Protein AF-A0A661CZL1-F1 (afdb_monomer_lite)

Radius of gyration: 30.32 Å; chains: 1; bounding box: 93×72×73 Å

Foldseek 3Di:
DQDADEPCVPPPPLVVPPDPPVQSVVVVVVVVVVLVVVPVDPDWHKYWDKAFLDPDDDQKTKIKIWIATPPPRQTQWIKIKIFHPDLVLQVLLLVLLVLCCVPPCQAAFNWDPDDGPHSRITMGTDPCNPPSFDKDQQQVVLQVVLVVLDPVLLVLLLLLLLQSLQVVLQSLQVVQVPDDFDFPVRVCVVCLLVFDFQKEFEAAFDDCDPQETEGEDDPDDPQDPDADEDEPVCCSVCLVVVLVDPGFKYKYWAKFFPDPDWFAAPPQWIWTWIFHPDDQGGIYTYIHHNVCVVVDDGDGPDIHMYMYTSVRMDGLLVVLVVQAADSLLDDHSSVLVVLCVVCVVQGGWGDFDDLQASSQWMDGRSGIHGDDCSRSDSTDDLLNLLLHLLRCQFSNCVSSQPDLVLLVCLVVVPDLVPHDSSSNSNSSNNVSSVNSNCSNDPDDHDPQSNLSSNSRSSRSVSVCCRGPDSPPHGRSSSNSVSSVSSVVSVPPPDPPPPVDDDDDDDDPDQAQEEEDDFPVQFDADVPGPTGPVVVVVVVVLVVVCVVVVHSPPGGYDYDDDDDPPDDDPVVSVVNVVRYNYYHYDDDPSNVVDPRD

pLDDT: mean 85.12, std 13.4, range [30.98, 97.88]

Secondary structure (DSSP, 8-state):
-----EE-TT-TTGGGSSS-HHHHHHHHHHHHHHHHTT---TT--EEEEEEEEESSSSSSEEEEEEEEETTT--EEEEEEEEE-SSHHHHHHHHHHHHHHHHHHTTTB-EE-----S-TTEEEEE-GGGGT-PPPEEHHHHHHHHHHTT-HHHHHHHHHHHHHHHHHHHHHHHHGGGG-----HHHHHHHHGGGS--SEEEESEEEEEETTEEEEE-SS-PPPPS--EEE-HHHHHHHHHHHHHSS--EEEEEEEEE--SPPEE-GGGEEEEEEEESSSS--EEEEEEEHHHHTT--PPBT-EEEEEEEGGGEEEHHHHHHHTT--GGG---HHHHHHHHHHHGGG--S-------SGGGEEEETTEEEE---TT--SS-SHHHHHHHHHHHHHHTTTTTT--HHHHHHHHTT--GGGS-HHHHHHHHHHHHHHHHHHHH-SSPPPHHHHHHHHHHHHHHHHHHHHHT---SS--HHHHHHHHHHHHHHT-TTS----S---S-S-----EEEEEE--GGGGPPPTT-SS-HHHHHHHHHHHHHHHHHTSTTSS-EEE---PPTT----HHHHHHHHTEEEEEE---HHHHH-TT-

Structure (mmCIF, N/CA/C/O backbone):
data_AF-A0A661CZL1-F1
#
_entry.id   AF-A0A661CZL1-F1
#
loop_
_atom_site.group_PDB
_atom_site.id
_atom_site.type_symbol
_atom_site.label_atom_id
_atom_site.label_alt_id
_atom_site.label_comp_id
_atom_site.label_asym_id
_atom_site.label_entity_id
_atom_site.label_seq_id
_atom_site.pdbx_PDB_ins_code
_atom_site.Cartn_x
_atom_site.Cartn_y
_atom_site.Cartn_z
_atom_site.occupancy
_atom_site.B_iso_or_equiv
_atom_site.auth_seq_id
_atom_site.auth_comp_id
_atom_site.auth_asym_id
_atom_site.auth_atom_id
_atom_site.pdbx_PDB_model_num
ATOM 1 N N . MET A 1 1 ? -30.523 -20.484 36.043 1.00 48.53 1 MET A N 1
ATOM 2 C CA . MET A 1 1 ? -29.839 -20.229 34.755 1.00 48.53 1 MET A CA 1
ATOM 3 C C . MET A 1 1 ? -30.454 -18.994 34.125 1.00 48.53 1 MET A C 1
ATOM 5 O O . MET A 1 1 ? -31.669 -18.949 34.013 1.00 48.53 1 MET A O 1
ATOM 9 N N . MET A 1 2 ? -29.659 -17.982 33.770 1.00 49.28 2 MET A N 1
ATOM 10 C CA . MET A 1 2 ? -30.163 -16.871 32.954 1.00 49.28 2 MET A CA 1
ATOM 11 C C . MET A 1 2 ? -30.340 -17.382 31.521 1.00 49.28 2 MET A C 1
ATOM 13 O O . MET A 1 2 ? -29.362 -17.800 30.907 1.00 49.28 2 MET A O 1
ATOM 17 N N . SER A 1 3 ? -31.570 -17.404 31.006 1.00 52.03 3 SER A N 1
ATOM 18 C CA . SER A 1 3 ? -31.829 -17.731 29.602 1.00 52.03 3 SER A CA 1
ATOM 19 C C . SER A 1 3 ? -31.772 -16.445 28.781 1.00 52.03 3 SER A C 1
ATOM 21 O O . SER A 1 3 ? -32.716 -15.655 28.783 1.00 52.03 3 SER A O 1
ATOM 23 N N . TYR A 1 4 ? -30.653 -16.215 28.103 1.00 58.41 4 TYR A N 1
ATOM 24 C CA . TYR A 1 4 ? -30.582 -15.215 27.044 1.00 58.41 4 TYR A CA 1
ATOM 25 C C . TYR A 1 4 ? -31.146 -15.837 25.769 1.00 58.41 4 TYR A C 1
ATOM 27 O O . TYR A 1 4 ? -30.758 -16.944 25.400 1.00 58.41 4 TYR A O 1
ATOM 35 N N . GLN A 1 5 ? -32.078 -15.144 25.121 1.00 59.16 5 GLN A N 1
ATOM 36 C CA . GLN A 1 5 ? -32.610 -15.550 23.826 1.00 59.16 5 GLN A CA 1
ATOM 37 C C . GLN A 1 5 ? -31.943 -14.668 22.773 1.00 59.16 5 GLN A C 1
ATOM 39 O O . GLN A 1 5 ? -32.211 -13.468 22.711 1.00 59.16 5 GLN A O 1
ATOM 44 N N . PHE A 1 6 ? -31.015 -15.251 22.016 1.00 62.62 6 PHE A N 1
ATOM 45 C CA . PHE A 1 6 ? -30.390 -14.575 20.887 1.00 62.62 6 PHE A CA 1
ATOM 46 C C . PHE A 1 6 ? -31.323 -14.697 19.692 1.00 62.62 6 PHE A C 1
ATOM 48 O O . PHE A 1 6 ? -31.666 -15.807 19.284 1.00 62.62 6 PHE A O 1
ATOM 55 N N . ASP A 1 7 ? -31.744 -13.561 19.149 1.00 65.44 7 ASP A N 1
ATOM 56 C CA . ASP A 1 7 ? -32.385 -13.553 17.845 1.00 65.44 7 ASP A CA 1
ATOM 57 C C . ASP A 1 7 ? -31.299 -13.677 16.770 1.00 65.44 7 ASP A C 1
ATOM 59 O O . ASP A 1 7 ? -30.662 -12.697 16.379 1.00 65.44 7 ASP A O 1
ATOM 63 N N . LEU A 1 8 ? -31.030 -14.924 16.385 1.00 64.25 8 LEU A N 1
ATOM 64 C CA . LEU A 1 8 ? -30.058 -15.302 15.361 1.00 64.25 8 LEU A CA 1
ATOM 65 C C . LEU A 1 8 ? -30.711 -15.446 13.977 1.00 64.25 8 LEU A C 1
ATOM 67 O O . LEU A 1 8 ? -30.048 -15.857 13.028 1.00 64.25 8 LEU A O 1
ATOM 71 N N . SER A 1 9 ? -32.001 -15.115 13.832 1.00 56.44 9 SER A N 1
ATOM 72 C CA . SER A 1 9 ? -32.794 -15.448 12.641 1.00 56.44 9 SER A CA 1
ATOM 73 C C . SER A 1 9 ? -32.414 -14.663 11.377 1.00 56.44 9 SER A C 1
ATOM 75 O O . SER A 1 9 ? -33.056 -14.828 10.347 1.00 56.44 9 SER A O 1
ATOM 77 N N . ASN A 1 10 ? -31.403 -13.793 11.449 1.00 56.09 10 ASN A N 1
ATOM 78 C CA . ASN A 1 10 ? -30.964 -12.907 10.367 1.00 56.09 10 ASN A CA 1
ATOM 79 C C . ASN A 1 10 ? -29.504 -13.169 9.936 1.00 56.09 10 ASN A C 1
ATOM 81 O O . ASN A 1 10 ? -28.832 -12.282 9.415 1.00 56.09 10 ASN A O 1
ATOM 85 N N . LEU A 1 11 ? -28.973 -14.367 10.211 1.00 58.53 11 LEU A N 1
ATOM 86 C CA . LEU A 1 11 ? -27.550 -14.685 10.065 1.00 58.53 11 LEU A CA 1
ATOM 87 C C . LEU A 1 11 ? -27.223 -15.486 8.801 1.00 58.53 11 LEU A C 1
ATOM 89 O O . LEU A 1 11 ? -26.565 -16.520 8.872 1.00 58.53 11 LEU A O 1
ATOM 93 N N . GLU A 1 12 ? -27.539 -14.938 7.623 1.00 60.09 12 GLU A N 1
ATOM 94 C CA . GLU A 1 12 ? -26.863 -15.359 6.376 1.00 60.09 12 GLU A CA 1
ATOM 95 C C . GLU A 1 12 ? -25.324 -15.284 6.508 1.00 60.09 12 GLU A C 1
ATOM 97 O O . GLU A 1 12 ? -24.585 -15.973 5.809 1.00 60.09 12 GLU A O 1
ATOM 102 N N . ILE A 1 13 ? -24.833 -14.486 7.462 1.00 62.81 13 ILE A N 1
ATOM 103 C CA . ILE A 1 13 ? -23.417 -14.216 7.713 1.00 62.81 13 ILE A CA 1
ATOM 104 C C . ILE A 1 13 ? -22.773 -15.236 8.674 1.00 62.81 13 ILE A C 1
ATOM 106 O O . ILE A 1 13 ? -21.553 -15.369 8.640 1.00 62.81 13 ILE A O 1
ATOM 110 N N . ILE A 1 14 ? -23.524 -16.031 9.464 1.00 72.31 14 ILE A N 1
ATOM 111 C CA . ILE A 1 14 ? -22.902 -17.140 10.235 1.00 72.31 14 ILE A CA 1
ATOM 112 C C . ILE A 1 14 ? -22.185 -18.096 9.278 1.00 72.31 14 ILE A C 1
ATOM 114 O O . ILE A 1 14 ? -21.065 -18.508 9.555 1.00 72.31 14 ILE A O 1
ATOM 118 N N . ASN A 1 15 ? -22.784 -18.362 8.116 1.00 76.00 15 ASN A N 1
ATOM 119 C CA . ASN A 1 15 ? -22.192 -19.215 7.086 1.00 76.00 15 ASN A CA 1
ATOM 120 C C . ASN A 1 15 ? -20.916 -18.622 6.459 1.00 76.00 15 ASN A C 1
ATOM 122 O O . ASN A 1 15 ? -20.214 -19.328 5.741 1.00 76.00 15 ASN A O 1
ATOM 126 N N . LYS A 1 16 ? -20.617 -17.336 6.702 1.00 80.00 16 LYS A N 1
ATOM 127 C CA . LYS A 1 16 ? -19.368 -16.695 6.272 1.00 80.00 16 LYS A CA 1
ATOM 128 C C . LYS A 1 16 ? -18.237 -16.852 7.289 1.00 80.00 16 LYS A C 1
ATOM 130 O O . LYS A 1 16 ? -17.083 -16.661 6.910 1.00 80.00 16 LYS A O 1
ATOM 135 N N . LEU A 1 17 ? -18.531 -17.174 8.554 1.00 85.56 17 LEU A N 1
ATOM 136 C CA . LEU A 1 17 ? -17.478 -17.493 9.515 1.00 85.56 17 LEU A CA 1
ATOM 137 C C . LEU A 1 17 ? -16.798 -18.801 9.095 1.00 85.56 17 LEU A C 1
ATOM 139 O O . LEU A 1 17 ? -17.483 -19.734 8.677 1.00 85.56 17 LEU A O 1
ATOM 143 N N . PRO A 1 18 ? -15.473 -18.930 9.266 1.00 87.88 18 PRO A N 1
ATOM 144 C CA . PRO A 1 18 ? -14.769 -20.193 9.060 1.00 87.88 18 PRO A CA 1
ATOM 145 C C . PRO A 1 18 ? -15.008 -21.158 10.243 1.00 87.88 18 PRO A C 1
ATOM 147 O O . PRO A 1 18 ? -14.073 -21.736 10.790 1.00 87.88 18 PRO A O 1
ATOM 150 N N . LEU A 1 19 ? -16.263 -21.282 10.683 1.00 89.75 19 LEU A N 1
ATOM 151 C CA . LEU A 1 19 ? -16.739 -22.059 11.825 1.00 89.75 19 LEU A CA 1
ATOM 152 C C . LEU A 1 19 ? -18.042 -22.758 11.439 1.00 89.75 19 LEU A C 1
ATOM 154 O O . LEU A 1 19 ? -18.853 -22.200 10.700 1.00 89.75 19 LEU A O 1
ATOM 158 N N . ASN A 1 20 ? -18.303 -23.944 11.991 1.00 90.69 20 ASN A N 1
ATOM 159 C CA . ASN A 1 20 ? -19.643 -24.518 11.860 1.00 90.69 20 ASN A CA 1
ATOM 160 C C . ASN A 1 20 ? -20.667 -23.736 12.713 1.00 90.69 20 ASN A C 1
ATOM 162 O O . ASN A 1 20 ? -20.318 -22.924 13.577 1.00 90.69 20 ASN A O 1
ATOM 166 N N . GLU A 1 21 ? -21.958 -23.976 12.480 1.00 87.69 21 GLU A N 1
ATOM 167 C CA . GLU A 1 21 ? -23.043 -23.260 13.167 1.00 87.69 21 GLU A CA 1
ATOM 168 C C . GLU A 1 21 ? -22.956 -23.398 14.699 1.00 87.69 21 GLU A C 1
ATOM 170 O O . GLU A 1 21 ? -23.124 -22.426 15.440 1.00 87.69 21 GLU A O 1
ATOM 175 N N . LYS A 1 22 ? -22.629 -24.599 15.194 1.00 89.19 22 LYS A N 1
ATOM 176 C CA . LYS A 1 22 ? -22.502 -24.880 16.630 1.00 89.19 22 LYS A CA 1
ATOM 177 C C . LYS A 1 22 ? -21.350 -24.094 17.259 1.00 89.19 22 LYS A C 1
ATOM 179 O O . LYS A 1 22 ? -21.530 -23.514 18.329 1.00 89.19 22 LYS A O 1
ATOM 184 N N . GLU A 1 23 ? -20.192 -24.060 16.606 1.00 91.31 23 GLU A N 1
ATOM 185 C CA . GLU A 1 23 ? -19.021 -23.286 17.034 1.00 91.31 23 GLU A CA 1
ATOM 186 C C . GLU A 1 23 ? -19.297 -21.785 17.016 1.00 91.31 23 GLU A C 1
ATOM 188 O O . GLU A 1 23 ? -18.970 -21.094 17.977 1.00 91.31 23 GLU A O 1
ATOM 193 N N . SER A 1 24 ? -19.963 -21.294 15.971 1.00 89.94 24 SER A N 1
ATOM 194 C CA . SER A 1 24 ? -20.366 -19.890 15.844 1.00 89.94 24 SER A CA 1
ATOM 195 C C . SER A 1 24 ? -21.296 -19.474 16.985 1.00 89.94 24 SER A C 1
ATOM 197 O O . SER A 1 24 ? -21.050 -18.477 17.666 1.00 89.94 24 SER A O 1
ATOM 199 N N . ASN A 1 25 ? -22.320 -20.284 17.271 1.00 87.06 25 ASN A N 1
ATOM 200 C CA . ASN A 1 25 ? -23.244 -20.057 18.383 1.00 87.06 25 ASN A CA 1
ATOM 201 C C . ASN A 1 25 ? -22.529 -20.085 19.738 1.00 87.06 25 ASN A C 1
ATOM 203 O O . ASN A 1 25 ? -22.805 -19.259 20.614 1.00 87.06 25 ASN A O 1
ATOM 207 N N . GLN A 1 26 ? -21.587 -21.014 19.915 1.00 90.62 26 GLN A N 1
ATOM 208 C CA . GLN A 1 26 ? -20.777 -21.092 21.123 1.00 90.62 26 GLN A CA 1
ATOM 209 C C . GLN A 1 26 ? -19.873 -19.862 21.279 1.00 90.62 26 GLN A C 1
ATOM 211 O O . GLN A 1 26 ? -19.816 -19.304 22.375 1.00 90.62 26 GLN A O 1
ATOM 216 N N . LEU A 1 27 ? -19.214 -19.410 20.209 1.00 92.06 27 LEU A N 1
ATOM 217 C CA . LEU A 1 27 ? -18.364 -18.221 20.211 1.00 92.06 27 LEU A CA 1
ATOM 218 C C . LEU A 1 27 ? -19.171 -16.969 20.568 1.00 92.06 27 LEU A C 1
ATOM 220 O O . LEU A 1 27 ? -18.801 -16.246 21.492 1.00 92.06 27 LEU A O 1
ATOM 224 N N . ILE A 1 28 ? -20.308 -16.743 19.901 1.00 90.62 28 ILE A N 1
ATOM 225 C CA . ILE A 1 28 ? -21.195 -15.600 20.173 1.00 90.62 28 ILE A CA 1
ATOM 226 C C . ILE A 1 28 ? -21.632 -15.607 21.640 1.00 90.62 28 ILE A C 1
ATOM 228 O O . ILE A 1 28 ? -21.558 -14.576 22.310 1.00 90.62 28 ILE A O 1
ATOM 232 N N . LYS A 1 29 ? -22.025 -16.771 22.170 1.00 89.12 29 LYS A N 1
ATOM 233 C CA . LYS A 1 29 ? -22.389 -16.919 23.583 1.00 89.12 29 LYS A CA 1
ATOM 234 C C . LYS A 1 29 ? -21.211 -16.614 24.514 1.00 89.12 29 LYS A C 1
ATOM 236 O O . LYS A 1 29 ? -21.385 -15.882 25.483 1.00 89.12 29 LYS A O 1
ATOM 241 N N . GLN A 1 30 ? -20.018 -17.130 24.223 1.00 91.56 30 GLN A N 1
ATOM 242 C CA . GLN A 1 30 ? -18.821 -16.894 25.033 1.00 91.56 30 GLN A CA 1
ATOM 243 C C . GLN A 1 30 ? -18.404 -15.420 25.043 1.00 91.56 30 GLN A C 1
ATOM 245 O O . GLN A 1 30 ? -17.988 -14.931 26.093 1.00 91.56 30 GLN A O 1
ATOM 250 N N . LEU A 1 31 ? -18.502 -14.725 23.905 1.00 91.88 31 LEU A N 1
ATOM 251 C CA . LEU A 1 31 ? -18.227 -13.289 23.784 1.00 91.88 31 LEU A CA 1
ATOM 252 C C . LEU A 1 31 ? -19.272 -12.460 24.519 1.00 91.88 31 LEU A C 1
ATOM 254 O O . LEU A 1 31 ? -18.933 -11.527 25.250 1.00 91.88 31 LEU A O 1
ATOM 258 N N . PHE A 1 32 ? -20.536 -12.854 24.385 1.00 87.75 32 PHE A N 1
ATOM 259 C CA . PHE A 1 32 ? -21.623 -12.258 25.132 1.00 87.75 32 PHE A CA 1
ATOM 260 C C . PHE A 1 32 ? -21.401 -12.383 26.642 1.00 87.75 32 PHE A C 1
ATOM 262 O O . PHE A 1 32 ? -21.517 -11.390 27.346 1.00 87.75 32 PHE A O 1
ATOM 269 N N . GLU A 1 33 ? -21.030 -13.560 27.149 1.00 87.38 33 GLU A N 1
ATOM 270 C CA . GLU A 1 33 ? -20.730 -13.773 28.571 1.00 87.38 33 GLU A CA 1
ATOM 271 C C . GLU A 1 33 ? -19.528 -12.939 29.040 1.00 87.38 33 GLU A C 1
ATOM 273 O O . GLU A 1 33 ? -19.582 -12.337 30.114 1.00 87.38 33 GLU A O 1
ATOM 278 N N . THR A 1 34 ? -18.478 -12.839 28.216 1.00 86.75 34 THR A N 1
ATOM 279 C CA . THR A 1 34 ? -17.313 -11.977 28.483 1.00 86.75 34 THR A CA 1
ATOM 280 C C . THR A 1 34 ? -17.708 -10.498 28.598 1.00 86.75 34 THR A C 1
ATOM 282 O O . THR A 1 34 ? -17.143 -9.765 29.409 1.00 86.75 34 THR A O 1
ATOM 285 N N . TRP A 1 35 ? -18.697 -10.038 27.826 1.00 85.94 35 TRP A N 1
ATOM 286 C CA . TRP A 1 35 ? -19.253 -8.688 27.957 1.00 85.94 35 TRP A CA 1
ATOM 287 C C . TRP A 1 35 ? -20.260 -8.546 29.105 1.00 85.94 35 TRP A C 1
ATOM 289 O O . TRP A 1 35 ? -20.202 -7.585 29.865 1.00 85.94 35 TRP A O 1
ATOM 299 N N . ALA A 1 36 ? -21.174 -9.496 29.281 1.00 73.06 36 ALA A N 1
ATOM 300 C CA . ALA A 1 36 ? -22.248 -9.426 30.267 1.00 73.06 36 ALA A CA 1
ATOM 301 C C . ALA A 1 36 ? -21.724 -9.479 31.708 1.00 73.06 36 ALA A C 1
ATOM 303 O O . ALA A 1 36 ? -22.313 -8.855 32.589 1.00 73.06 36 ALA A O 1
ATOM 304 N N . GLY A 1 37 ? -20.583 -10.139 31.947 1.00 62.53 37 GLY A N 1
ATOM 305 C CA . GLY A 1 37 ? -19.870 -10.061 33.227 1.00 62.53 37 GLY A CA 1
ATOM 306 C C . GLY A 1 37 ? -19.525 -8.624 33.649 1.00 62.53 37 GLY A C 1
ATOM 307 O O . GLY A 1 37 ? -19.427 -8.355 34.844 1.00 62.53 37 GLY A O 1
ATOM 308 N N . TYR A 1 38 ? -19.426 -7.693 32.690 1.00 56.38 38 TYR A N 1
ATOM 309 C CA . TYR A 1 38 ? -19.204 -6.265 32.933 1.00 56.38 38 TYR A CA 1
ATOM 310 C C . TYR A 1 38 ? -20.490 -5.449 33.148 1.00 56.38 38 TYR A C 1
ATOM 312 O O . TYR A 1 38 ? -20.434 -4.424 33.824 1.00 56.38 38 TYR A O 1
ATOM 320 N N . SER A 1 39 ? -21.648 -5.850 32.600 1.00 56.44 39 SER A N 1
ATOM 321 C CA . SER A 1 39 ? -22.881 -5.048 32.679 1.00 56.44 39 SER A CA 1
ATOM 322 C C . SER A 1 39 ? -24.033 -5.805 33.359 1.00 56.44 39 SER A C 1
ATOM 324 O O . SER A 1 39 ? -24.710 -6.657 32.789 1.00 56.44 39 SER A O 1
ATOM 326 N N . GLN A 1 40 ? -24.286 -5.479 34.630 1.00 54.69 40 GLN A N 1
ATOM 327 C CA . GLN A 1 40 ? -25.310 -6.115 35.475 1.00 54.69 40 GLN A CA 1
ATOM 328 C C . GLN A 1 40 ? -26.762 -5.700 35.138 1.00 54.69 40 GLN A C 1
ATOM 330 O O . GLN A 1 40 ? -27.548 -5.382 36.031 1.00 54.69 40 GLN A O 1
ATOM 335 N N . LYS A 1 41 ? -27.177 -5.682 33.866 1.00 60.50 41 LYS A N 1
ATOM 336 C CA . LYS A 1 41 ? -28.567 -5.340 33.496 1.00 60.50 41 LYS A CA 1
ATOM 337 C C . LYS A 1 41 ? -29.360 -6.587 33.105 1.00 60.50 41 LYS A C 1
ATOM 339 O O . LYS A 1 41 ? -29.451 -6.952 31.936 1.00 60.50 41 LYS A O 1
ATOM 344 N N . LYS A 1 42 ? -29.957 -7.238 34.112 1.00 67.94 42 LYS A N 1
ATOM 345 C CA . LYS A 1 42 ? -30.864 -8.387 33.931 1.00 67.94 42 LYS A CA 1
ATOM 346 C C . LYS A 1 42 ? -32.086 -7.994 33.081 1.00 67.94 42 LYS A C 1
ATOM 348 O O . LYS A 1 42 ? -32.683 -6.947 33.311 1.00 67.94 42 LYS A O 1
ATOM 353 N N . GLY A 1 43 ? -32.487 -8.866 32.150 1.00 72.75 43 GLY A N 1
ATOM 354 C CA . GLY A 1 43 ? -33.810 -8.830 31.506 1.00 72.75 43 GLY A CA 1
ATOM 355 C C . GLY A 1 43 ? -33.922 -8.120 30.151 1.00 72.75 43 GLY A C 1
ATOM 356 O O . GLY A 1 43 ? -35.032 -7.998 29.641 1.00 72.75 43 GLY A O 1
ATOM 357 N N . ARG A 1 44 ? -32.822 -7.664 29.539 1.00 74.25 44 ARG A N 1
ATOM 358 C CA . ARG A 1 44 ? -32.871 -7.051 28.199 1.00 74.25 44 ARG A CA 1
ATOM 359 C C . ARG A 1 44 ? -32.668 -8.079 27.088 1.00 74.25 44 ARG A C 1
ATOM 361 O O . ARG A 1 44 ? -31.807 -8.949 27.191 1.00 74.25 44 ARG A O 1
ATOM 368 N N . ARG A 1 45 ? -33.446 -7.942 26.009 1.00 79.38 45 ARG A N 1
ATOM 369 C CA . ARG A 1 45 ? -33.223 -8.657 24.744 1.00 79.38 45 ARG A CA 1
ATOM 370 C C . ARG A 1 45 ? -32.107 -7.968 23.966 1.00 79.38 45 ARG A C 1
ATOM 372 O O . ARG A 1 45 ? -32.040 -6.737 23.936 1.00 79.38 45 ARG A O 1
ATOM 379 N N . LEU A 1 46 ? -31.253 -8.762 23.335 1.00 79.06 46 LEU A N 1
ATOM 380 C CA . LEU A 1 46 ? -30.144 -8.278 22.525 1.00 79.06 46 LEU A CA 1
ATOM 381 C C . LEU A 1 46 ? -30.235 -8.863 21.125 1.00 79.06 46 LEU A C 1
ATOM 383 O O . LEU A 1 46 ? -30.585 -10.029 20.951 1.00 79.06 46 LEU A O 1
ATOM 387 N N . LYS A 1 47 ? -29.882 -8.038 20.146 1.00 84.81 47 LYS A N 1
ATOM 388 C CA . LYS A 1 47 ? -29.705 -8.431 18.755 1.00 84.81 47 LYS A CA 1
ATOM 389 C C . LYS A 1 47 ? -28.211 -8.457 18.455 1.00 84.81 47 LYS A C 1
ATOM 391 O O . LYS A 1 47 ? -27.537 -7.455 18.686 1.00 84.81 47 LYS A O 1
ATOM 396 N N . ALA A 1 48 ? -27.708 -9.582 17.961 1.00 86.00 48 ALA A N 1
ATOM 397 C CA . ALA A 1 48 ? -26.343 -9.687 17.463 1.00 86.00 48 ALA A CA 1
ATOM 398 C C . ALA A 1 48 ? -26.346 -9.473 15.944 1.00 86.00 48 ALA A C 1
ATOM 400 O O . ALA A 1 48 ? -27.117 -10.113 15.232 1.00 86.00 48 ALA A O 1
ATOM 401 N N . THR A 1 49 ? -25.495 -8.578 15.457 1.00 86.44 49 THR A N 1
ATOM 402 C CA . THR A 1 49 ? -25.258 -8.346 14.031 1.00 86.44 49 THR A CA 1
ATOM 403 C C . THR A 1 49 ? -23.800 -8.666 13.747 1.00 86.44 49 THR A C 1
ATOM 405 O O . THR A 1 49 ? -22.922 -8.134 14.418 1.00 86.44 49 THR A O 1
ATOM 408 N N . LEU A 1 50 ? -23.538 -9.529 12.772 1.00 87.62 50 LEU A N 1
ATOM 409 C CA . LEU A 1 50 ? -22.189 -9.854 12.323 1.00 87.62 50 LEU A CA 1
ATOM 410 C C . LEU A 1 50 ? -21.970 -9.217 10.952 1.00 87.62 50 LEU A C 1
ATOM 412 O O . LEU A 1 50 ? -22.771 -9.447 10.055 1.00 87.62 50 LEU A O 1
ATOM 416 N N . CYS A 1 51 ? -20.904 -8.442 10.785 1.00 87.00 51 CYS A N 1
ATOM 417 C CA . CYS A 1 51 ? -20.536 -7.802 9.525 1.00 87.00 51 CYS A CA 1
ATOM 418 C C . CYS A 1 51 ? -19.118 -8.228 9.143 1.00 87.00 51 CYS A C 1
ATOM 420 O O . CYS A 1 51 ? -18.222 -8.201 9.979 1.00 87.00 51 CYS A O 1
ATOM 422 N N . GLN A 1 52 ? -18.879 -8.602 7.891 1.00 86.50 52 GLN A N 1
ATOM 423 C CA . GLN A 1 52 ? -17.511 -8.785 7.407 1.00 86.50 52 GLN A CA 1
ATOM 424 C C . GLN A 1 52 ? -16.919 -7.402 7.102 1.00 86.50 52 GLN A C 1
ATOM 426 O O . GLN A 1 52 ? -17.517 -6.655 6.331 1.00 86.50 52 GLN A O 1
ATOM 431 N N . ARG A 1 53 ? -15.792 -7.035 7.729 1.00 79.12 53 ARG A N 1
ATOM 432 C CA . ARG A 1 53 ? -15.172 -5.707 7.529 1.00 79.12 53 ARG A CA 1
ATOM 433 C C . ARG A 1 53 ? -14.344 -5.655 6.257 1.00 79.12 53 ARG A C 1
ATOM 435 O O . ARG A 1 53 ? -14.369 -4.663 5.536 1.00 79.12 53 ARG A O 1
ATOM 442 N N . THR A 1 54 ? -13.602 -6.722 5.989 1.00 64.69 54 THR A N 1
ATOM 443 C CA . THR A 1 54 ? -12.696 -6.797 4.847 1.00 64.69 54 THR A CA 1
ATOM 444 C C . THR A 1 54 ? -12.903 -8.113 4.104 1.00 64.69 54 THR A C 1
ATOM 446 O O . THR A 1 54 ? -12.895 -9.201 4.681 1.00 64.69 54 THR A O 1
ATOM 449 N N . GLU A 1 55 ? -13.125 -8.009 2.794 1.00 54.19 55 GLU A N 1
ATOM 450 C CA . GLU A 1 55 ? -13.088 -9.148 1.868 1.00 54.19 55 GLU A CA 1
ATOM 451 C C . GLU A 1 55 ? -11.701 -9.320 1.210 1.00 54.19 55 GLU A C 1
ATOM 453 O O . GLU A 1 55 ? -11.514 -10.264 0.451 1.00 54.19 55 GLU A O 1
ATOM 458 N N . GLY A 1 56 ? -10.702 -8.476 1.511 1.00 55.34 56 GLY A N 1
ATOM 459 C CA . GLY A 1 56 ? -9.428 -8.484 0.780 1.00 55.34 56 GLY A CA 1
ATOM 460 C C . GLY A 1 56 ? -8.226 -7.895 1.522 1.00 55.34 56 GLY A C 1
ATOM 461 O O . GLY A 1 56 ? -8.373 -7.170 2.507 1.00 55.34 56 GLY A O 1
ATOM 462 N N . ARG A 1 57 ? -7.047 -8.211 0.976 1.00 61.19 57 ARG A N 1
ATOM 463 C CA . ARG A 1 57 ? -5.643 -7.903 1.315 1.00 61.19 57 ARG A CA 1
ATOM 464 C C . ARG A 1 57 ? -4.952 -8.839 2.282 1.00 61.19 57 ARG A C 1
ATOM 466 O O . ARG A 1 57 ? -3.859 -9.316 1.978 1.00 61.19 57 ARG A O 1
ATOM 473 N N . SER A 1 58 ? -5.572 -9.119 3.420 1.00 68.50 58 SER A N 1
ATOM 474 C CA . SER A 1 58 ? -4.946 -9.959 4.439 1.00 68.50 58 SER A CA 1
ATOM 475 C C . SER A 1 58 ? -5.275 -11.438 4.238 1.00 68.50 58 SER A C 1
ATOM 477 O O . SER A 1 58 ? -6.349 -11.815 3.768 1.00 68.50 58 SER A O 1
ATOM 479 N N . SER A 1 59 ? -4.349 -12.309 4.641 1.00 75.56 59 SER A N 1
ATOM 480 C CA . SER A 1 59 ? -4.662 -13.723 4.861 1.00 75.56 59 SER A CA 1
ATOM 481 C C . SER A 1 59 ? -5.676 -13.910 5.998 1.00 75.56 59 SER A C 1
ATOM 483 O O . SER A 1 59 ? -6.270 -14.984 6.090 1.00 75.56 59 SER A O 1
ATOM 485 N N . VAL A 1 60 ? -5.875 -12.883 6.828 1.00 87.06 60 VAL A N 1
ATOM 486 C CA . VAL A 1 60 ? -6.767 -12.860 7.984 1.00 87.06 60 VAL A CA 1
ATOM 487 C C . VAL A 1 60 ? -8.158 -12.377 7.577 1.00 87.06 60 VAL A C 1
ATOM 489 O O . VAL A 1 60 ? -8.314 -11.286 7.029 1.00 87.06 60 VAL A O 1
ATOM 492 N N . GLN A 1 61 ? -9.188 -13.167 7.881 1.00 89.81 61 GLN A N 1
ATOM 493 C CA . GLN A 1 61 ? -10.576 -12.729 7.712 1.00 89.81 61 GLN A CA 1
ATOM 494 C C . GLN A 1 61 ? -11.005 -11.909 8.930 1.00 89.81 61 GLN A C 1
ATOM 496 O O . GLN A 1 61 ? -10.903 -12.388 10.062 1.00 89.81 61 GLN A O 1
ATOM 501 N N . VAL A 1 62 ? -11.499 -10.689 8.704 1.00 90.38 62 VAL A N 1
ATOM 502 C CA . VAL A 1 62 ? -11.891 -9.769 9.781 1.00 90.38 62 VAL A CA 1
ATOM 503 C C . VAL A 1 62 ? -13.402 -9.558 9.786 1.00 90.38 62 VAL A C 1
ATOM 505 O O . VAL A 1 62 ? -13.990 -9.077 8.813 1.00 90.38 62 VAL A O 1
ATOM 508 N N . PHE A 1 63 ? -14.030 -9.872 10.916 1.00 91.06 63 PHE A N 1
ATOM 509 C CA . PHE A 1 63 ? -15.454 -9.663 11.155 1.00 91.06 63 PHE A CA 1
ATOM 510 C C . PHE A 1 63 ? -15.679 -8.721 12.336 1.00 91.06 63 PHE A C 1
ATOM 512 O O . PHE A 1 63 ? -14.903 -8.683 13.284 1.00 91.06 63 PHE A O 1
ATOM 519 N N . GLU A 1 64 ? -16.779 -7.986 12.300 1.00 90.56 64 GLU A N 1
ATOM 520 C CA . GLU A 1 64 ? -17.276 -7.149 13.382 1.00 90.56 64 GLU A CA 1
ATOM 521 C C . GLU A 1 64 ? -18.570 -7.758 13.926 1.00 90.56 64 GLU A C 1
ATOM 523 O O . GLU A 1 64 ? -19.562 -7.878 13.208 1.00 90.56 64 GLU A O 1
ATOM 528 N N . LEU A 1 65 ? -18.564 -8.153 15.197 1.00 91.06 65 LEU A N 1
ATOM 529 C CA . LEU A 1 65 ? -19.732 -8.654 15.913 1.00 91.06 65 LEU A CA 1
ATOM 530 C C . LEU A 1 65 ? -20.273 -7.559 16.834 1.00 91.06 65 LEU A C 1
ATOM 532 O O . LEU A 1 65 ? -19.656 -7.207 17.838 1.00 91.06 65 LEU A O 1
ATOM 536 N N . ILE A 1 66 ? -21.453 -7.049 16.506 1.00 88.19 66 ILE A N 1
ATOM 537 C CA . ILE A 1 66 ? -22.119 -5.949 17.197 1.00 88.19 66 ILE A CA 1
ATOM 538 C C . ILE A 1 66 ? -23.289 -6.505 18.006 1.00 88.19 66 ILE A C 1
ATOM 540 O O . ILE A 1 66 ? -24.206 -7.106 17.451 1.00 88.19 66 ILE A O 1
ATOM 544 N N . PHE A 1 67 ? -23.310 -6.252 19.310 1.00 87.56 67 PHE A N 1
ATOM 545 C CA . PHE A 1 67 ? -24.475 -6.496 20.156 1.00 87.56 67 PHE A CA 1
ATOM 546 C C . PHE A 1 67 ? -25.253 -5.191 20.324 1.00 87.56 67 PHE A C 1
ATOM 548 O O . PHE A 1 67 ? -24.685 -4.193 20.756 1.00 87.56 67 PHE A O 1
ATOM 555 N N . ASN A 1 68 ? -26.550 -5.190 20.022 1.00 85.62 68 ASN A N 1
ATOM 556 C CA . ASN A 1 68 ? -27.450 -4.044 20.170 1.00 85.62 68 ASN A CA 1
ATOM 557 C C . ASN A 1 68 ? -28.571 -4.366 21.158 1.00 85.62 68 ASN A C 1
ATOM 559 O O . ASN A 1 68 ? -29.096 -5.483 21.155 1.00 85.62 68 ASN A O 1
ATOM 563 N N . TYR A 1 69 ? -28.998 -3.388 21.958 1.00 84.25 69 TYR A N 1
ATOM 564 C CA . TYR A 1 69 ? -30.223 -3.531 22.742 1.00 84.25 69 TYR A CA 1
ATOM 565 C C . TYR A 1 69 ? -31.444 -3.527 21.821 1.00 84.25 69 TYR A C 1
ATOM 567 O O . TYR A 1 69 ? -31.612 -2.631 20.993 1.00 84.25 69 TYR A O 1
ATOM 575 N N . ALA A 1 70 ? -32.309 -4.532 21.974 1.00 82.38 70 ALA A N 1
ATOM 576 C CA . ALA A 1 70 ? -33.497 -4.675 21.136 1.00 82.38 70 ALA A CA 1
ATOM 577 C C . ALA A 1 70 ? -34.515 -3.536 21.335 1.00 82.38 70 ALA A C 1
ATOM 579 O O . ALA A 1 70 ? -35.365 -3.331 20.477 1.00 82.38 70 ALA A O 1
ATOM 580 N N . ASP A 1 71 ? -34.442 -2.813 22.458 1.00 81.31 71 ASP A N 1
ATOM 581 C CA . ASP A 1 71 ? -35.415 -1.793 22.860 1.00 81.31 71 ASP A CA 1
ATOM 582 C C . ASP A 1 71 ? -35.130 -0.387 22.305 1.00 81.31 71 ASP A C 1
ATOM 584 O O . ASP A 1 71 ? -36.043 0.430 22.245 1.00 81.31 71 ASP A O 1
ATOM 588 N N . ASN A 1 72 ? -33.894 -0.069 21.908 1.00 76.19 72 ASN A N 1
ATOM 589 C CA . ASN A 1 72 ? -33.544 1.302 21.510 1.00 76.19 72 ASN A CA 1
ATOM 590 C C . ASN A 1 72 ? -32.433 1.408 20.461 1.00 76.19 72 ASN A C 1
ATOM 592 O O . ASN A 1 72 ? -31.891 2.497 20.273 1.00 76.19 72 ASN A O 1
ATOM 596 N N . SER A 1 73 ? -32.075 0.312 19.785 1.00 70.31 73 SER A N 1
ATOM 597 C CA . SER A 1 73 ? -30.992 0.248 18.788 1.00 70.31 73 SER A CA 1
ATOM 598 C C . SER A 1 73 ? -29.617 0.723 19.276 1.00 70.31 73 SER A C 1
ATOM 600 O O . SER A 1 73 ? -28.673 0.763 18.489 1.00 70.31 73 SER A O 1
ATOM 602 N N . LYS A 1 74 ? -29.460 1.055 20.567 1.00 77.88 74 LYS A N 1
ATOM 603 C CA . LYS A 1 74 ? -28.172 1.482 21.098 1.00 77.88 74 LYS A CA 1
ATOM 604 C C . LYS A 1 74 ? -27.234 0.290 21.099 1.00 77.88 74 LYS A C 1
ATOM 606 O O . LYS A 1 74 ? -27.576 -0.805 21.565 1.00 77.88 74 LYS A O 1
ATOM 611 N N . ARG A 1 75 ? -26.033 0.548 20.601 1.00 76.62 75 ARG A N 1
ATOM 612 C CA . ARG A 1 75 ? -24.922 -0.390 20.593 1.00 76.62 75 ARG A CA 1
ATOM 613 C C . ARG A 1 75 ? -24.541 -0.716 22.039 1.00 76.62 75 ARG A C 1
ATOM 615 O O . ARG A 1 75 ? -24.322 0.178 22.851 1.00 76.62 75 ARG A O 1
ATOM 622 N N . ALA A 1 76 ? -24.562 -2.000 22.369 1.00 80.88 76 ALA A N 1
ATOM 623 C CA . ALA A 1 76 ? -24.274 -2.533 23.694 1.00 80.88 76 ALA A CA 1
ATOM 624 C C . ALA A 1 76 ? -22.806 -2.957 23.816 1.00 80.88 76 ALA A C 1
ATOM 626 O O . ALA A 1 76 ? -22.168 -2.661 24.823 1.00 80.88 76 ALA A O 1
ATOM 627 N N . ALA A 1 77 ? -22.292 -3.636 22.788 1.00 87.56 77 ALA A N 1
ATOM 628 C CA . ALA A 1 77 ? -20.896 -4.040 22.685 1.00 87.56 77 ALA A CA 1
ATOM 629 C C . ALA A 1 77 ? -20.497 -4.186 21.221 1.00 87.56 77 ALA A C 1
ATOM 631 O O . ALA A 1 77 ? -21.343 -4.475 20.366 1.00 87.56 77 ALA A O 1
ATOM 632 N N . THR A 1 78 ? -19.213 -4.072 20.920 1.00 88.44 78 THR A N 1
ATOM 633 C CA . THR A 1 78 ? -18.686 -4.516 19.629 1.00 88.44 78 THR A CA 1
ATOM 634 C C . THR A 1 78 ? -17.383 -5.282 19.804 1.00 88.44 78 THR A C 1
ATOM 636 O O . THR A 1 78 ? -16.527 -4.923 20.610 1.00 88.44 78 THR A O 1
ATOM 639 N N . PHE A 1 79 ? -17.244 -6.358 19.039 1.00 92.19 79 PHE A N 1
ATOM 640 C CA . PHE A 1 79 ? -16.052 -7.186 18.981 1.00 92.19 79 PHE A CA 1
ATOM 641 C C . PHE A 1 79 ? -15.533 -7.258 17.555 1.00 92.19 79 PHE A C 1
ATOM 643 O O . PHE A 1 79 ? -16.311 -7.273 16.605 1.00 92.19 79 PHE A O 1
ATOM 650 N N . ILE A 1 80 ? -14.219 -7.345 17.420 1.00 92.31 80 ILE A N 1
ATOM 651 C CA . ILE A 1 80 ? -13.529 -7.557 16.155 1.00 92.31 80 ILE A CA 1
ATOM 652 C C . ILE A 1 80 ? -12.917 -8.944 16.225 1.00 92.31 80 ILE A C 1
ATOM 654 O O . ILE A 1 80 ? -12.138 -9.239 17.131 1.00 92.31 80 ILE A O 1
ATOM 658 N N . LEU A 1 81 ? -13.330 -9.797 15.297 1.00 94.31 81 LEU A N 1
ATOM 659 C CA . LEU A 1 81 ? -12.948 -11.196 15.201 1.00 94.31 81 LEU A CA 1
ATOM 660 C C . LEU A 1 81 ? -11.980 -11.335 14.033 1.00 94.31 81 LEU A C 1
ATOM 662 O O . LEU A 1 81 ? -12.349 -11.053 12.894 1.00 94.31 81 LEU A O 1
ATOM 666 N N . ARG A 1 82 ? -10.753 -11.757 14.317 1.00 93.75 82 ARG A N 1
ATOM 667 C CA . ARG A 1 82 ? -9.692 -11.941 13.329 1.00 93.75 82 ARG A CA 1
ATOM 668 C C . ARG A 1 82 ? -9.363 -13.423 13.228 1.00 93.75 82 ARG A C 1
ATOM 670 O O . ARG A 1 82 ? -8.915 -14.022 14.201 1.00 93.75 82 ARG A O 1
ATOM 677 N N . PHE A 1 83 ? -9.644 -14.017 12.072 1.00 94.19 83 PHE A N 1
ATOM 678 C CA . PHE A 1 83 ? -9.419 -15.437 11.801 1.00 94.19 83 PHE A CA 1
ATOM 679 C C . PHE A 1 83 ? -8.187 -15.615 10.919 1.00 94.19 83 PHE A C 1
ATOM 681 O O . PHE A 1 83 ? -8.224 -15.340 9.718 1.00 94.19 83 PHE A O 1
ATOM 688 N N . HIS A 1 84 ? -7.101 -16.087 11.521 1.00 92.94 84 HIS A N 1
ATOM 689 C CA . HIS A 1 84 ? -5.855 -16.399 10.836 1.00 92.94 84 HIS A CA 1
ATOM 690 C C . HIS A 1 84 ? -5.934 -17.767 10.158 1.00 92.94 84 HIS A C 1
ATOM 692 O O . HIS A 1 84 ? -6.567 -18.696 10.659 1.00 92.94 84 HIS A O 1
ATOM 698 N N . LYS A 1 85 ? -5.229 -17.917 9.030 1.00 90.19 85 LYS A N 1
ATOM 699 C CA . LYS A 1 85 ? -5.112 -19.212 8.333 1.00 90.19 85 LYS A CA 1
ATOM 700 C C . LYS A 1 85 ? -4.321 -20.247 9.129 1.00 90.19 85 LYS A C 1
ATOM 702 O O . LYS A 1 85 ? -4.516 -21.440 8.917 1.00 90.19 85 LYS A O 1
ATOM 707 N N . ASN A 1 86 ? -3.404 -19.804 9.986 1.00 91.12 86 ASN A N 1
ATOM 708 C CA . ASN A 1 86 ? -2.590 -20.673 10.822 1.00 91.12 86 ASN A CA 1
ATOM 709 C C . ASN A 1 86 ? -2.591 -20.182 12.280 1.00 91.12 86 ASN A C 1
ATOM 711 O O . ASN A 1 86 ? -2.750 -18.996 12.561 1.00 91.12 86 ASN A O 1
ATOM 715 N N . GLU A 1 87 ? -2.426 -21.128 13.199 1.00 94.44 87 GLU A N 1
ATOM 716 C CA . GLU A 1 87 ? -2.413 -20.888 14.645 1.00 94.44 87 GLU A CA 1
ATOM 717 C C . GLU A 1 87 ? -1.184 -20.086 15.101 1.00 94.44 87 GLU A C 1
ATOM 719 O O . GLU A 1 87 ? -1.277 -19.296 16.035 1.00 94.44 87 GLU A O 1
ATOM 724 N N . ASN A 1 88 ? -0.039 -20.230 14.428 1.00 92.69 88 ASN A N 1
ATOM 725 C CA . ASN A 1 88 ? 1.186 -19.519 14.800 1.00 92.69 88 ASN A CA 1
ATOM 726 C C . ASN A 1 88 ? 1.040 -17.997 14.660 1.00 92.69 88 ASN A C 1
ATOM 728 O O . ASN A 1 88 ? 1.463 -17.263 15.550 1.00 92.69 88 ASN A O 1
ATOM 732 N N . ASP A 1 89 ? 0.415 -17.529 13.580 1.00 90.25 89 ASP A N 1
ATOM 733 C CA . ASP A 1 89 ? 0.168 -16.110 13.329 1.00 90.25 89 ASP A CA 1
ATOM 734 C C . ASP A 1 89 ? -0.823 -15.545 14.353 1.00 90.25 89 ASP A C 1
ATOM 736 O O . ASP A 1 89 ? -0.596 -14.461 14.889 1.00 90.25 89 ASP A O 1
ATOM 740 N N . ALA A 1 90 ? -1.874 -16.303 14.691 1.00 93.62 90 ALA A N 1
ATOM 741 C CA . ALA A 1 90 ? -2.810 -15.921 15.745 1.00 93.62 90 ALA A CA 1
ATOM 742 C C . ALA A 1 90 ? -2.114 -15.839 17.112 1.00 93.62 90 ALA A C 1
ATOM 744 O O . ALA A 1 90 ? -2.259 -14.843 17.814 1.00 93.62 90 ALA A O 1
ATOM 745 N N . ASN A 1 91 ? -1.310 -16.840 17.479 1.00 93.31 91 ASN A N 1
ATOM 746 C CA . ASN A 1 91 ? -0.561 -16.854 18.738 1.00 93.31 91 ASN A CA 1
ATOM 747 C C . ASN A 1 91 ? 0.422 -15.680 18.832 1.00 93.31 91 ASN A C 1
ATOM 749 O O . ASN A 1 91 ? 0.523 -15.043 19.881 1.00 93.31 91 ASN A O 1
ATOM 753 N N . LYS A 1 92 ? 1.106 -15.362 17.729 1.00 89.69 92 LYS A N 1
ATOM 754 C CA . LYS A 1 92 ? 1.995 -14.200 17.629 1.00 89.69 92 LYS A CA 1
ATOM 755 C C . LYS A 1 92 ? 1.230 -12.890 17.830 1.00 89.69 92 LYS A C 1
ATOM 757 O O . LYS A 1 92 ? 1.663 -12.046 18.610 1.00 89.69 92 LYS A O 1
ATOM 762 N N . GLU A 1 93 ? 0.073 -12.735 17.185 1.00 91.75 93 GLU A N 1
ATOM 763 C CA . GLU A 1 93 ? -0.782 -11.557 17.358 1.00 91.75 93 GLU A CA 1
ATOM 764 C C . GLU A 1 93 ? -1.311 -11.426 18.794 1.00 91.75 93 GLU A C 1
ATOM 766 O O . GLU A 1 93 ? -1.263 -10.337 19.368 1.00 91.75 93 GLU A O 1
ATOM 771 N N . GLN A 1 94 ? -1.752 -12.524 19.412 1.00 93.06 94 GLN A N 1
ATOM 772 C CA . GLN A 1 94 ? -2.179 -12.529 20.813 1.00 93.06 94 GLN A CA 1
ATOM 773 C C . GLN A 1 94 ? -1.044 -12.118 21.758 1.00 93.06 94 GLN A C 1
ATOM 775 O O . GLN A 1 94 ? -1.278 -11.357 22.695 1.00 93.06 94 GLN A O 1
ATOM 780 N N . GLU A 1 95 ? 0.179 -12.595 21.522 1.00 90.69 95 GLU A N 1
ATOM 781 C CA . GLU A 1 95 ? 1.338 -12.241 22.342 1.00 90.69 95 GLU A CA 1
ATOM 782 C C . GLU A 1 95 ? 1.661 -10.747 22.249 1.00 90.69 95 GLU A C 1
ATOM 784 O O . GLU A 1 95 ? 1.751 -10.069 23.275 1.00 90.69 95 GLU A O 1
ATOM 789 N N . HIS A 1 96 ? 1.717 -10.197 21.034 1.00 87.56 96 HIS A N 1
ATOM 790 C CA . HIS A 1 96 ? 1.881 -8.755 20.845 1.00 87.56 96 HIS A CA 1
ATOM 791 C C . HIS A 1 96 ? 0.761 -7.968 21.538 1.00 87.56 96 HIS A C 1
ATOM 793 O O . HIS A 1 96 ? 1.014 -6.983 22.232 1.00 87.56 96 HIS A O 1
ATOM 799 N N . ALA A 1 97 ? -0.484 -8.430 21.417 1.00 90.44 97 ALA A N 1
ATOM 800 C CA . ALA A 1 97 ? -1.630 -7.784 22.040 1.00 90.44 97 ALA A CA 1
ATOM 801 C C . ALA A 1 97 ? -1.549 -7.777 23.580 1.00 90.44 97 ALA A C 1
ATOM 803 O O . ALA A 1 97 ? -1.907 -6.774 24.205 1.00 90.44 97 ALA A O 1
ATOM 804 N N . ARG A 1 98 ? -1.046 -8.853 24.205 1.00 91.50 98 ARG A N 1
ATOM 805 C CA . ARG A 1 98 ? -0.803 -8.912 25.659 1.00 91.50 98 ARG A CA 1
ATOM 806 C C . ARG A 1 98 ? 0.274 -7.924 26.095 1.00 91.50 98 ARG A C 1
ATOM 808 O O . ARG A 1 98 ? 0.067 -7.207 27.075 1.00 91.50 98 ARG A O 1
ATOM 815 N N . GLN A 1 99 ? 1.375 -7.839 25.352 1.00 87.44 99 GLN A N 1
ATOM 816 C CA . GLN A 1 99 ? 2.470 -6.908 25.644 1.00 87.44 99 GLN A CA 1
ATOM 817 C C . GLN A 1 99 ? 2.001 -5.448 25.571 1.00 87.44 99 GLN A C 1
ATOM 819 O O . GLN A 1 99 ? 2.244 -4.661 26.484 1.00 87.44 99 GLN A O 1
ATOM 824 N N . ILE A 1 100 ? 1.236 -5.102 24.533 1.00 88.19 100 ILE A N 1
ATOM 825 C CA . ILE A 1 100 ? 0.660 -3.762 24.350 1.00 88.19 100 ILE A CA 1
ATOM 826 C C . ILE A 1 100 ? -0.357 -3.425 25.438 1.00 88.19 100 ILE A C 1
ATOM 828 O O . ILE A 1 100 ? -0.407 -2.293 25.920 1.00 88.19 100 ILE A O 1
ATOM 832 N N . LYS A 1 101 ? -1.188 -4.391 25.845 1.00 87.81 101 LYS A N 1
ATOM 833 C CA . LYS A 1 101 ? -2.197 -4.180 26.891 1.00 87.81 101 LYS A CA 1
ATOM 834 C C . LYS A 1 101 ? -1.566 -3.700 28.201 1.00 87.81 101 LYS A C 1
ATOM 836 O O . LYS A 1 101 ? -2.190 -2.904 28.900 1.00 87.81 101 LYS A O 1
ATOM 841 N N . ALA A 1 102 ? -0.345 -4.144 28.505 1.00 84.50 102 ALA A N 1
ATOM 842 C CA . ALA A 1 102 ? 0.395 -3.728 29.692 1.00 84.50 102 ALA A CA 1
ATOM 843 C C . ALA A 1 102 ? 0.943 -2.292 29.604 1.00 84.50 102 ALA A C 1
ATOM 845 O O . ALA A 1 102 ? 1.101 -1.648 30.638 1.00 84.50 102 ALA A O 1
ATOM 846 N N . THR A 1 103 ? 1.217 -1.781 28.400 1.00 81.44 103 THR A N 1
ATOM 847 C CA . THR A 1 103 ? 1.954 -0.520 28.205 1.00 81.44 103 THR A CA 1
ATOM 848 C C . THR A 1 103 ? 1.111 0.622 27.634 1.00 81.44 103 THR A C 1
ATOM 850 O O . THR A 1 103 ? 1.386 1.777 27.948 1.00 81.44 103 THR A O 1
ATOM 853 N N . ALA A 1 104 ? 0.085 0.343 26.816 1.00 84.38 104 ALA A N 1
ATOM 854 C CA . ALA A 1 104 ? -0.602 1.375 26.030 1.00 84.38 104 ALA A CA 1
ATOM 855 C C . ALA A 1 104 ? -2.025 1.026 25.559 1.00 84.38 104 ALA A C 1
ATOM 857 O O . ALA A 1 104 ? -2.426 1.322 24.431 1.00 84.38 104 ALA A O 1
ATOM 858 N N . SER A 1 105 ? -2.840 0.445 26.436 1.00 83.31 105 SER A N 1
ATOM 859 C CA . SER A 1 105 ? -4.215 0.012 26.117 1.00 83.31 105 SER A CA 1
ATOM 860 C C . SER A 1 105 ? -5.160 1.099 25.556 1.00 83.31 105 SER A C 1
ATOM 862 O O . SER A 1 105 ? -6.195 0.783 24.962 1.00 83.31 105 SER A O 1
ATOM 864 N N . GLN A 1 106 ? -4.829 2.384 25.706 1.00 89.25 106 GLN A N 1
ATOM 865 C CA . GLN A 1 106 ? -5.644 3.492 25.197 1.00 89.25 106 GLN A CA 1
ATOM 866 C C . GLN A 1 106 ? -5.556 3.701 23.676 1.00 89.25 106 GLN A C 1
ATOM 868 O O . GLN A 1 106 ? -6.524 4.188 23.101 1.00 89.25 106 GLN A O 1
ATOM 873 N N . TYR A 1 107 ? -4.469 3.277 23.018 1.00 90.62 107 TYR A N 1
ATOM 874 C CA . TYR A 1 107 ? -4.252 3.479 21.572 1.00 90.62 107 TYR A CA 1
ATOM 875 C C . TYR A 1 107 ? -4.472 2.218 20.728 1.00 90.62 107 TYR A C 1
ATOM 877 O O . TYR A 1 107 ? -4.387 2.251 19.503 1.00 90.62 107 TYR A O 1
ATOM 885 N N . PHE A 1 108 ? -4.788 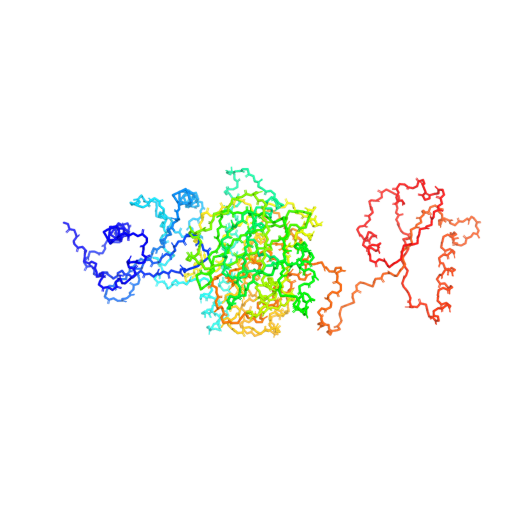1.099 21.373 1.00 90.81 108 PHE A N 1
ATOM 886 C CA . PHE A 1 108 ? -5.035 -0.184 20.724 1.00 90.81 108 PHE A CA 1
ATOM 887 C C . PHE A 1 108 ? -6.393 -0.726 21.158 1.00 90.81 108 PHE A C 1
ATOM 889 O O . PHE A 1 108 ? -6.876 -0.437 22.263 1.00 90.81 108 PHE A O 1
ATOM 896 N N . ALA A 1 109 ? -7.044 -1.482 20.277 1.00 90.31 109 ALA A N 1
ATOM 897 C CA . ALA A 1 109 ? -8.275 -2.174 20.632 1.00 90.31 109 ALA A CA 1
ATOM 898 C C . ALA A 1 109 ? -8.025 -3.138 21.805 1.00 90.31 109 ALA A C 1
ATOM 900 O O . ALA A 1 109 ? -6.946 -3.716 21.941 1.00 90.31 109 ALA A O 1
ATOM 901 N N . GLU A 1 110 ? -9.005 -3.284 22.697 1.00 92.25 110 GLU A N 1
ATOM 902 C CA . GLU A 1 110 ? -8.797 -4.036 23.935 1.00 92.25 110 GLU A CA 1
ATOM 903 C C . GLU A 1 110 ? -8.763 -5.536 23.627 1.00 92.25 110 GLU A C 1
ATOM 905 O O . GLU A 1 110 ? -9.774 -6.124 23.256 1.00 92.25 110 GLU A O 1
ATOM 910 N N . PHE A 1 111 ? -7.610 -6.177 23.798 1.00 93.56 111 PHE A N 1
ATOM 911 C CA . PHE A 1 111 ? -7.484 -7.613 23.571 1.00 93.56 111 PHE A CA 1
ATOM 912 C C . PHE A 1 111 ? -8.278 -8.435 24.597 1.00 93.56 111 PHE A C 1
ATOM 914 O O . PHE A 1 111 ? -8.116 -8.283 25.820 1.00 93.56 111 PHE A O 1
ATOM 921 N N . VAL A 1 112 ? -9.121 -9.333 24.082 1.00 94.12 112 VAL A N 1
ATOM 922 C CA . VAL A 1 112 ? -9.912 -10.279 24.869 1.00 94.12 112 VAL A CA 1
ATOM 923 C C . VAL A 1 112 ? -9.071 -11.527 25.111 1.00 94.12 112 VAL A C 1
ATOM 925 O O . VAL A 1 112 ? -9.117 -12.486 24.344 1.00 94.12 112 VAL A O 1
ATOM 928 N N . ASP A 1 113 ? -8.312 -11.506 26.205 1.00 93.12 113 ASP A N 1
ATOM 929 C CA . ASP A 1 113 ? -7.426 -12.602 26.613 1.00 93.12 113 ASP A CA 1
ATOM 930 C C . ASP A 1 113 ? -8.230 -13.772 27.206 1.00 93.12 113 ASP A C 1
ATOM 932 O O . ASP A 1 113 ? -8.309 -13.982 28.417 1.00 93.12 113 ASP A O 1
ATOM 936 N N . LYS A 1 114 ? -8.930 -14.486 26.325 1.00 91.38 114 LYS A N 1
ATOM 937 C CA . LYS A 1 114 ? -9.734 -15.669 26.627 1.00 91.38 114 LYS A CA 1
ATOM 938 C C . LYS A 1 114 ? -9.432 -16.730 25.582 1.00 91.38 114 LYS A C 1
ATOM 940 O O . LYS A 1 114 ? -9.389 -16.439 24.393 1.00 91.38 114 LYS A O 1
ATOM 945 N N . GLN A 1 115 ? -9.273 -17.972 26.024 1.00 90.25 115 GLN A N 1
ATOM 946 C CA . GLN A 1 115 ? -9.163 -19.097 25.104 1.00 90.25 115 GLN A CA 1
ATOM 947 C C . GLN A 1 115 ? -10.532 -19.403 24.490 1.00 90.25 115 GLN A C 1
ATOM 949 O O . GLN A 1 115 ? -11.516 -19.629 25.201 1.00 90.25 115 GLN A O 1
ATOM 954 N N . PHE A 1 116 ? -10.580 -19.404 23.162 1.00 91.75 116 PHE A N 1
ATOM 955 C CA . PHE A 1 116 ? -11.733 -19.822 22.373 1.00 91.75 116 PHE A CA 1
ATOM 956 C C . PHE A 1 116 ? -11.442 -21.182 21.732 1.00 91.75 116 PHE A C 1
ATOM 958 O O . PHE A 1 116 ? -10.287 -21.555 21.548 1.00 91.75 116 PHE A O 1
ATOM 965 N N . ASN A 1 117 ? -12.484 -21.914 21.334 1.00 90.69 117 ASN A N 1
ATOM 966 C CA . ASN A 1 117 ? -12.353 -23.234 20.695 1.00 90.69 117 ASN A CA 1
ATOM 967 C C . ASN A 1 117 ? -11.787 -23.182 19.255 1.00 90.69 117 ASN A C 1
ATOM 969 O O . ASN A 1 117 ? -11.900 -24.158 18.520 1.00 90.69 117 ASN A O 1
ATOM 973 N N . ASN A 1 118 ? -11.204 -22.057 18.837 1.00 91.69 118 ASN A N 1
ATOM 974 C CA . ASN A 1 118 ? -10.548 -21.894 17.547 1.00 91.69 118 ASN A CA 1
ATOM 975 C C . ASN A 1 118 ? -9.161 -21.264 17.781 1.00 91.69 118 ASN A C 1
ATOM 977 O O . ASN A 1 118 ? -9.101 -20.101 18.184 1.00 91.69 118 ASN A O 1
ATOM 981 N N . PRO A 1 119 ? -8.061 -22.000 17.542 1.00 92.19 119 PRO A N 1
ATOM 982 C CA . PRO A 1 119 ? -6.709 -21.505 17.803 1.00 92.19 119 PRO A CA 1
ATOM 983 C C . PRO A 1 119 ? -6.256 -20.410 16.824 1.00 92.19 119 PRO A C 1
ATOM 985 O O . PRO A 1 119 ? -5.335 -19.661 17.123 1.00 92.19 119 PRO A O 1
ATOM 988 N N . GLY A 1 120 ? -6.913 -20.277 15.668 1.00 94.44 120 GLY A N 1
ATOM 989 C CA . GLY A 1 120 ? -6.665 -19.204 14.703 1.00 94.44 120 GLY A CA 1
ATOM 990 C C . GLY A 1 120 ? -7.433 -17.911 14.997 1.00 94.44 120 GLY A C 1
ATOM 991 O O . GLY A 1 120 ? -7.348 -16.975 14.205 1.00 94.44 120 GLY A O 1
ATOM 992 N N . LEU A 1 121 ? -8.219 -17.849 16.079 1.00 95.88 121 LEU A N 1
ATOM 993 C CA . LEU A 1 121 ? -9.059 -16.698 16.402 1.00 95.88 121 LEU A CA 1
ATOM 994 C C . LEU A 1 121 ? -8.358 -15.729 17.363 1.00 95.88 121 LEU A C 1
ATOM 996 O O . LEU A 1 121 ? -7.962 -16.091 18.472 1.00 95.88 121 LEU A O 1
ATOM 1000 N N . VAL A 1 122 ? -8.318 -14.458 16.972 1.00 95.25 122 VAL A N 1
ATOM 1001 C CA . VAL A 1 122 ? -7.942 -13.330 17.827 1.00 95.25 122 VAL A CA 1
ATOM 1002 C C . VAL A 1 122 ? -9.144 -12.403 17.975 1.00 95.25 122 VAL A C 1
ATOM 1004 O O . VAL A 1 122 ? -9.835 -12.096 17.001 1.00 95.25 122 VAL A O 1
ATOM 1007 N N . VAL A 1 123 ? -9.430 -11.978 19.207 1.00 95.12 123 VAL A N 1
ATOM 1008 C CA . VAL A 1 123 ? -10.602 -11.153 19.516 1.00 95.12 123 VAL A CA 1
ATOM 1009 C C . VAL A 1 123 ? -10.181 -9.857 20.187 1.00 95.12 123 VAL A C 1
ATOM 1011 O O . VAL A 1 123 ? -9.533 -9.860 21.235 1.00 95.12 123 VAL A O 1
ATOM 1014 N N . TYR A 1 124 ? -10.658 -8.748 19.632 1.00 93.62 124 TYR A N 1
ATOM 1015 C CA . TYR A 1 124 ? -10.561 -7.428 20.242 1.00 93.62 124 TYR A CA 1
ATOM 1016 C C . TYR A 1 124 ? -11.945 -6.915 20.620 1.00 93.62 124 TYR A C 1
ATOM 1018 O O . TYR A 1 124 ? -12.918 -7.119 19.894 1.00 93.62 124 TYR A O 1
ATOM 1026 N N . ARG A 1 125 ? -12.043 -6.212 21.744 1.00 90.44 125 ARG A N 1
ATOM 1027 C CA . ARG A 1 125 ? -13.184 -5.373 22.086 1.00 90.44 125 ARG A CA 1
ATOM 1028 C C . ARG A 1 125 ? -12.981 -3.985 21.481 1.00 90.44 125 ARG A C 1
ATOM 1030 O O . ARG A 1 125 ? -11.893 -3.404 21.502 1.00 90.44 125 ARG A O 1
ATOM 1037 N N . HIS A 1 126 ? -14.062 -3.480 20.915 1.00 77.56 126 HIS A N 1
ATOM 1038 C CA . HIS A 1 126 ? -14.090 -2.264 20.130 1.00 77.56 126 HIS A CA 1
ATOM 1039 C C . HIS A 1 126 ? -14.031 -0.989 20.994 1.00 77.56 126 HIS A C 1
ATOM 1041 O O . HIS A 1 126 ? -14.512 -0.953 22.122 1.00 77.56 126 HIS A O 1
ATOM 1047 N N . VAL A 1 127 ? -13.515 0.102 20.418 1.00 71.69 127 VAL A N 1
ATOM 1048 C CA . VAL A 1 127 ? -13.398 1.458 21.002 1.00 71.69 127 VAL A CA 1
ATOM 1049 C C . VAL A 1 127 ? -14.702 2.044 21.585 1.00 71.69 127 VAL A C 1
ATOM 1051 O O . VAL A 1 127 ? -14.650 2.849 22.510 1.00 71.69 127 VAL A O 1
ATOM 1054 N N . ALA A 1 128 ? -15.872 1.675 21.054 1.00 66.38 128 ALA A N 1
ATOM 1055 C CA . ALA A 1 128 ? -17.128 2.395 21.298 1.00 66.38 128 ALA A CA 1
ATOM 1056 C C . ALA A 1 128 ? -17.860 2.017 22.596 1.00 66.38 128 ALA A C 1
ATOM 1058 O O . ALA A 1 128 ? -18.809 2.705 22.981 1.00 66.38 128 ALA A O 1
ATOM 1059 N N . ASP A 1 129 ? -17.429 0.957 23.286 1.00 64.19 129 ASP A N 1
ATOM 1060 C CA . ASP A 1 129 ? -18.163 0.372 24.417 1.00 64.19 129 ASP A CA 1
ATOM 1061 C C . ASP A 1 129 ? -18.358 1.345 25.603 1.00 64.19 129 ASP A C 1
ATOM 1063 O O . ASP A 1 129 ? -19.221 1.115 26.449 1.00 64.19 129 ASP A O 1
ATOM 1067 N N . GLN A 1 130 ? -17.609 2.456 25.660 1.00 59.41 130 GLN A N 1
ATOM 1068 C CA . GLN A 1 130 ? -17.708 3.460 26.730 1.00 59.41 130 GLN A CA 1
ATOM 1069 C C . GLN A 1 130 ? -18.410 4.765 26.321 1.00 59.41 130 GLN A C 1
ATOM 1071 O O . GLN A 1 130 ? -18.935 5.465 27.184 1.00 59.41 130 GLN A O 1
ATOM 1076 N N . THR A 1 131 ? -18.448 5.102 25.030 1.00 67.50 131 THR A N 1
ATOM 1077 C CA . THR A 1 131 ? -18.960 6.401 24.553 1.00 67.50 131 THR A CA 1
ATOM 1078 C C . THR A 1 131 ? -20.356 6.300 23.946 1.00 67.50 131 THR A C 1
ATOM 1080 O O . THR A 1 131 ? -21.066 7.301 23.864 1.00 67.50 131 THR A O 1
ATOM 1083 N N . GLY A 1 132 ? -20.759 5.104 23.494 1.00 70.69 132 GLY A N 1
ATOM 1084 C CA . GLY A 1 132 ? -21.967 4.925 22.687 1.00 70.69 132 GLY A CA 1
ATOM 1085 C C . GLY A 1 132 ? -21.883 5.584 21.305 1.00 70.69 132 GLY A C 1
ATOM 1086 O O . GLY A 1 132 ? -22.899 5.656 20.615 1.00 70.69 132 GLY A O 1
ATOM 1087 N N . ALA A 1 133 ? -20.703 6.079 20.914 1.00 80.31 133 ALA A N 1
ATOM 1088 C CA . ALA A 1 133 ? -20.469 6.667 19.606 1.00 80.31 133 ALA A CA 1
ATOM 1089 C C . ALA A 1 133 ? -20.399 5.581 18.526 1.00 80.31 133 ALA A C 1
ATOM 1091 O O . ALA A 1 133 ? -20.068 4.421 18.787 1.00 80.31 133 ALA A O 1
ATOM 1092 N N . ASN A 1 134 ? -20.699 5.977 17.292 1.00 83.12 134 ASN A N 1
ATOM 1093 C CA . ASN A 1 134 ? -20.444 5.122 16.145 1.00 83.12 134 ASN A CA 1
ATOM 1094 C C . ASN A 1 134 ? -18.944 4.915 15.961 1.00 83.12 134 ASN A C 1
ATOM 1096 O O . ASN A 1 134 ? -18.113 5.756 16.303 1.00 83.12 134 ASN A O 1
ATOM 1100 N N . VAL A 1 135 ? -18.642 3.770 15.378 1.00 84.12 135 VAL A N 1
ATOM 1101 C CA . VAL A 1 135 ? -17.308 3.385 14.968 1.00 84.12 135 VAL A CA 1
ATOM 1102 C C . VAL A 1 135 ? -17.197 3.588 13.481 1.00 84.12 135 VAL A C 1
ATOM 1104 O O . VAL A 1 135 ? -18.069 3.137 12.738 1.00 84.12 135 VAL A O 1
ATOM 1107 N N . TYR A 1 136 ? -16.052 4.100 13.066 1.00 90.06 136 TYR A N 1
ATOM 1108 C CA . TYR A 1 136 ? -15.683 4.189 11.670 1.00 90.06 136 TYR A CA 1
ATOM 1109 C C . TYR A 1 136 ? -14.280 3.614 11.464 1.00 90.06 136 TYR A C 1
ATOM 1111 O O . TYR A 1 136 ? -13.425 3.723 12.346 1.00 90.06 136 TYR A O 1
ATOM 1119 N N . ASP A 1 137 ? -14.033 3.019 10.296 1.00 91.88 137 ASP A N 1
ATOM 1120 C CA . ASP A 1 137 ? -12.667 3.001 9.761 1.00 91.88 137 ASP A CA 1
ATOM 1121 C C . ASP A 1 137 ? -12.204 4.451 9.598 1.00 91.88 137 ASP A C 1
ATOM 1123 O O . ASP A 1 137 ? -13.017 5.330 9.291 1.00 91.88 137 ASP A O 1
ATOM 1127 N N . LEU A 1 138 ? -10.903 4.705 9.716 1.00 94.94 138 LEU A N 1
ATOM 1128 C CA . LEU A 1 138 ? -10.355 6.050 9.559 1.00 94.94 138 LEU A CA 1
ATOM 1129 C C . LEU A 1 138 ? -10.786 6.700 8.237 1.00 94.94 138 LEU A C 1
ATOM 1131 O O . LEU A 1 138 ? -11.162 7.866 8.231 1.00 94.94 138 LEU A O 1
ATOM 1135 N N . LYS A 1 139 ? -10.809 5.952 7.127 1.00 95.12 139 LYS A N 1
ATOM 1136 C CA . LYS A 1 139 ? -11.249 6.486 5.824 1.00 95.12 139 LYS A CA 1
ATOM 1137 C C . LYS A 1 139 ? -12.706 6.958 5.825 1.00 95.12 139 LYS A C 1
ATOM 1139 O O . LYS A 1 139 ? -12.998 7.997 5.239 1.00 95.12 139 LYS A O 1
ATOM 1144 N N . GLU A 1 140 ? -13.606 6.220 6.479 1.00 95.12 140 GLU A N 1
ATOM 1145 C CA . GLU A 1 140 ? -15.029 6.576 6.551 1.00 95.12 140 GLU A CA 1
ATOM 1146 C C . GLU A 1 140 ? -15.211 7.793 7.460 1.00 95.12 140 GLU A C 1
ATOM 1148 O O . GLU A 1 140 ? -15.920 8.731 7.102 1.00 95.12 140 GLU A O 1
ATOM 1153 N N . TYR A 1 141 ? -14.492 7.819 8.589 1.00 96.12 141 TYR A N 1
ATOM 1154 C CA . TYR A 1 141 ? -14.485 8.962 9.495 1.00 96.12 141 TYR A CA 1
ATOM 1155 C C . TYR A 1 141 ? -13.980 10.231 8.810 1.00 96.12 141 TYR A C 1
ATOM 1157 O O . TYR A 1 141 ? -14.586 11.283 8.951 1.00 96.12 141 TYR A O 1
ATOM 1165 N N . LEU A 1 142 ? -12.884 10.144 8.053 1.00 97.00 142 LEU A N 1
ATOM 1166 C CA . LEU A 1 142 ? -12.323 11.292 7.343 1.00 97.00 142 LEU A CA 1
ATOM 1167 C C . LEU A 1 142 ? -13.284 11.825 6.276 1.00 97.00 142 LEU A C 1
ATOM 1169 O O . LEU A 1 142 ? -13.407 13.038 6.131 1.00 97.00 142 LEU A O 1
ATOM 1173 N N . CYS A 1 143 ? -13.995 10.949 5.560 1.00 96.75 143 CYS A N 1
ATOM 1174 C CA . CYS A 1 143 ? -15.020 11.382 4.608 1.00 96.75 143 CYS A CA 1
ATOM 1175 C C . CYS A 1 143 ? -16.174 12.116 5.315 1.00 96.75 143 CYS A C 1
ATOM 1177 O O . CYS A 1 143 ? -16.574 13.190 4.866 1.00 96.75 143 CYS A O 1
ATOM 1179 N N . ASP A 1 144 ? -16.665 11.577 6.437 1.00 96.25 144 ASP A N 1
ATOM 1180 C CA . ASP A 1 144 ? -17.697 12.214 7.268 1.00 96.25 144 ASP A CA 1
ATOM 1181 C C . ASP A 1 144 ? -17.221 13.569 7.817 1.00 96.25 144 ASP A C 1
ATOM 1183 O O . ASP A 1 144 ? -17.891 14.583 7.630 1.00 96.25 144 ASP A O 1
ATOM 1187 N N . LEU A 1 145 ? -16.020 13.616 8.398 1.00 96.06 145 LEU A N 1
ATOM 1188 C CA . LEU A 1 145 ? -15.402 14.827 8.938 1.00 96.06 145 LEU A CA 1
ATOM 1189 C C . LEU A 1 145 ? -15.298 15.937 7.882 1.00 96.06 145 LEU A C 1
ATOM 1191 O O . LEU A 1 145 ? -15.641 17.085 8.154 1.00 96.06 145 LEU A O 1
ATOM 1195 N N . ILE A 1 146 ? -14.862 15.593 6.667 1.00 96.31 146 ILE A N 1
ATOM 1196 C CA . ILE A 1 146 ? -14.739 16.540 5.552 1.00 96.31 146 ILE A CA 1
ATOM 1197 C C . ILE A 1 146 ? -16.115 17.043 5.103 1.00 96.31 146 ILE A C 1
ATOM 1199 O O . ILE A 1 146 ? -16.254 18.224 4.798 1.00 96.31 146 ILE A O 1
ATOM 1203 N N . SER A 1 147 ? -17.137 16.182 5.108 1.00 96.19 147 SER A N 1
ATOM 1204 C CA . SER A 1 147 ? -18.498 16.548 4.692 1.00 96.19 147 SER A CA 1
ATOM 1205 C C . SER A 1 147 ? -19.214 17.509 5.648 1.00 96.19 147 SER A C 1
ATOM 1207 O O . SER A 1 147 ? -20.134 18.210 5.235 1.00 96.19 147 SER A O 1
ATOM 1209 N N . LYS A 1 148 ? -18.799 17.554 6.920 1.00 95.75 148 LYS A N 1
ATOM 1210 C CA . LYS A 1 148 ? -19.406 18.414 7.948 1.00 95.75 148 LYS A CA 1
ATOM 1211 C C . LYS A 1 148 ? -18.981 19.878 7.866 1.00 95.75 148 LYS A C 1
ATOM 1213 O O . LYS A 1 148 ? -19.621 20.711 8.498 1.00 95.75 148 LYS A O 1
ATOM 1218 N N . GLU A 1 149 ? -17.891 20.179 7.161 1.00 95.81 149 GLU A N 1
ATOM 1219 C CA . GLU A 1 149 ? -17.343 21.536 7.029 1.00 95.81 149 GLU A CA 1
ATOM 1220 C C . GLU A 1 149 ? -17.108 22.272 8.369 1.00 95.81 149 GLU A C 1
ATOM 1222 O O . GLU A 1 149 ? -17.256 23.488 8.474 1.00 95.81 149 GLU A O 1
ATOM 1227 N N . ASN A 1 150 ? -16.725 21.533 9.420 1.00 96.94 150 ASN A N 1
ATOM 1228 C CA . ASN A 1 150 ? -16.524 22.070 10.768 1.00 96.94 150 ASN A CA 1
ATOM 1229 C C . ASN A 1 150 ? -15.035 22.162 11.136 1.00 96.94 150 ASN A C 1
ATOM 1231 O O . ASN A 1 150 ? -14.416 21.180 11.543 1.00 96.94 150 ASN A O 1
ATOM 1235 N N . GLU A 1 151 ? -14.473 23.368 11.056 1.00 97.06 151 GLU A N 1
ATOM 1236 C CA . GLU A 1 151 ? -13.063 23.643 11.368 1.00 97.06 151 GLU A CA 1
ATOM 1237 C C . GLU A 1 151 ? -12.664 23.254 12.803 1.00 97.06 151 GLU A C 1
ATOM 1239 O O . GLU A 1 151 ? -11.575 22.729 13.023 1.00 97.06 151 GLU A O 1
ATOM 1244 N N . THR A 1 152 ? -13.548 23.448 13.789 1.00 97.00 152 THR A N 1
ATOM 1245 C CA . THR A 1 152 ? -13.240 23.108 15.191 1.00 97.00 152 THR A CA 1
ATOM 1246 C C . THR A 1 152 ? -13.110 21.598 15.381 1.00 97.00 152 THR A C 1
ATOM 1248 O O . THR A 1 152 ? -12.201 21.138 16.070 1.00 97.00 152 THR A O 1
ATOM 1251 N N . GLU A 1 153 ? -13.996 20.819 14.752 1.00 95.75 153 GLU A N 1
ATOM 1252 C CA . GLU A 1 153 ? -13.946 19.351 14.792 1.00 95.75 153 GLU A CA 1
ATOM 1253 C C . GLU A 1 153 ? -12.705 18.822 14.064 1.00 95.75 153 GLU A C 1
ATOM 1255 O O . GLU A 1 153 ? -12.067 17.885 14.547 1.00 95.75 153 GLU A O 1
ATOM 1260 N N . VAL A 1 154 ? -12.324 19.461 12.951 1.00 96.50 154 VAL A N 1
ATOM 1261 C CA . VAL A 1 154 ? -11.095 19.137 12.217 1.00 96.50 154 VAL A CA 1
ATOM 1262 C C . VAL A 1 154 ? -9.866 19.387 13.079 1.00 96.50 154 VAL A C 1
ATOM 1264 O O . VAL A 1 154 ? -9.097 18.452 13.272 1.00 96.50 154 VAL A O 1
ATOM 1267 N N . ASN A 1 155 ? -9.711 20.590 13.641 1.00 96.94 155 ASN A N 1
ATOM 1268 C CA . ASN A 1 155 ? -8.550 20.940 14.466 1.00 96.94 155 ASN A CA 1
ATOM 1269 C C . ASN A 1 155 ? -8.414 19.992 15.666 1.00 96.94 155 ASN A C 1
ATOM 1271 O O . ASN A 1 155 ? -7.346 19.441 15.927 1.00 96.94 155 ASN A O 1
ATOM 1275 N N . PHE A 1 156 ? -9.531 19.717 16.343 1.00 96.50 156 PHE A N 1
ATOM 1276 C CA . PHE A 1 156 ? -9.561 18.771 17.451 1.00 96.50 156 PHE A CA 1
ATOM 1277 C C . PHE A 1 156 ? -9.165 17.349 17.024 1.00 96.50 156 PHE A C 1
ATOM 1279 O O . PHE A 1 156 ? -8.407 16.671 17.720 1.00 96.50 156 PHE A O 1
ATOM 1286 N N . PHE A 1 157 ? -9.652 16.876 15.874 1.00 96.44 157 PHE A N 1
ATOM 1287 C CA . PHE A 1 157 ? -9.263 15.572 15.344 1.00 96.44 157 PHE A CA 1
ATOM 1288 C C . PHE A 1 157 ? -7.777 15.524 14.967 1.00 96.44 157 PHE A C 1
ATOM 1290 O O . PHE A 1 157 ? -7.103 14.547 15.287 1.00 96.44 157 PHE A O 1
ATOM 1297 N N . THR A 1 158 ? -7.253 16.559 14.313 1.00 97.00 158 THR A N 1
ATOM 1298 C CA . THR A 1 158 ? -5.858 16.605 13.859 1.00 97.00 158 THR A CA 1
ATOM 1299 C C . THR A 1 158 ? -4.877 16.684 15.025 1.00 97.00 158 THR A C 1
ATOM 1301 O O . THR A 1 158 ? -3.812 16.071 14.951 1.00 97.00 158 THR A O 1
ATOM 1304 N N . ASP A 1 159 ? -5.242 17.344 16.125 1.00 97.12 159 ASP A N 1
ATOM 1305 C CA . ASP A 1 159 ? -4.459 17.333 17.367 1.00 97.12 159 ASP A CA 1
ATOM 1306 C C . ASP A 1 159 ? -4.434 15.932 17.996 1.00 97.12 159 ASP A C 1
ATOM 1308 O O . ASP A 1 159 ? -3.367 15.404 18.322 1.00 97.12 159 ASP A O 1
ATOM 1312 N N . ASN A 1 160 ? -5.599 15.277 18.084 1.00 95.88 160 ASN A N 1
ATOM 1313 C CA . ASN A 1 160 ? -5.696 13.907 18.592 1.00 95.88 160 ASN A CA 1
ATOM 1314 C C . ASN A 1 160 ? -4.932 12.909 17.711 1.00 95.88 160 ASN A C 1
ATOM 1316 O O . ASN A 1 160 ? -4.298 11.997 18.236 1.00 95.88 160 ASN A O 1
ATOM 1320 N N . LEU A 1 161 ? -4.962 13.072 16.385 1.00 96.44 161 LEU A N 1
ATOM 1321 C CA . LEU A 1 161 ? -4.220 12.229 15.446 1.00 96.44 161 LEU A CA 1
ATOM 1322 C C . LEU A 1 161 ? -2.705 12.398 15.611 1.00 96.44 161 LEU A C 1
ATOM 1324 O O . LEU A 1 161 ? -1.974 11.407 15.550 1.00 96.44 161 LEU A O 1
ATOM 1328 N N . LYS A 1 162 ? -2.236 13.630 15.835 1.00 96.81 162 LYS A N 1
ATOM 1329 C CA . LYS A 1 162 ? -0.822 13.928 16.085 1.00 96.81 162 LYS A CA 1
ATOM 1330 C C . LYS A 1 162 ? -0.336 13.252 17.365 1.00 96.81 162 LYS A C 1
ATOM 1332 O O . LYS A 1 162 ? 0.653 12.520 17.325 1.00 96.81 162 LYS A O 1
ATOM 1337 N N . GLU A 1 163 ? -1.065 13.424 18.468 1.00 96.19 163 GLU A N 1
ATOM 1338 C CA . GLU A 1 163 ? -0.744 12.772 19.745 1.00 96.19 163 GLU A CA 1
ATOM 1339 C C . GLU A 1 163 ? -0.830 11.244 19.637 1.00 96.19 163 GLU A C 1
ATOM 1341 O O . GLU A 1 163 ? 0.078 10.535 20.065 1.00 96.19 163 GLU A O 1
ATOM 1346 N N . PHE A 1 164 ? -1.881 10.719 19.002 1.00 94.81 164 PHE A N 1
ATOM 1347 C CA . PHE A 1 164 ? -2.024 9.288 18.738 1.00 94.81 164 PHE A CA 1
ATOM 1348 C C . PHE A 1 164 ? -0.804 8.737 17.994 1.00 94.81 164 PHE A C 1
ATOM 1350 O O . PHE A 1 164 ? -0.202 7.763 18.441 1.00 94.81 164 PHE A O 1
ATOM 1357 N N . SER A 1 165 ? -0.394 9.384 16.902 1.00 93.38 165 SER A N 1
ATOM 1358 C CA . SER A 1 165 ? 0.742 8.939 16.089 1.00 93.38 165 SER A CA 1
ATOM 1359 C C . SER A 1 165 ? 2.047 8.966 16.888 1.00 93.38 165 SER A C 1
ATOM 1361 O O . SER A 1 165 ? 2.783 7.980 16.874 1.00 93.38 165 SER A O 1
ATOM 1363 N N . HIS A 1 166 ? 2.288 10.029 17.669 1.00 93.06 166 HIS A N 1
ATOM 1364 C CA . HIS A 1 166 ? 3.432 10.129 18.589 1.00 93.06 166 HIS A CA 1
ATOM 1365 C C . HIS A 1 166 ? 3.470 8.956 19.564 1.00 93.06 166 HIS A C 1
ATOM 1367 O O . HIS A 1 166 ? 4.489 8.282 19.729 1.00 93.06 166 HIS A O 1
ATOM 1373 N N . GLN A 1 167 ? 2.350 8.680 20.215 1.00 92.19 167 GLN A N 1
ATOM 1374 C CA . GLN A 1 167 ? 2.301 7.676 21.265 1.00 92.19 167 GLN A CA 1
ATOM 1375 C C . GLN A 1 167 ? 2.435 6.264 20.708 1.00 92.19 167 GLN A C 1
ATOM 1377 O O . GLN A 1 167 ? 3.145 5.444 21.283 1.00 92.19 167 GLN A O 1
ATOM 1382 N N . ILE A 1 168 ? 1.845 5.999 19.546 1.00 89.81 168 ILE A N 1
ATOM 1383 C CA . ILE A 1 168 ? 2.025 4.741 18.826 1.00 89.81 168 ILE A CA 1
ATOM 1384 C C . ILE A 1 168 ? 3.506 4.475 18.530 1.00 89.81 168 ILE A C 1
ATOM 1386 O O . ILE A 1 168 ? 3.980 3.364 18.770 1.00 89.81 168 ILE A O 1
ATOM 1390 N N . VAL A 1 169 ? 4.264 5.491 18.104 1.00 87.06 169 VAL A N 1
ATOM 1391 C CA . VAL A 1 169 ? 5.716 5.353 17.925 1.00 87.06 169 VAL A CA 1
ATOM 1392 C C . VAL A 1 169 ? 6.411 4.956 19.226 1.00 87.06 169 VAL A C 1
ATOM 1394 O O . VAL A 1 169 ? 7.194 4.008 19.238 1.00 87.06 169 VAL A O 1
ATOM 1397 N N . LYS A 1 170 ? 6.113 5.648 20.332 1.00 87.25 170 LYS A N 1
ATOM 1398 C CA . LYS A 1 170 ? 6.723 5.367 21.643 1.00 87.25 170 LYS A CA 1
ATOM 1399 C C . LYS A 1 170 ? 6.470 3.934 22.101 1.00 87.25 170 LYS A C 1
ATOM 1401 O O . LYS A 1 170 ? 7.375 3.289 22.622 1.00 87.25 170 LYS A O 1
ATOM 1406 N N . VAL A 1 171 ? 5.256 3.432 21.884 1.00 86.12 171 VAL A N 1
ATOM 1407 C CA . VAL A 1 171 ? 4.888 2.049 22.216 1.00 86.12 171 VAL A CA 1
ATOM 1408 C C . VAL A 1 171 ? 5.669 1.060 21.368 1.00 86.12 171 VAL A C 1
ATOM 1410 O O . VAL A 1 171 ? 6.159 0.061 21.879 1.00 86.12 171 VAL A O 1
ATOM 1413 N N . TYR A 1 172 ? 5.833 1.328 20.076 1.00 81.88 172 TYR A N 1
ATOM 1414 C CA . TYR A 1 172 ? 6.636 0.451 19.230 1.00 81.88 172 TYR A CA 1
ATOM 1415 C C . TYR A 1 172 ? 8.115 0.464 19.607 1.00 81.88 172 TYR A C 1
ATOM 1417 O O . TYR A 1 172 ? 8.730 -0.601 19.635 1.00 81.88 172 TYR A O 1
ATOM 1425 N N . ASN A 1 173 ? 8.659 1.624 19.977 1.00 79.19 173 ASN A N 1
ATOM 1426 C CA . ASN A 1 17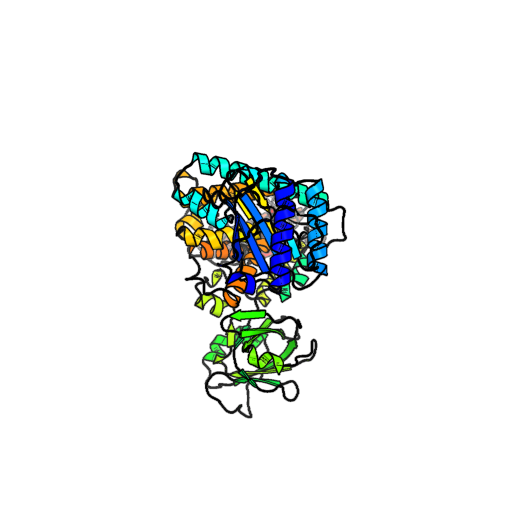3 ? 10.032 1.725 20.460 1.00 79.19 173 ASN A CA 1
ATOM 1427 C C . ASN A 1 173 ? 10.229 0.971 21.785 1.00 79.19 173 ASN A C 1
ATOM 1429 O O . ASN A 1 173 ? 11.276 0.362 21.972 1.00 79.19 173 ASN A O 1
ATOM 1433 N N . SER A 1 174 ? 9.235 0.931 22.682 1.00 81.12 174 SER A N 1
ATOM 1434 C CA . SER A 1 174 ? 9.357 0.171 23.937 1.00 81.12 174 SER A CA 1
ATOM 1435 C C . SER A 1 174 ? 9.288 -1.347 23.746 1.00 81.12 174 SER A C 1
ATOM 1437 O O . SER A 1 174 ? 9.857 -2.093 24.536 1.00 81.12 174 SER A O 1
ATOM 1439 N N . LEU A 1 175 ? 8.666 -1.828 22.664 1.00 75.75 175 LEU A N 1
ATOM 1440 C CA . LEU A 1 175 ? 8.659 -3.252 22.300 1.00 75.75 175 LEU A CA 1
ATOM 1441 C C . LEU A 1 175 ? 9.977 -3.717 21.647 1.00 75.75 175 LEU A C 1
ATOM 1443 O O . LEU A 1 175 ? 10.160 -4.909 21.392 1.00 75.75 175 LEU A O 1
ATOM 1447 N N . LYS A 1 176 ? 10.910 -2.794 21.374 1.00 65.62 176 LYS A N 1
ATOM 1448 C CA . LYS A 1 176 ? 12.187 -3.043 20.687 1.00 65.62 176 LYS A CA 1
ATOM 1449 C C . LYS A 1 176 ? 13.175 -3.908 21.448 1.00 65.62 176 LYS A C 1
ATOM 1451 O O . LYS A 1 176 ? 14.059 -4.500 20.842 1.00 65.62 176 LYS A O 1
ATOM 1456 N N . GLU A 1 177 ? 12.988 -4.102 22.739 1.00 59.19 177 GLU A N 1
ATOM 1457 C CA . GLU A 1 177 ? 13.895 -4.928 23.538 1.00 59.19 177 GLU A CA 1
ATOM 1458 C C . GLU A 1 177 ? 13.787 -6.447 23.250 1.00 59.19 177 GLU A C 1
ATOM 1460 O O . GLU A 1 177 ? 14.480 -7.241 23.880 1.00 59.19 177 GLU A O 1
ATOM 1465 N N . LEU A 1 178 ? 12.962 -6.878 22.281 1.00 54.56 178 LEU A N 1
ATOM 1466 C CA . LEU A 1 178 ? 12.540 -8.277 22.117 1.00 54.56 178 LEU A CA 1
ATOM 1467 C C . LEU A 1 178 ? 13.121 -9.063 20.917 1.00 54.56 178 LEU A C 1
ATOM 1469 O O . LEU A 1 178 ? 12.743 -10.223 20.746 1.00 54.56 178 LEU A O 1
ATOM 1473 N N . GLY A 1 179 ? 14.029 -8.536 20.078 1.00 57.50 179 GLY A N 1
ATOM 1474 C CA . GLY A 1 179 ? 14.528 -9.347 18.947 1.00 57.50 179 GLY A CA 1
ATOM 1475 C C . GLY A 1 179 ? 15.741 -8.851 18.157 1.00 57.50 179 GLY A C 1
ATOM 1476 O O . GLY A 1 179 ? 16.173 -7.714 18.286 1.00 57.50 179 GLY A O 1
ATOM 1477 N N . VAL A 1 180 ? 16.296 -9.742 17.321 1.00 55.53 180 VAL A N 1
ATOM 1478 C CA . VAL A 1 180 ? 17.335 -9.452 16.308 1.00 55.53 180 VAL A CA 1
ATOM 1479 C C . VAL A 1 180 ? 16.667 -8.880 15.056 1.00 55.53 180 VAL A C 1
ATOM 1481 O O . VAL A 1 180 ? 15.585 -9.318 14.671 1.00 55.53 180 VAL A O 1
ATOM 1484 N N . PHE A 1 181 ? 17.310 -7.911 14.409 1.00 62.34 181 PHE A N 1
ATOM 1485 C CA . PHE A 1 181 ? 16.664 -7.060 13.414 1.00 62.34 181 PHE A CA 1
ATOM 1486 C C . PHE A 1 181 ? 17.288 -7.133 12.024 1.00 62.34 181 PHE A C 1
ATOM 1488 O O . PHE A 1 181 ? 18.501 -7.269 11.882 1.00 62.34 181 PHE A O 1
ATOM 1495 N N . ASP A 1 182 ? 16.451 -6.917 11.013 1.00 64.06 182 ASP A N 1
ATOM 1496 C CA . ASP A 1 182 ? 16.850 -6.799 9.615 1.00 64.06 182 ASP A CA 1
ATOM 1497 C C . ASP A 1 182 ? 17.158 -5.347 9.239 1.00 64.06 182 ASP A C 1
ATOM 1499 O O . ASP A 1 182 ? 16.395 -4.443 9.571 1.00 64.06 182 ASP A O 1
ATOM 1503 N N . SER A 1 183 ? 18.242 -5.113 8.501 1.00 68.94 183 SER A N 1
ATOM 1504 C CA . SER A 1 183 ? 18.492 -3.815 7.861 1.00 68.94 183 SER A CA 1
ATOM 1505 C C . SER A 1 183 ? 17.416 -3.491 6.813 1.00 68.94 183 SER A C 1
ATOM 1507 O O . SER A 1 183 ? 16.765 -4.397 6.291 1.00 68.94 183 SER A O 1
ATOM 1509 N N . CYS A 1 184 ? 17.274 -2.213 6.437 1.00 70.75 184 CYS A N 1
ATOM 1510 C CA . CYS A 1 184 ? 16.451 -1.772 5.302 1.00 70.75 184 CYS A CA 1
ATOM 1511 C C . CYS A 1 184 ? 16.613 -2.671 4.069 1.00 70.75 184 CYS A C 1
ATOM 1513 O O . CYS A 1 184 ? 15.650 -3.141 3.478 1.00 70.75 184 CYS A O 1
ATOM 1515 N N . SER A 1 185 ? 17.864 -2.964 3.712 1.00 69.88 185 SER A N 1
ATOM 1516 C CA . SER A 1 185 ? 18.187 -3.794 2.557 1.00 69.88 185 SER A CA 1
ATOM 1517 C C . SER A 1 185 ? 17.628 -5.210 2.686 1.00 69.88 185 SER A C 1
ATOM 1519 O O . SER A 1 185 ? 17.063 -5.724 1.728 1.00 69.88 185 SER A O 1
ATOM 1521 N N . SER A 1 186 ? 17.760 -5.824 3.866 1.00 74.50 186 SER A N 1
ATOM 1522 C CA . SER A 1 186 ? 17.203 -7.153 4.143 1.00 74.50 186 SER A CA 1
ATOM 1523 C C . SER A 1 186 ? 15.673 -7.125 4.084 1.00 74.50 186 SER A C 1
ATOM 1525 O O . SER A 1 186 ? 15.055 -8.043 3.549 1.00 74.50 186 SER A O 1
ATOM 1527 N N . TYR A 1 187 ? 15.042 -6.047 4.563 1.00 79.50 187 TYR A N 1
ATOM 1528 C CA . TYR A 1 187 ? 13.601 -5.851 4.417 1.00 79.50 187 TYR A CA 1
ATOM 1529 C C . TYR A 1 187 ? 13.173 -5.853 2.944 1.00 79.50 187 TYR A C 1
ATOM 1531 O O . TYR A 1 187 ? 12.270 -6.606 2.580 1.00 79.50 187 TYR A O 1
ATOM 1539 N N . TYR A 1 188 ? 13.846 -5.080 2.093 1.00 76.31 188 TYR A N 1
ATOM 1540 C CA . TYR A 1 188 ? 13.512 -5.002 0.670 1.00 76.31 188 TYR A CA 1
ATOM 1541 C C . TYR A 1 188 ? 13.716 -6.310 -0.069 1.00 76.31 188 TYR A C 1
ATOM 1543 O O . TYR A 1 188 ? 12.819 -6.744 -0.785 1.00 76.31 188 TYR A O 1
ATOM 1551 N N . GLU A 1 189 ? 14.833 -6.990 0.170 1.00 76.62 189 GLU A N 1
ATOM 1552 C CA . GLU A 1 189 ? 15.068 -8.333 -0.363 1.00 76.62 189 GLU A CA 1
ATOM 1553 C C . GLU A 1 189 ? 13.946 -9.299 0.064 1.00 76.62 189 GLU A C 1
ATOM 1555 O O . GLU A 1 189 ? 13.457 -10.097 -0.739 1.00 76.62 189 GLU A O 1
ATOM 1560 N N . LYS A 1 190 ? 13.459 -9.180 1.309 1.00 80.75 190 LYS A N 1
ATOM 1561 C CA . LYS A 1 190 ? 12.346 -9.992 1.818 1.00 80.75 190 LYS A CA 1
ATOM 1562 C C . LYS A 1 190 ? 11.010 -9.644 1.199 1.00 80.75 190 LYS A C 1
ATOM 1564 O O . LYS A 1 190 ? 10.216 -10.556 1.033 1.00 80.75 190 LYS A O 1
ATOM 1569 N N . ILE A 1 191 ? 10.714 -8.388 0.891 1.00 81.88 191 ILE A N 1
ATOM 1570 C CA . ILE A 1 191 ? 9.415 -8.028 0.309 1.00 81.88 191 ILE A CA 1
ATOM 1571 C C . ILE A 1 191 ? 9.425 -7.983 -1.217 1.00 81.88 191 ILE A C 1
ATOM 1573 O O . ILE A 1 191 ? 8.348 -7.919 -1.796 1.00 81.88 191 ILE A O 1
ATOM 1577 N N . ALA A 1 192 ? 10.585 -8.075 -1.875 1.00 79.75 192 ALA A N 1
ATOM 1578 C CA . ALA A 1 192 ? 10.721 -8.002 -3.331 1.00 79.75 192 ALA A CA 1
ATOM 1579 C C . ALA A 1 192 ? 9.791 -8.981 -4.067 1.00 79.75 192 ALA A C 1
ATOM 1581 O O . ALA A 1 192 ? 9.136 -8.606 -5.033 1.00 79.75 192 ALA A O 1
ATOM 1582 N N . HIS A 1 193 ? 9.633 -10.203 -3.549 1.00 78.62 193 HIS A N 1
ATOM 1583 C CA . HIS A 1 193 ? 8.719 -11.209 -4.108 1.00 78.62 193 HIS A CA 1
ATOM 1584 C C . HIS A 1 193 ? 7.225 -10.881 -3.919 1.00 78.62 193 HIS A C 1
ATOM 1586 O O . HIS A 1 193 ? 6.355 -11.548 -4.473 1.00 78.62 193 HIS A O 1
ATOM 1592 N N . GLN A 1 194 ? 6.907 -9.899 -3.081 1.00 85.06 194 GLN A N 1
ATOM 1593 C CA . GLN A 1 194 ? 5.557 -9.382 -2.873 1.00 85.06 194 GLN A CA 1
ATOM 1594 C C . GLN A 1 194 ? 5.301 -8.114 -3.687 1.00 85.06 194 GLN A C 1
ATOM 1596 O O . GLN A 1 194 ? 4.182 -7.600 -3.664 1.00 85.06 194 GLN A O 1
ATOM 1601 N N . LEU A 1 195 ? 6.310 -7.582 -4.370 1.00 87.44 195 LEU A N 1
ATOM 1602 C CA . LEU A 1 195 ? 6.163 -6.416 -5.223 1.00 87.44 195 LEU A CA 1
ATOM 1603 C C . LEU A 1 195 ? 5.574 -6.821 -6.585 1.00 87.44 195 LEU A C 1
ATOM 1605 O O . LEU A 1 195 ? 5.578 -8.002 -6.950 1.00 87.44 195 LEU A O 1
ATOM 1609 N N . PRO A 1 196 ? 5.014 -5.858 -7.330 1.00 89.94 196 PRO A N 1
ATOM 1610 C CA . PRO A 1 196 ? 4.679 -6.039 -8.733 1.00 89.94 196 PRO A CA 1
ATOM 1611 C C . PRO A 1 196 ? 5.754 -6.715 -9.605 1.00 89.94 196 PRO A C 1
ATOM 1613 O O . PRO A 1 196 ? 6.944 -6.481 -9.381 1.00 89.94 196 PRO A O 1
ATOM 1616 N N . PRO A 1 197 ? 5.352 -7.492 -10.631 1.00 94.38 197 PRO A N 1
ATOM 1617 C CA . PRO A 1 197 ? 6.250 -8.028 -11.645 1.00 94.38 197 PRO A CA 1
ATOM 1618 C C . PRO A 1 197 ? 6.596 -6.959 -12.696 1.00 94.38 197 PRO A C 1
ATOM 1620 O O . PRO A 1 197 ? 5.974 -5.899 -12.744 1.00 94.38 197 PRO A O 1
ATOM 1623 N N . ASP A 1 198 ? 7.521 -7.258 -13.607 1.00 95.69 198 ASP A N 1
ATOM 1624 C CA . ASP A 1 198 ? 7.698 -6.472 -14.836 1.00 95.69 198 ASP A CA 1
ATOM 1625 C C . ASP A 1 198 ? 6.658 -6.864 -15.898 1.00 95.69 198 ASP A C 1
ATOM 1627 O O . ASP A 1 198 ? 6.128 -6.012 -16.615 1.00 95.69 198 ASP A O 1
ATOM 1631 N N . LEU A 1 199 ? 6.354 -8.164 -15.990 1.00 96.50 199 LEU A N 1
ATOM 1632 C CA . LEU A 1 199 ? 5.484 -8.750 -17.009 1.00 96.50 199 LEU A CA 1
ATOM 1633 C C . LEU A 1 199 ? 4.306 -9.490 -16.381 1.00 96.50 199 LEU A C 1
ATOM 1635 O O . LEU A 1 199 ? 4.457 -10.224 -15.404 1.00 96.50 199 LEU A O 1
ATOM 1639 N N . ILE A 1 200 ? 3.140 -9.361 -17.006 1.00 96.19 200 ILE A N 1
ATOM 1640 C CA . ILE A 1 200 ? 1.970 -10.193 -16.737 1.00 96.19 200 ILE A CA 1
ATOM 1641 C C . ILE A 1 200 ? 1.698 -11.014 -17.990 1.00 96.19 200 ILE A C 1
ATOM 1643 O O . ILE A 1 200 ? 1.582 -10.465 -19.086 1.00 96.19 200 ILE A O 1
ATOM 1647 N N . ILE A 1 201 ? 1.588 -12.329 -17.829 1.00 96.00 201 ILE A N 1
ATOM 1648 C CA . ILE A 1 201 ? 1.254 -13.245 -18.911 1.00 96.00 201 ILE A CA 1
ATOM 1649 C C . ILE A 1 201 ? 0.018 -14.032 -18.505 1.00 96.00 201 ILE A C 1
ATOM 1651 O O . ILE A 1 201 ? 0.071 -14.853 -17.593 1.00 96.00 201 ILE A O 1
ATOM 1655 N N . ASN A 1 202 ? -1.096 -13.765 -19.181 1.00 94.75 202 ASN A N 1
ATOM 1656 C CA . ASN A 1 202 ? -2.394 -14.358 -18.885 1.00 94.75 202 ASN A CA 1
ATOM 1657 C C . ASN A 1 202 ? -2.806 -15.339 -19.976 1.00 94.75 202 ASN A C 1
ATOM 1659 O O . ASN A 1 202 ? -2.776 -15.014 -21.163 1.00 94.75 202 ASN A O 1
ATOM 1663 N N . GLY A 1 203 ? -3.271 -16.519 -19.579 1.00 92.06 203 GLY A N 1
ATOM 1664 C CA . GLY A 1 203 ? -3.890 -17.455 -20.506 1.00 92.06 203 GLY A CA 1
ATOM 1665 C C . GLY A 1 203 ? -4.127 -18.830 -19.906 1.00 92.06 203 GLY A C 1
ATOM 1666 O O . GLY A 1 203 ? -3.895 -19.074 -18.725 1.00 92.06 203 GLY A O 1
ATOM 1667 N N . TYR A 1 204 ? -4.594 -19.744 -20.750 1.00 90.50 204 TYR A N 1
ATOM 1668 C CA . TYR A 1 204 ? -4.776 -21.136 -20.373 1.00 90.50 204 TYR A CA 1
ATOM 1669 C C . TYR A 1 204 ? -3.423 -21.843 -20.419 1.00 90.50 204 TYR A C 1
ATOM 1671 O O . TYR A 1 204 ? -2.823 -21.969 -21.490 1.00 90.50 204 TYR A O 1
ATOM 1679 N N . VAL A 1 205 ? -2.952 -22.331 -19.273 1.00 90.56 205 VAL A N 1
ATOM 1680 C CA . VAL A 1 205 ? -1.720 -23.128 -19.219 1.00 90.56 205 VAL A CA 1
ATOM 1681 C C . VAL A 1 205 ? -2.009 -24.529 -19.759 1.00 90.56 205 VAL A C 1
ATOM 1683 O O . VAL A 1 205 ? -2.753 -25.299 -19.155 1.00 90.56 205 VAL A O 1
ATOM 1686 N N . ASP A 1 206 ? -1.442 -24.843 -20.921 1.00 86.25 206 ASP A N 1
ATOM 1687 C CA . ASP A 1 206 ? -1.413 -26.190 -21.478 1.00 86.25 206 ASP A CA 1
ATOM 1688 C C . ASP A 1 206 ? -0.237 -26.965 -20.872 1.00 86.25 206 ASP A C 1
ATOM 1690 O O . ASP A 1 206 ? 0.821 -26.394 -20.609 1.00 86.25 206 ASP A O 1
ATOM 1694 N N . SER A 1 207 ? -0.463 -28.257 -20.628 1.00 70.50 207 SER A N 1
ATOM 1695 C CA . SER A 1 207 ? 0.401 -29.189 -19.893 1.00 70.50 207 SER A CA 1
ATOM 1696 C C . SER A 1 207 ? 1.905 -28.881 -19.970 1.00 70.50 207 SER A C 1
ATOM 1698 O O . SER A 1 207 ? 2.465 -28.711 -21.054 1.00 70.50 207 SER A O 1
ATOM 1700 N N . SER A 1 208 ? 2.583 -28.877 -18.817 1.00 68.50 208 SER A N 1
ATOM 1701 C CA . SER A 1 208 ? 4.033 -28.685 -18.741 1.00 68.50 208 SER A CA 1
ATOM 1702 C C . SER A 1 208 ? 4.784 -29.942 -19.201 1.00 68.50 208 SER A C 1
ATOM 1704 O O . SER A 1 208 ? 5.211 -30.773 -18.400 1.00 68.50 208 SER A O 1
ATOM 1706 N N . ARG A 1 209 ? 4.944 -30.122 -20.515 1.00 72.94 209 ARG A N 1
ATOM 1707 C CA . ARG A 1 209 ? 5.786 -31.197 -21.063 1.00 72.94 209 ARG A CA 1
ATOM 1708 C C . ARG A 1 209 ? 7.245 -30.756 -21.021 1.00 72.94 209 ARG A C 1
ATOM 1710 O O . ARG A 1 209 ? 7.575 -29.673 -21.494 1.00 72.94 209 ARG A O 1
ATOM 1717 N N . ASP A 1 210 ? 8.109 -31.577 -20.430 1.00 78.19 210 ASP A N 1
ATOM 1718 C CA . ASP A 1 210 ? 9.568 -31.415 -20.489 1.00 78.19 210 ASP A CA 1
ATOM 1719 C C . ASP A 1 210 ? 10.072 -30.004 -20.133 1.00 78.19 210 ASP A C 1
ATOM 1721 O O . ASP A 1 210 ? 10.883 -29.419 -20.845 1.00 78.19 210 ASP A O 1
ATOM 1725 N N . LYS A 1 211 ? 9.582 -29.441 -19.017 1.00 87.12 211 LYS A N 1
ATOM 1726 C CA . LYS A 1 211 ? 9.936 -28.090 -18.521 1.00 87.12 211 LYS A CA 1
ATOM 1727 C C . LYS A 1 211 ? 9.466 -26.927 -19.407 1.00 87.12 211 LYS A C 1
ATOM 1729 O O . LYS A 1 211 ? 9.767 -25.781 -19.092 1.00 87.12 211 LYS A O 1
ATOM 1734 N N . THR A 1 212 ? 8.698 -27.180 -20.463 1.00 91.31 212 THR A N 1
ATOM 1735 C CA . THR A 1 212 ? 8.090 -26.123 -21.278 1.00 91.31 212 THR A CA 1
ATOM 1736 C C . THR A 1 212 ? 6.670 -25.856 -20.796 1.00 91.31 212 THR A C 1
ATOM 1738 O O . THR A 1 212 ? 5.832 -26.753 -20.782 1.00 91.31 212 THR A O 1
ATOM 1741 N N . ILE A 1 213 ? 6.394 -24.619 -20.403 1.00 91.25 213 ILE A N 1
ATOM 1742 C CA . ILE A 1 213 ? 5.075 -24.112 -20.040 1.00 91.25 213 ILE A CA 1
ATOM 1743 C C . ILE A 1 213 ? 4.498 -23.437 -21.282 1.00 91.25 213 ILE A C 1
ATOM 1745 O O . ILE A 1 213 ? 5.031 -22.434 -21.757 1.00 91.25 213 ILE A O 1
ATOM 1749 N N . VAL A 1 214 ? 3.407 -23.982 -21.814 1.00 90.25 214 VAL A N 1
ATOM 1750 C CA . VAL A 1 214 ? 2.730 -23.419 -22.985 1.00 90.25 214 VAL A CA 1
ATOM 1751 C C . VAL A 1 214 ? 1.494 -22.656 -22.529 1.00 90.25 214 VAL A C 1
ATOM 1753 O O . VAL A 1 214 ? 0.634 -23.214 -21.857 1.00 90.25 214 VAL A O 1
ATOM 1756 N N . ILE A 1 215 ? 1.374 -21.390 -22.914 1.00 90.31 215 ILE A N 1
ATOM 1757 C CA . ILE A 1 215 ? 0.229 -20.542 -22.579 1.00 90.31 215 ILE A CA 1
ATOM 1758 C C . ILE A 1 215 ? -0.570 -20.276 -23.846 1.00 90.31 215 ILE A C 1
ATOM 1760 O O . ILE A 1 215 ? -0.094 -19.651 -24.797 1.00 90.31 215 ILE A O 1
ATOM 1764 N N . LYS A 1 216 ? -1.815 -20.741 -23.840 1.00 86.94 216 LYS A N 1
ATOM 1765 C CA . LYS A 1 216 ? -2.784 -20.518 -24.909 1.00 86.94 216 LYS A CA 1
ATOM 1766 C C . LYS A 1 216 ? -3.611 -19.272 -24.605 1.00 86.94 216 LYS A C 1
ATOM 1768 O O . LYS A 1 216 ? -4.113 -19.108 -23.495 1.00 86.94 216 LYS A O 1
ATOM 1773 N N . TYR A 1 217 ? -3.787 -18.419 -25.611 1.00 82.75 217 TYR A N 1
ATOM 1774 C CA . TYR A 1 217 ? -4.585 -17.196 -25.523 1.00 82.75 217 TYR A CA 1
ATOM 1775 C C . TYR A 1 217 ? -5.698 -17.219 -26.574 1.00 82.75 217 TYR A C 1
ATOM 1777 O O . TYR A 1 217 ? -5.422 -17.363 -27.763 1.00 82.75 217 TYR A O 1
ATOM 1785 N N . GLY A 1 218 ? -6.958 -17.081 -26.153 1.00 82.25 218 GLY A N 1
ATOM 1786 C CA . GLY A 1 218 ? -8.110 -17.099 -27.063 1.00 82.25 218 GLY A CA 1
ATOM 1787 C C . GLY A 1 218 ? -8.415 -18.478 -27.675 1.00 82.25 218 GLY A C 1
ATOM 1788 O O . GLY A 1 218 ? -8.281 -19.508 -27.014 1.00 82.25 218 GLY A O 1
ATOM 1789 N N . ARG A 1 219 ? -8.896 -18.505 -28.931 1.00 74.44 219 ARG A N 1
ATOM 1790 C CA . ARG A 1 219 ? -9.221 -19.754 -29.654 1.00 74.44 219 ARG A CA 1
ATOM 1791 C C . ARG A 1 219 ? -7.935 -20.515 -30.000 1.00 74.44 219 ARG A C 1
ATOM 1793 O O . ARG A 1 219 ? -6.935 -19.903 -30.340 1.00 74.44 219 ARG A O 1
ATOM 1800 N N . PHE A 1 220 ? -7.975 -21.845 -29.900 1.00 68.00 220 PHE A N 1
ATOM 1801 C CA . PHE A 1 220 ? -6.819 -22.741 -30.028 1.00 68.00 220 PHE A CA 1
ATOM 1802 C C . PHE A 1 220 ? -6.016 -22.525 -31.322 1.00 68.00 220 PHE A C 1
ATOM 1804 O O . PHE A 1 220 ? -6.395 -23.025 -32.380 1.00 68.00 220 PHE A O 1
ATOM 1811 N N . PHE A 1 221 ? -4.873 -21.850 -31.217 1.00 70.56 221 PHE A N 1
ATOM 1812 C CA . PHE A 1 221 ? -3.850 -21.844 -32.259 1.00 70.56 221 PHE A CA 1
ATOM 1813 C C . PHE A 1 221 ? -2.881 -23.014 -32.026 1.00 70.56 221 PHE A C 1
ATOM 1815 O O . PHE A 1 221 ? -2.476 -23.247 -30.879 1.00 70.56 221 PHE A O 1
ATOM 1822 N N . PRO A 1 222 ? -2.514 -23.784 -33.066 1.00 79.94 222 PRO A N 1
ATOM 1823 C CA . PRO A 1 222 ? -1.445 -24.764 -32.946 1.00 79.94 222 PRO A CA 1
ATOM 1824 C C . PRO A 1 222 ? -0.130 -24.037 -32.649 1.00 79.94 222 PRO A C 1
ATOM 1826 O O . PRO A 1 222 ? 0.184 -23.032 -33.282 1.00 79.94 222 PRO A O 1
ATOM 1829 N N . VAL A 1 223 ? 0.643 -24.546 -31.688 1.00 82.25 223 VAL A N 1
ATOM 1830 C CA . VAL A 1 223 ? 1.979 -24.013 -31.396 1.00 82.25 223 VAL A CA 1
ATOM 1831 C C . VAL A 1 223 ? 2.876 -24.318 -32.606 1.00 82.25 223 VAL A C 1
ATOM 1833 O O . VAL A 1 223 ? 3.039 -25.498 -32.934 1.00 82.25 223 VAL A O 1
ATOM 1836 N N . PRO A 1 224 ? 3.438 -23.309 -33.296 1.00 81.50 224 PRO A N 1
ATOM 1837 C CA . PRO A 1 224 ? 4.274 -23.536 -34.472 1.00 81.50 224 PRO A CA 1
ATOM 1838 C C . PRO A 1 224 ? 5.566 -24.263 -34.084 1.00 81.50 224 PRO A C 1
ATOM 1840 O O . PRO A 1 224 ? 5.993 -24.194 -32.937 1.00 81.50 224 PRO A O 1
ATOM 1843 N N . GLN A 1 225 ? 6.213 -24.957 -35.026 1.00 80.31 225 GLN A N 1
ATOM 1844 C CA . GLN A 1 225 ? 7.494 -25.634 -34.758 1.00 80.31 225 GLN A CA 1
ATOM 1845 C C . GLN A 1 225 ? 8.654 -24.650 -34.539 1.00 80.31 225 GLN A C 1
ATOM 1847 O O . GLN A 1 225 ? 9.581 -24.965 -33.796 1.00 80.31 225 GLN A O 1
ATOM 1852 N N . TYR A 1 226 ? 8.594 -23.469 -35.158 1.00 76.38 226 TYR A N 1
ATOM 1853 C CA . TYR A 1 226 ? 9.584 -22.406 -35.013 1.00 76.38 226 TYR A CA 1
ATOM 1854 C C . TYR A 1 226 ? 9.004 -21.272 -34.165 1.00 76.38 226 TYR A C 1
ATOM 1856 O O . TYR A 1 226 ? 7.900 -20.804 -34.443 1.00 76.38 226 TYR A O 1
ATOM 1864 N N . GLN A 1 227 ? 9.731 -20.850 -33.130 1.00 82.44 227 GLN A N 1
ATOM 1865 C CA . GLN A 1 227 ? 9.401 -19.667 -32.333 1.00 82.44 227 GLN A CA 1
ATOM 1866 C C . GLN A 1 227 ? 10.657 -18.837 -32.109 1.00 82.44 227 GLN A C 1
ATOM 1868 O O . GLN A 1 227 ? 11.741 -19.389 -31.886 1.00 82.44 227 GLN A O 1
ATOM 1873 N N . GLN A 1 228 ? 10.496 -17.518 -32.081 1.00 85.31 228 GLN A N 1
ATOM 1874 C CA . GLN A 1 228 ? 11.553 -16.619 -31.654 1.00 85.31 228 GLN A CA 1
ATOM 1875 C C . GLN A 1 228 ? 11.904 -16.893 -30.188 1.00 85.31 228 GLN A C 1
ATOM 1877 O O . GLN A 1 228 ? 11.060 -16.777 -29.297 1.00 85.31 228 GLN A O 1
ATOM 1882 N N . SER A 1 229 ? 13.157 -17.272 -29.932 1.00 91.25 229 SER A N 1
ATOM 1883 C CA . SER A 1 229 ? 13.683 -17.412 -28.575 1.00 91.25 229 SER A CA 1
ATOM 1884 C C . SER A 1 229 ? 14.312 -16.091 -28.148 1.00 91.25 229 SER A C 1
ATOM 1886 O O . SER A 1 229 ? 15.274 -15.651 -28.772 1.00 91.25 229 SER A O 1
ATOM 1888 N N . ILE A 1 230 ? 13.808 -15.494 -27.072 1.00 93.62 230 ILE A N 1
ATOM 1889 C CA . ILE A 1 230 ? 14.311 -14.229 -26.516 1.00 93.62 230 ILE A CA 1
ATOM 1890 C C . ILE A 1 230 ? 14.496 -14.339 -25.000 1.00 93.62 230 ILE A C 1
ATOM 1892 O O . ILE A 1 230 ? 13.870 -15.177 -24.347 1.00 93.62 230 ILE A O 1
ATOM 1896 N N . SER A 1 231 ? 15.363 -13.508 -24.421 1.00 93.44 231 SER A N 1
ATOM 1897 C CA . SER A 1 231 ? 15.476 -13.402 -22.961 1.00 93.44 231 SER A CA 1
ATOM 1898 C C . SER A 1 231 ? 14.319 -12.592 -22.367 1.00 93.44 231 SER A C 1
ATOM 1900 O O . SER A 1 231 ? 13.674 -11.803 -23.060 1.00 93.44 231 SER A O 1
ATOM 1902 N N . ALA A 1 232 ? 14.067 -12.743 -21.064 1.00 93.25 232 ALA A N 1
ATOM 1903 C CA . ALA A 1 232 ? 13.057 -11.943 -20.370 1.00 93.25 232 ALA A CA 1
ATOM 1904 C C . ALA A 1 232 ? 13.378 -10.435 -20.424 1.00 93.25 232 ALA A C 1
ATOM 1906 O O . ALA A 1 232 ? 12.488 -9.630 -20.685 1.00 93.25 232 ALA A O 1
ATOM 1907 N N . THR A 1 233 ? 14.651 -10.049 -20.276 1.00 92.69 233 THR A N 1
ATOM 1908 C CA . THR A 1 233 ? 15.094 -8.650 -20.411 1.00 92.69 233 THR A CA 1
ATOM 1909 C C . THR A 1 233 ? 14.839 -8.109 -21.820 1.00 92.69 233 THR A C 1
ATOM 1911 O O . THR A 1 233 ? 14.335 -6.999 -21.983 1.00 92.69 233 THR A O 1
ATOM 1914 N N . GLN A 1 234 ? 15.144 -8.896 -22.861 1.00 92.44 234 GLN A N 1
ATOM 1915 C CA . GLN A 1 234 ? 14.845 -8.515 -24.246 1.00 92.44 234 GLN A CA 1
ATOM 1916 C C . GLN A 1 234 ? 13.341 -8.343 -24.460 1.00 92.44 234 GLN A C 1
ATOM 1918 O O . GLN A 1 234 ? 12.934 -7.373 -25.093 1.00 92.44 234 GLN A O 1
ATOM 1923 N N . LEU A 1 235 ? 12.525 -9.240 -23.898 1.00 93.38 235 LEU A N 1
ATOM 1924 C CA . LEU A 1 235 ? 11.071 -9.145 -23.962 1.00 93.38 235 LEU A CA 1
ATOM 1925 C C . LEU A 1 235 ? 10.557 -7.853 -23.318 1.00 93.38 235 LEU A C 1
ATOM 1927 O O . LEU A 1 235 ? 9.771 -7.160 -23.952 1.00 93.38 235 LEU A O 1
ATOM 1931 N N . VAL A 1 236 ? 11.018 -7.498 -22.113 1.00 92.75 236 VAL A N 1
ATOM 1932 C CA . VAL A 1 236 ? 10.639 -6.234 -21.451 1.00 92.75 236 VAL A CA 1
ATOM 1933 C C . VAL A 1 236 ? 10.997 -5.030 -22.328 1.00 92.75 236 VAL A C 1
ATOM 1935 O O . VAL A 1 236 ? 10.154 -4.168 -22.562 1.00 92.75 236 VAL A O 1
ATOM 1938 N N . ASN A 1 237 ? 12.213 -4.999 -22.880 1.00 91.75 237 ASN A N 1
ATOM 1939 C CA . ASN A 1 237 ? 12.714 -3.858 -23.653 1.00 91.75 237 ASN A CA 1
ATOM 1940 C C . ASN A 1 237 ? 12.130 -3.745 -25.070 1.00 91.75 237 ASN A C 1
ATOM 1942 O O . ASN A 1 237 ? 12.205 -2.681 -25.682 1.00 91.75 237 ASN A O 1
ATOM 1946 N N . GLN A 1 238 ? 11.601 -4.835 -25.630 1.00 93.31 238 GLN A N 1
ATOM 1947 C CA . GLN A 1 238 ? 11.158 -4.895 -27.027 1.00 93.31 238 GLN A CA 1
ATOM 1948 C C . GLN A 1 238 ? 9.676 -5.247 -27.178 1.00 93.31 238 GLN A C 1
ATOM 1950 O O . GLN A 1 238 ? 9.234 -5.450 -28.310 1.00 93.31 238 GLN A O 1
ATOM 1955 N N . LEU A 1 239 ? 8.898 -5.305 -26.088 1.00 92.50 239 LEU A N 1
ATOM 1956 C CA . LEU A 1 239 ? 7.526 -5.820 -26.123 1.00 92.50 239 LEU A CA 1
ATOM 1957 C C . LEU A 1 239 ? 6.658 -5.129 -27.181 1.00 92.50 239 LEU A C 1
ATOM 1959 O O . LEU A 1 239 ? 5.966 -5.805 -27.940 1.00 92.50 239 LEU A O 1
ATOM 1963 N N . ASP A 1 240 ? 6.729 -3.802 -27.283 1.00 91.19 240 ASP A N 1
ATOM 1964 C CA . ASP A 1 240 ? 5.939 -3.038 -28.257 1.00 91.19 240 ASP A CA 1
ATOM 1965 C C . ASP A 1 240 ? 6.327 -3.340 -29.706 1.00 91.19 240 ASP A C 1
ATOM 1967 O O . ASP A 1 240 ? 5.473 -3.357 -30.595 1.00 91.19 240 ASP A O 1
ATOM 1971 N N . ASN A 1 241 ? 7.610 -3.602 -29.960 1.00 92.69 241 ASN A N 1
ATOM 1972 C CA . ASN A 1 241 ? 8.089 -3.993 -31.282 1.00 92.69 241 ASN A CA 1
ATOM 1973 C C . ASN A 1 241 ? 7.663 -5.424 -31.607 1.00 92.69 241 ASN A C 1
ATOM 1975 O O . ASN A 1 241 ? 7.174 -5.675 -32.705 1.00 92.69 241 ASN A O 1
ATOM 1979 N N . ILE A 1 242 ? 7.768 -6.337 -30.639 1.00 90.44 242 ILE A N 1
ATOM 1980 C CA . ILE A 1 242 ? 7.327 -7.729 -30.775 1.00 90.44 242 ILE A CA 1
ATOM 1981 C C . ILE A 1 242 ? 5.820 -7.788 -31.055 1.00 90.44 242 ILE A C 1
ATOM 1983 O O . ILE A 1 242 ? 5.378 -8.514 -31.942 1.00 90.44 242 ILE A O 1
ATOM 1987 N N . LYS A 1 243 ? 5.008 -6.960 -30.382 1.00 90.50 243 LYS A N 1
ATOM 1988 C CA . LYS A 1 243 ? 3.559 -6.891 -30.634 1.00 90.50 243 LYS A CA 1
ATOM 1989 C C . LYS A 1 243 ? 3.220 -6.514 -32.085 1.00 90.50 243 LYS A C 1
ATOM 1991 O O . LYS A 1 243 ? 2.206 -6.986 -32.607 1.00 90.50 243 LYS A O 1
ATOM 1996 N N . LYS A 1 244 ? 4.078 -5.732 -32.750 1.00 92.19 244 LYS A N 1
ATOM 1997 C CA . LYS A 1 244 ? 3.915 -5.281 -34.146 1.00 92.19 244 LYS A CA 1
ATOM 1998 C C . LYS A 1 244 ? 4.407 -6.280 -35.201 1.00 92.19 244 LYS A C 1
ATOM 2000 O O . LYS A 1 244 ? 4.060 -6.106 -36.362 1.00 92.19 244 LYS A O 1
ATOM 2005 N N . GLN A 1 245 ? 5.207 -7.282 -34.837 1.00 90.75 245 GLN A N 1
ATOM 2006 C CA . GLN A 1 245 ? 5.736 -8.276 -35.782 1.00 90.75 245 GLN A CA 1
ATOM 2007 C C . GLN A 1 245 ? 4.660 -9.276 -36.223 1.00 90.75 245 GLN A C 1
ATOM 2009 O O . GLN A 1 245 ? 3.716 -9.524 -35.478 1.00 90.75 245 GLN A O 1
ATOM 2014 N N . ASP A 1 246 ? 4.809 -9.884 -37.402 1.00 83.00 246 ASP A N 1
ATOM 2015 C CA . ASP A 1 246 ? 3.877 -10.915 -37.894 1.00 83.00 246 ASP A CA 1
ATOM 2016 C C . ASP A 1 246 ? 3.978 -12.233 -37.106 1.00 83.00 246 ASP A C 1
ATOM 2018 O O . ASP A 1 246 ? 3.019 -13.000 -37.053 1.00 83.00 246 ASP A O 1
ATOM 2022 N N . GLU A 1 247 ? 5.121 -12.496 -36.461 1.00 78.31 247 GLU A N 1
ATOM 2023 C CA . GLU A 1 247 ? 5.301 -13.680 -35.620 1.00 78.31 247 GLU A CA 1
ATOM 2024 C C . GLU A 1 247 ? 4.384 -13.633 -34.390 1.00 78.31 247 GLU A C 1
ATOM 2026 O O . GLU A 1 247 ? 4.371 -12.676 -33.617 1.00 78.31 247 GLU A O 1
ATOM 2031 N N . GLU A 1 248 ? 3.597 -14.691 -34.201 1.00 87.25 248 GLU A N 1
ATOM 2032 C CA . GLU A 1 248 ? 2.565 -14.741 -33.162 1.00 87.25 248 GLU A CA 1
ATOM 2033 C C . GLU A 1 248 ? 3.054 -15.322 -31.830 1.00 87.25 248 GLU A C 1
ATOM 2035 O O . GLU A 1 248 ? 2.478 -15.018 -30.784 1.00 87.25 248 GLU A O 1
ATOM 2040 N N . TRP A 1 249 ? 4.104 -16.149 -31.846 1.00 92.62 249 TRP A N 1
ATOM 2041 C CA . TRP A 1 249 ? 4.528 -16.955 -30.698 1.00 92.62 249 TRP A CA 1
ATOM 2042 C C . TRP A 1 249 ? 5.938 -16.615 -30.230 1.00 92.62 249 TRP A C 1
ATOM 2044 O O . TRP A 1 249 ? 6.895 -16.644 -30.998 1.00 92.62 249 TRP A O 1
ATOM 2054 N N . ILE A 1 250 ? 6.056 -16.384 -28.927 1.00 94.06 250 ILE A N 1
ATOM 2055 C CA . ILE A 1 250 ? 7.288 -15.999 -28.247 1.00 94.06 250 ILE A CA 1
ATOM 2056 C C . ILE A 1 250 ? 7.727 -17.155 -27.350 1.00 94.06 250 ILE A C 1
ATOM 2058 O O . ILE A 1 250 ? 6.897 -17.759 -26.665 1.00 94.06 250 ILE A O 1
ATOM 2062 N N . ARG A 1 251 ? 9.032 -17.443 -27.325 1.00 95.19 251 ARG A N 1
ATOM 2063 C CA . ARG A 1 251 ? 9.660 -18.374 -26.382 1.00 95.19 251 ARG A CA 1
ATOM 2064 C C . ARG A 1 251 ? 10.629 -17.622 -25.468 1.00 95.19 251 ARG A C 1
ATOM 2066 O O . ARG A 1 251 ? 11.608 -17.051 -25.942 1.00 95.19 251 ARG A O 1
ATOM 2073 N N . VAL A 1 252 ? 10.395 -17.679 -24.160 1.00 95.00 252 VAL A N 1
ATOM 2074 C CA . VAL A 1 252 ? 11.299 -17.167 -23.119 1.00 95.00 252 VAL A CA 1
ATOM 2075 C C . VAL A 1 252 ? 11.931 -18.347 -22.394 1.00 95.00 252 VAL A C 1
ATOM 2077 O O . VAL A 1 252 ? 11.224 -19.235 -21.928 1.00 95.00 252 VAL A O 1
ATOM 2080 N N . LYS A 1 253 ? 13.259 -18.384 -22.305 1.00 93.44 253 LYS A N 1
ATOM 2081 C CA . LYS A 1 253 ? 13.998 -19.477 -21.653 1.00 93.44 253 LYS A CA 1
ATOM 2082 C C . LYS A 1 253 ? 14.481 -19.090 -20.258 1.00 93.44 253 LYS A C 1
ATOM 2084 O O . LYS A 1 253 ? 14.506 -17.911 -19.915 1.00 93.44 253 LYS A O 1
ATOM 2089 N N . ASP A 1 254 ? 14.891 -20.103 -19.498 1.00 93.31 254 ASP A N 1
ATOM 2090 C CA . ASP A 1 254 ? 15.591 -19.965 -18.217 1.00 93.31 254 ASP A CA 1
ATOM 2091 C C . ASP A 1 254 ? 14.821 -19.158 -17.156 1.00 93.31 254 ASP A C 1
ATOM 2093 O O . ASP A 1 254 ? 15.396 -18.326 -16.458 1.00 93.31 254 ASP A O 1
ATOM 2097 N N . ILE A 1 255 ? 13.521 -19.421 -16.999 1.00 94.81 255 ILE A N 1
ATOM 2098 C CA . ILE A 1 255 ? 12.729 -18.854 -15.895 1.00 94.81 255 ILE A CA 1
ATOM 2099 C C . ILE A 1 255 ? 12.587 -19.857 -14.745 1.00 94.81 255 ILE A C 1
ATOM 2101 O O . ILE A 1 255 ? 12.521 -21.065 -14.974 1.00 94.81 255 ILE A O 1
ATOM 2105 N N . CYS A 1 256 ? 12.504 -19.373 -13.510 1.00 94.56 256 CYS A N 1
ATOM 2106 C CA . CYS A 1 256 ? 12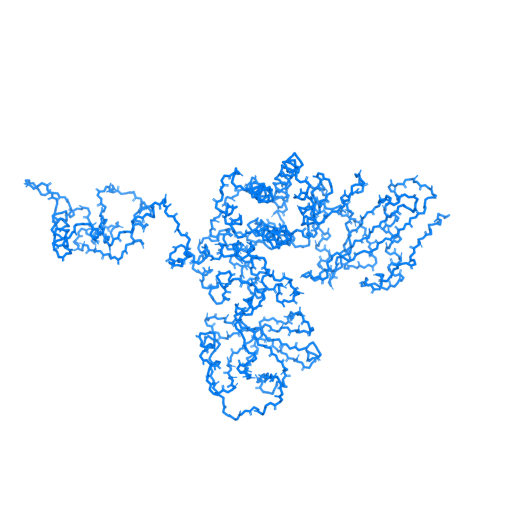.367 -20.192 -12.305 1.00 94.56 256 CYS A CA 1
ATOM 2107 C C . CYS A 1 256 ? 11.204 -19.697 -11.447 1.00 94.56 256 CYS A C 1
ATOM 2109 O O . CYS A 1 256 ? 11.005 -18.494 -11.308 1.00 94.56 256 CYS A O 1
ATOM 2111 N N . LEU A 1 257 ? 10.462 -20.615 -10.827 1.00 93.75 257 LEU A N 1
ATOM 2112 C CA . LEU A 1 257 ? 9.454 -20.253 -9.831 1.00 93.75 257 LEU A CA 1
ATOM 2113 C C . LEU A 1 257 ? 10.153 -19.709 -8.572 1.00 93.75 257 LEU A C 1
ATOM 2115 O O . LEU A 1 257 ? 10.992 -20.403 -7.989 1.00 93.75 257 LEU A O 1
ATOM 2119 N N . THR A 1 258 ? 9.804 -18.494 -8.141 1.00 88.94 258 THR A N 1
ATOM 2120 C CA . THR A 1 258 ? 10.447 -17.839 -6.983 1.00 88.94 258 THR A CA 1
ATOM 2121 C C . THR A 1 258 ? 9.774 -18.199 -5.660 1.00 88.94 258 THR A C 1
ATOM 2123 O O . THR A 1 258 ? 10.436 -18.291 -4.623 1.00 88.94 258 THR A O 1
ATOM 2126 N N . SER A 1 259 ? 8.465 -18.457 -5.689 1.00 86.75 259 SER A N 1
ATOM 2127 C CA . SER A 1 259 ? 7.659 -18.791 -4.517 1.00 86.75 259 SER A CA 1
ATOM 2128 C C . SER A 1 259 ? 6.592 -19.827 -4.852 1.00 86.75 259 SER A C 1
ATOM 2130 O O . SER A 1 259 ? 5.958 -19.764 -5.901 1.00 86.75 259 SER A O 1
ATOM 2132 N N . ASN A 1 260 ? 6.351 -20.752 -3.919 1.00 85.62 260 ASN A N 1
ATOM 2133 C CA . ASN A 1 260 ? 5.231 -21.696 -4.007 1.00 85.62 260 ASN A CA 1
ATOM 2134 C C . ASN A 1 260 ? 3.885 -21.019 -3.702 1.00 85.62 260 ASN A C 1
ATOM 2136 O O . ASN A 1 260 ? 2.828 -21.597 -3.950 1.00 85.62 260 ASN A O 1
ATOM 2140 N N . ASN A 1 261 ? 3.914 -19.804 -3.147 1.00 85.19 261 ASN A N 1
ATOM 2141 C CA . ASN A 1 261 ? 2.706 -19.041 -2.892 1.00 85.19 261 ASN A CA 1
ATOM 2142 C C . ASN A 1 261 ? 2.211 -18.445 -4.206 1.00 85.19 261 ASN A C 1
ATOM 2144 O O . ASN A 1 261 ? 2.919 -17.682 -4.861 1.00 85.19 261 ASN A O 1
ATOM 2148 N N . CYS A 1 262 ? 0.974 -18.769 -4.560 1.00 88.38 262 CYS A N 1
ATOM 2149 C CA . CYS A 1 262 ? 0.278 -18.117 -5.653 1.00 88.38 262 CYS A CA 1
ATOM 2150 C C . CYS A 1 262 ? -0.563 -16.947 -5.134 1.00 88.38 262 CYS A C 1
ATOM 2152 O O . CYS A 1 262 ? -1.028 -16.941 -3.990 1.00 88.38 262 CYS A O 1
ATOM 2154 N N . LEU A 1 263 ? -0.748 -15.942 -5.984 1.00 89.75 263 LEU A N 1
ATOM 2155 C CA . LEU A 1 263 ? -1.608 -14.802 -5.698 1.00 89.75 263 LEU A CA 1
ATOM 2156 C C . LEU A 1 263 ? -2.951 -15.029 -6.371 1.00 89.75 263 LEU A C 1
ATOM 2158 O O . LEU A 1 263 ? -2.999 -15.328 -7.558 1.00 89.75 263 LEU A O 1
ATOM 2162 N N . VAL A 1 264 ? -4.042 -14.888 -5.630 1.00 87.81 264 VAL A N 1
ATOM 2163 C CA . VAL A 1 264 ? -5.383 -14.984 -6.209 1.00 87.81 264 VAL A CA 1
ATOM 2164 C C . VAL A 1 264 ? -5.814 -13.580 -6.595 1.00 87.81 264 VAL A C 1
ATOM 2166 O O . VAL A 1 264 ? -5.907 -12.704 -5.739 1.00 87.81 264 VAL A O 1
ATOM 2169 N N . GLY A 1 265 ? -6.006 -13.370 -7.889 1.00 86.06 265 GLY A N 1
ATOM 2170 C CA . GLY A 1 265 ? -6.569 -12.154 -8.434 1.00 86.06 265 GLY A CA 1
ATOM 2171 C C . GLY A 1 265 ? -8.061 -12.274 -8.738 1.00 86.06 265 GLY A C 1
ATOM 2172 O O . GLY A 1 265 ? -8.744 -13.224 -8.342 1.00 86.06 265 GLY A O 1
ATOM 2173 N N . ARG A 1 266 ? -8.555 -11.300 -9.499 1.00 82.44 266 ARG A N 1
ATOM 2174 C CA . ARG A 1 266 ? -9.943 -11.228 -9.965 1.00 82.44 266 ARG A CA 1
ATOM 2175 C C . ARG A 1 266 ? -10.283 -12.356 -10.926 1.00 82.44 266 ARG A C 1
ATOM 2177 O O . ARG A 1 266 ? -9.396 -12.981 -11.499 1.00 82.44 266 ARG A O 1
ATOM 2184 N N . ASP A 1 267 ? -11.579 -12.608 -11.089 1.00 87.06 267 ASP A N 1
ATOM 2185 C CA . ASP A 1 267 ? -12.113 -13.580 -12.054 1.00 87.06 267 ASP A CA 1
ATOM 2186 C C . ASP A 1 267 ? -11.557 -15.002 -11.860 1.00 87.06 267 ASP A C 1
ATOM 2188 O O . ASP A 1 267 ? -11.398 -15.780 -12.803 1.00 87.06 267 ASP A O 1
ATOM 2192 N N . ASN A 1 268 ? -11.247 -15.343 -10.601 1.00 88.38 268 ASN A N 1
ATOM 2193 C CA . ASN A 1 268 ? -10.578 -16.584 -10.217 1.00 88.38 268 ASN A CA 1
ATOM 2194 C C . ASN A 1 268 ? -9.252 -16.810 -10.961 1.00 88.38 268 ASN A C 1
ATOM 2196 O O . ASN A 1 268 ? -8.872 -17.958 -11.187 1.00 88.38 268 ASN A O 1
ATOM 2200 N N . ILE A 1 269 ? -8.545 -15.751 -11.356 1.00 91.19 269 ILE A N 1
ATOM 2201 C CA . ILE A 1 269 ? -7.193 -15.867 -11.897 1.00 91.19 269 ILE A CA 1
ATOM 2202 C C . ILE A 1 269 ? -6.225 -16.070 -10.734 1.00 91.19 269 ILE A C 1
ATOM 2204 O O . ILE A 1 269 ? -6.300 -15.404 -9.707 1.00 91.19 269 ILE A O 1
ATOM 2208 N N . VAL A 1 270 ? -5.305 -17.005 -10.891 1.00 92.00 270 VAL A N 1
ATOM 2209 C CA . VAL A 1 270 ? -4.224 -17.299 -9.963 1.00 92.00 270 VAL A CA 1
ATOM 2210 C C . VAL A 1 270 ? -2.914 -16.987 -10.667 1.00 92.00 270 VAL A C 1
ATOM 2212 O O . VAL A 1 270 ? -2.673 -17.464 -11.774 1.00 92.00 270 VAL A O 1
ATOM 2215 N N . TYR A 1 271 ? -2.078 -16.184 -10.020 1.00 94.06 271 TYR A N 1
ATOM 2216 C CA . TYR A 1 271 ? -0.785 -15.755 -10.522 1.00 94.06 271 TYR A CA 1
ATOM 2217 C C . TYR A 1 271 ? 0.339 -16.511 -9.820 1.00 94.06 271 TYR A C 1
ATOM 2219 O O . TYR A 1 271 ? 0.455 -16.485 -8.591 1.00 94.06 271 TYR A O 1
ATOM 2227 N N . PHE A 1 272 ? 1.186 -17.153 -10.616 1.00 94.06 272 PHE A N 1
ATOM 2228 C CA . PHE A 1 272 ? 2.452 -17.734 -10.182 1.00 94.06 272 PHE A CA 1
ATOM 2229 C C . PHE A 1 272 ? 3.583 -16.747 -10.468 1.00 94.06 272 PHE A C 1
ATOM 2231 O O . PHE A 1 272 ? 3.638 -16.178 -11.558 1.00 94.06 272 PHE A O 1
ATOM 2238 N N . LEU A 1 273 ? 4.481 -16.547 -9.502 1.00 94.25 273 LEU A N 1
ATOM 2239 C CA . LEU A 1 273 ? 5.618 -15.644 -9.653 1.00 94.25 273 LEU A CA 1
ATOM 2240 C C . LEU A 1 273 ? 6.849 -16.413 -10.142 1.00 94.25 273 LEU A C 1
ATOM 2242 O O . LEU A 1 273 ? 7.382 -17.279 -9.443 1.00 94.25 273 LEU A O 1
ATOM 2246 N N . PHE A 1 274 ? 7.301 -16.066 -11.340 1.00 94.94 274 PHE A N 1
ATOM 2247 C CA . PHE A 1 274 ? 8.548 -16.538 -11.924 1.00 94.94 274 PHE A CA 1
ATOM 2248 C C . PHE A 1 274 ? 9.561 -15.401 -11.979 1.00 94.94 274 PHE A C 1
ATOM 2250 O O . PHE A 1 274 ? 9.174 -14.240 -12.089 1.00 94.94 274 PHE A O 1
ATOM 2257 N N . SER A 1 275 ? 10.847 -15.735 -11.981 1.00 94.56 275 SER A N 1
ATOM 2258 C CA . SER A 1 275 ? 11.896 -14.793 -12.348 1.00 94.56 275 SER A CA 1
ATOM 2259 C C . SER A 1 275 ? 12.856 -15.363 -13.380 1.00 94.56 275 SER A C 1
ATOM 2261 O O . SER A 1 275 ? 13.009 -16.581 -13.508 1.00 94.56 275 SER A O 1
ATOM 2263 N N . SER A 1 276 ? 13.468 -14.486 -14.172 1.00 93.56 276 SER A N 1
ATOM 2264 C CA . SER A 1 276 ? 14.510 -14.876 -15.119 1.00 93.56 276 SER A CA 1
ATOM 2265 C C . SER A 1 276 ? 15.805 -15.219 -14.388 1.00 93.56 276 SER A C 1
ATOM 2267 O O . SER A 1 276 ? 16.285 -14.420 -13.585 1.00 93.56 276 SER A O 1
ATOM 2269 N N . ALA A 1 277 ? 16.433 -16.347 -14.713 1.00 81.81 277 ALA A N 1
ATOM 2270 C CA . ALA A 1 277 ? 17.764 -16.661 -14.213 1.00 81.81 277 ALA A CA 1
ATOM 2271 C C . ALA A 1 277 ? 18.793 -15.693 -14.830 1.00 81.81 277 ALA A C 1
ATOM 2273 O O . ALA A 1 277 ? 19.092 -15.776 -16.020 1.00 81.81 277 ALA A O 1
ATOM 2274 N N . GLY A 1 278 ? 19.342 -14.764 -14.041 1.00 73.56 278 GLY A N 1
ATOM 2275 C CA . GLY A 1 278 ? 20.331 -13.803 -14.536 1.00 73.56 278 GLY A CA 1
ATOM 2276 C C . GLY A 1 278 ? 20.528 -12.579 -13.644 1.00 73.56 278 GLY A C 1
ATOM 2277 O O . GLY A 1 278 ? 20.021 -12.519 -12.529 1.00 73.56 278 GLY A O 1
ATOM 2278 N N . VAL A 1 279 ? 21.292 -11.609 -14.155 1.00 60.97 279 VAL A N 1
ATOM 2279 C CA . VAL A 1 279 ? 21.694 -10.379 -13.442 1.00 60.97 279 VAL A CA 1
ATOM 2280 C C . VAL A 1 279 ? 20.525 -9.401 -13.249 1.00 60.97 279 VAL A C 1
ATOM 2282 O O . VAL A 1 279 ? 20.512 -8.657 -12.266 1.00 60.97 279 VAL A O 1
ATOM 2285 N N . ASP A 1 280 ? 19.537 -9.439 -14.146 1.00 69.94 280 ASP A N 1
ATOM 2286 C CA . ASP A 1 280 ? 18.460 -8.442 -14.204 1.00 69.94 280 ASP A CA 1
ATOM 2287 C C . ASP A 1 280 ? 17.213 -8.822 -13.382 1.00 69.94 280 ASP A C 1
ATOM 2289 O O . ASP A 1 280 ? 16.415 -7.945 -13.077 1.00 69.94 280 ASP A O 1
ATOM 2293 N N . ASP A 1 281 ? 17.060 -10.102 -13.003 1.00 87.50 281 ASP A N 1
ATOM 2294 C CA . ASP A 1 281 ? 15.953 -10.661 -12.194 1.00 87.50 281 ASP A CA 1
ATOM 2295 C C . ASP A 1 281 ? 14.548 -10.156 -12.593 1.00 87.50 281 ASP A C 1
ATOM 2297 O O . ASP A 1 281 ? 13.771 -9.682 -11.761 1.00 87.50 281 ASP A O 1
ATOM 2301 N N . VAL A 1 282 ? 14.219 -10.251 -13.891 1.00 93.69 282 VAL A N 1
ATOM 2302 C CA . VAL A 1 282 ? 12.895 -9.884 -14.419 1.00 93.69 282 VAL A CA 1
ATOM 2303 C C . VAL A 1 282 ? 11.832 -10.757 -13.766 1.00 93.69 282 VAL A C 1
ATOM 2305 O O . VAL A 1 282 ? 11.881 -11.983 -13.893 1.00 93.69 282 VAL A O 1
ATOM 2308 N N . GLN A 1 283 ? 10.847 -10.133 -13.127 1.00 95.12 283 GLN A N 1
ATOM 2309 C CA . GLN A 1 283 ? 9.735 -10.817 -12.474 1.00 95.12 283 GLN A CA 1
ATOM 2310 C C . GLN A 1 283 ? 8.555 -10.957 -13.440 1.00 95.12 283 GLN A C 1
ATOM 2312 O O . GLN A 1 283 ? 8.157 -10.011 -14.123 1.00 95.12 283 GLN A O 1
ATOM 2317 N N . ILE A 1 284 ? 7.966 -12.148 -13.481 1.00 95.94 284 ILE A N 1
ATOM 2318 C CA . ILE A 1 284 ? 6.885 -12.519 -14.393 1.00 95.94 284 ILE A CA 1
ATOM 2319 C C . ILE A 1 284 ? 5.736 -13.094 -13.569 1.00 95.94 284 ILE A C 1
ATOM 2321 O O . ILE A 1 284 ? 5.898 -14.093 -12.868 1.00 95.94 284 ILE A O 1
ATOM 2325 N N . TRP A 1 285 ? 4.551 -12.501 -13.686 1.00 95.81 285 TRP A N 1
ATOM 2326 C CA . TRP A 1 285 ? 3.317 -13.116 -13.208 1.00 95.81 285 TRP A CA 1
ATOM 2327 C C . TRP A 1 285 ? 2.684 -13.951 -14.306 1.00 95.81 285 TRP A C 1
ATOM 2329 O O . TRP A 1 285 ? 2.211 -13.422 -15.309 1.00 95.81 285 TRP A O 1
ATOM 2339 N N . LEU A 1 286 ? 2.631 -15.260 -14.082 1.00 95.94 286 LEU A N 1
ATOM 2340 C CA . LEU A 1 286 ? 1.890 -16.194 -14.913 1.00 95.94 286 LEU A CA 1
ATOM 2341 C C . LEU A 1 286 ? 0.473 -16.364 -14.358 1.00 95.94 286 LEU A C 1
ATOM 2343 O O . LEU A 1 286 ? 0.281 -17.091 -13.383 1.00 95.94 286 LEU A O 1
ATOM 2347 N N . GLY A 1 287 ? -0.500 -15.688 -14.965 1.00 95.06 287 GLY A N 1
ATOM 2348 C CA . GLY A 1 287 ? -1.913 -15.765 -14.607 1.00 95.06 287 GLY A CA 1
ATOM 2349 C C . GLY A 1 287 ? -2.653 -16.874 -15.355 1.00 95.06 287 GLY A C 1
ATOM 2350 O O . GLY A 1 287 ? -2.607 -16.955 -16.583 1.00 95.06 287 GLY A O 1
ATOM 2351 N N . THR A 1 288 ? -3.368 -17.716 -14.611 1.00 94.62 288 THR A N 1
ATOM 2352 C CA . THR A 1 288 ? -4.196 -18.819 -15.128 1.00 94.62 288 THR A CA 1
ATOM 2353 C C . THR A 1 288 ? -5.479 -18.961 -14.312 1.00 94.62 288 THR A C 1
ATOM 2355 O O . THR A 1 288 ? -5.539 -18.487 -13.182 1.00 94.62 288 THR A O 1
ATOM 2358 N N . HIS A 1 289 ? -6.515 -19.624 -14.822 1.00 93.69 289 HIS A N 1
ATOM 2359 C CA . HIS A 1 289 ? -7.726 -19.837 -14.024 1.00 93.69 289 HIS A CA 1
ATOM 2360 C C . HIS A 1 289 ? -7.482 -20.819 -12.866 1.00 93.69 289 HIS A C 1
ATOM 2362 O O . HIS A 1 289 ? -6.788 -21.829 -13.003 1.00 93.69 289 HIS A O 1
ATOM 2368 N N . LYS A 1 290 ? -8.115 -20.560 -11.718 1.00 93.06 290 LYS A N 1
ATOM 2369 C CA . LYS A 1 290 ? -8.009 -21.356 -10.484 1.00 93.06 290 LYS A CA 1
ATOM 2370 C C . LYS A 1 290 ? -8.302 -22.839 -10.700 1.00 93.06 290 LYS A C 1
ATOM 2372 O O . LYS A 1 290 ? -7.651 -23.683 -10.094 1.00 93.06 290 LYS A O 1
ATOM 2377 N N . GLU A 1 291 ? -9.234 -23.164 -11.593 1.00 93.06 291 GLU A N 1
ATOM 2378 C CA . GLU A 1 291 ? -9.585 -24.546 -11.948 1.00 93.06 291 GLU A CA 1
ATOM 2379 C C . GLU A 1 291 ? -8.399 -25.328 -12.533 1.00 93.06 291 GLU A C 1
ATOM 2381 O O . GLU A 1 291 ? -8.285 -26.534 -12.323 1.00 93.06 291 GLU A O 1
ATOM 2386 N N . GLN A 1 292 ? -7.471 -24.642 -13.206 1.00 90.19 292 GLN A N 1
ATOM 2387 C CA . GLN A 1 292 ? -6.275 -25.256 -13.781 1.00 90.19 292 GLN A CA 1
ATOM 2388 C C . GLN A 1 292 ? -5.180 -25.495 -12.743 1.00 90.19 292 GLN A C 1
ATOM 2390 O O . GLN A 1 292 ? -4.346 -26.379 -12.932 1.00 90.19 292 GLN A O 1
ATOM 2395 N N . CYS A 1 293 ? -5.177 -24.746 -11.638 1.00 88.56 293 CYS A N 1
ATOM 2396 C CA . CYS A 1 293 ? -4.088 -24.766 -10.660 1.00 88.56 293 CYS A CA 1
ATOM 2397 C C . CYS A 1 293 ? -3.863 -26.151 -10.053 1.00 88.56 293 CYS A C 1
ATOM 2399 O O . CYS A 1 293 ? -2.722 -26.532 -9.828 1.00 88.56 293 CYS A O 1
ATOM 2401 N N . ASN A 1 294 ? -4.926 -26.940 -9.876 1.00 87.12 294 ASN A N 1
ATOM 2402 C CA . ASN A 1 294 ? -4.834 -28.301 -9.336 1.00 87.12 294 ASN A CA 1
ATOM 2403 C C . ASN A 1 294 ? -4.034 -29.260 -10.236 1.00 87.12 294 ASN A C 1
ATOM 2405 O O . ASN A 1 294 ? -3.596 -30.310 -9.777 1.00 87.12 294 ASN A O 1
ATOM 2409 N N . THR A 1 295 ? -3.864 -28.920 -11.516 1.00 87.06 295 THR A N 1
ATOM 2410 C CA . THR A 1 295 ? -3.109 -29.724 -12.490 1.00 87.06 295 THR A CA 1
ATOM 2411 C C . THR A 1 295 ? -1.675 -29.234 -12.689 1.00 87.06 295 THR A C 1
ATOM 2413 O O . THR A 1 295 ? -0.869 -29.930 -13.306 1.00 87.06 295 THR A O 1
ATOM 2416 N N . LEU A 1 296 ? -1.343 -28.049 -12.170 1.00 89.56 296 LEU A N 1
ATOM 2417 C CA . LEU A 1 296 ? -0.033 -27.436 -12.329 1.00 89.56 296 LEU A CA 1
ATOM 2418 C C . LEU A 1 296 ? 0.843 -27.789 -11.129 1.00 89.56 296 LEU A C 1
ATOM 2420 O O . LEU A 1 296 ? 0.542 -27.422 -9.998 1.00 89.56 296 LEU A O 1
ATOM 2424 N N . ASN A 1 297 ? 1.950 -28.485 -11.385 1.00 90.06 297 ASN A N 1
ATOM 2425 C CA . ASN A 1 297 ? 2.949 -28.805 -10.371 1.00 90.06 297 ASN A CA 1
ATOM 2426 C C . ASN A 1 297 ? 4.288 -28.168 -10.753 1.00 90.06 297 ASN A C 1
ATOM 2428 O O . ASN A 1 297 ? 5.118 -28.782 -11.428 1.00 90.06 297 ASN A O 1
ATOM 2432 N N . PHE A 1 298 ? 4.458 -26.900 -10.381 1.00 91.88 298 PHE A N 1
ATOM 2433 C CA . PHE A 1 298 ? 5.720 -26.193 -10.561 1.00 91.88 298 PHE A CA 1
ATOM 2434 C C . PHE A 1 298 ? 6.627 -26.448 -9.355 1.00 91.88 298 PHE A C 1
ATOM 2436 O O . PHE A 1 298 ? 6.298 -26.113 -8.222 1.00 91.88 298 PHE A O 1
ATOM 2443 N N . GLU A 1 299 ? 7.794 -27.025 -9.607 1.00 92.44 299 GLU A N 1
ATOM 2444 C CA . GLU A 1 299 ? 8.882 -27.135 -8.640 1.00 92.44 299 GLU A CA 1
ATOM 2445 C C . GLU A 1 299 ? 9.676 -25.822 -8.587 1.00 92.44 299 GLU A C 1
ATOM 2447 O O . GLU A 1 299 ? 10.040 -25.271 -9.634 1.00 92.44 299 GLU A O 1
ATOM 2452 N N . LYS A 1 300 ? 9.967 -25.347 -7.370 1.00 90.88 300 LYS A N 1
ATOM 2453 C CA . LYS A 1 300 ? 10.872 -24.218 -7.111 1.00 90.88 300 LYS A CA 1
ATOM 2454 C C . LYS A 1 300 ? 12.274 -24.527 -7.648 1.00 90.88 300 LYS A C 1
ATOM 2456 O O . LYS A 1 300 ? 12.674 -25.686 -7.668 1.00 90.88 300 LYS A O 1
ATOM 2461 N N . GLU A 1 301 ? 13.011 -23.504 -8.086 1.00 87.19 301 GLU A N 1
ATOM 2462 C CA . GLU A 1 301 ? 14.405 -23.595 -8.588 1.00 87.19 301 GLU A CA 1
ATOM 2463 C C . GLU A 1 301 ? 14.601 -24.416 -9.877 1.00 87.19 301 GLU A C 1
ATOM 2465 O O . GLU A 1 301 ? 15.639 -24.313 -10.536 1.00 87.19 301 GLU A O 1
ATOM 2470 N N . LYS A 1 302 ? 13.596 -25.186 -10.301 1.00 92.50 302 LYS A N 1
ATOM 2471 C CA . LYS A 1 302 ? 13.568 -25.821 -11.614 1.00 92.50 302 LYS A CA 1
ATOM 2472 C C . LYS A 1 302 ? 13.453 -24.744 -12.687 1.00 92.50 302 LYS A C 1
ATOM 2474 O O . LYS A 1 302 ? 12.630 -23.836 -12.592 1.00 92.50 302 LYS A O 1
ATOM 2479 N N . ARG A 1 303 ? 14.282 -24.876 -13.723 1.00 93.94 303 ARG A N 1
ATOM 2480 C CA . ARG A 1 303 ? 14.232 -24.011 -14.902 1.00 93.94 303 ARG A CA 1
ATOM 2481 C C . ARG A 1 303 ? 13.131 -24.459 -15.843 1.00 93.94 303 ARG A C 1
ATOM 2483 O O . ARG A 1 303 ? 13.035 -25.652 -16.145 1.00 93.94 303 ARG A O 1
ATOM 2490 N N . TYR A 1 304 ? 12.374 -23.492 -16.331 1.00 94.75 304 TYR A N 1
ATOM 2491 C CA . TYR A 1 304 ? 11.322 -23.664 -17.314 1.00 94.75 304 TYR A CA 1
ATOM 2492 C C . TYR A 1 304 ? 11.584 -22.803 -18.546 1.00 94.75 304 TYR A C 1
ATOM 2494 O O . TYR A 1 304 ? 12.317 -21.812 -18.507 1.00 94.75 304 TYR A O 1
ATOM 2502 N N . GLU A 1 305 ? 10.939 -23.190 -19.637 1.00 94.88 305 GLU A N 1
ATOM 2503 C CA . GLU A 1 305 ? 10.739 -22.349 -20.809 1.00 94.88 305 GLU A CA 1
ATOM 2504 C C . GLU A 1 305 ? 9.268 -21.946 -20.876 1.00 94.88 305 GLU A C 1
ATOM 2506 O O . GLU A 1 305 ? 8.392 -22.759 -20.597 1.00 94.88 305 GLU A O 1
ATOM 2511 N N . LEU A 1 306 ? 8.984 -20.708 -21.258 1.00 94.94 306 LEU A N 1
ATOM 2512 C CA . LEU A 1 306 ? 7.637 -20.189 -21.439 1.00 94.94 306 LEU A CA 1
ATOM 2513 C C . LEU A 1 306 ? 7.383 -19.960 -22.923 1.00 94.94 306 LEU A C 1
ATOM 2515 O O . LEU A 1 306 ? 8.124 -19.219 -23.563 1.00 94.94 306 LEU A O 1
ATOM 2519 N N . VAL A 1 307 ? 6.337 -20.570 -23.469 1.00 94.69 307 VAL A N 1
ATOM 2520 C CA . VAL A 1 307 ? 5.916 -20.382 -24.862 1.00 94.69 307 VAL A CA 1
ATOM 2521 C C . VAL A 1 307 ? 4.504 -19.826 -24.869 1.00 94.69 307 VAL A C 1
ATOM 2523 O O . VAL A 1 307 ? 3.590 -20.462 -24.350 1.00 94.69 307 VAL A O 1
ATOM 2526 N N . PHE A 1 308 ? 4.305 -18.645 -25.442 1.00 94.81 308 PHE A N 1
ATOM 2527 C CA . PHE A 1 308 ? 3.017 -17.957 -25.387 1.00 94.81 308 PHE A CA 1
ATOM 2528 C C . PHE A 1 308 ? 2.773 -17.094 -26.618 1.00 94.81 308 PHE A C 1
ATOM 2530 O O . PHE A 1 308 ? 3.701 -16.674 -27.307 1.00 94.81 308 PHE A O 1
ATOM 2537 N N . HIS A 1 309 ? 1.499 -16.825 -26.887 1.00 93.31 309 HIS A N 1
ATOM 2538 C CA . HIS A 1 309 ? 1.102 -15.895 -27.936 1.00 93.31 309 HIS A CA 1
ATOM 2539 C C . HIS A 1 309 ? 1.429 -14.450 -27.519 1.00 93.31 309 HIS A C 1
ATOM 2541 O O . HIS A 1 309 ? 1.171 -14.076 -26.377 1.00 93.31 309 HIS A O 1
ATOM 2547 N N . LYS A 1 310 ? 1.906 -13.592 -28.426 1.00 92.75 310 LYS A N 1
ATOM 2548 C CA . LYS A 1 310 ? 2.298 -12.193 -28.133 1.00 92.75 310 LYS A CA 1
ATOM 2549 C C . LYS A 1 310 ? 1.205 -11.325 -27.488 1.00 92.75 310 LYS A C 1
ATOM 2551 O O . LYS A 1 310 ? 1.501 -10.350 -26.806 1.00 92.75 310 LYS A O 1
ATOM 2556 N N . ASN A 1 311 ? -0.063 -11.697 -27.669 1.00 92.25 311 ASN A N 1
ATOM 2557 C CA . ASN A 1 311 ? -1.216 -11.026 -27.044 1.00 92.25 311 ASN A CA 1
ATOM 2558 C C . ASN A 1 311 ? -1.505 -11.497 -25.608 1.00 92.25 311 ASN A C 1
ATOM 2560 O O . ASN A 1 311 ? -2.304 -10.873 -24.919 1.00 92.25 311 ASN A O 1
ATOM 2564 N N . ALA A 1 312 ? -0.878 -12.585 -25.158 1.00 94.56 312 ALA A N 1
ATOM 2565 C CA . ALA A 1 312 ? -0.994 -13.078 -23.788 1.00 94.56 312 ALA A CA 1
ATOM 2566 C C . ALA A 1 312 ? -0.180 -12.240 -22.796 1.00 94.56 312 ALA A C 1
ATOM 2568 O O . ALA A 1 312 ? -0.425 -12.319 -21.596 1.00 94.56 312 ALA A O 1
ATOM 2569 N N . VAL A 1 313 ? 0.801 -11.479 -23.291 1.00 95.94 313 VAL A N 1
ATOM 2570 C CA . VAL A 1 313 ? 1.764 -10.729 -22.486 1.00 95.94 313 VAL A CA 1
ATOM 2571 C C . VAL A 1 313 ? 1.481 -9.229 -22.495 1.00 95.94 313 VAL A C 1
ATOM 2573 O O . VAL A 1 313 ? 1.160 -8.611 -23.517 1.00 95.94 313 VAL A O 1
ATOM 2576 N N . GLU A 1 314 ? 1.657 -8.616 -21.337 1.00 96.06 314 GLU A N 1
ATOM 2577 C CA . GLU A 1 314 ? 1.575 -7.179 -21.144 1.00 96.06 314 GLU A CA 1
ATOM 2578 C C . GLU A 1 314 ? 2.622 -6.734 -20.116 1.00 96.06 314 GLU A C 1
ATOM 2580 O O . GLU A 1 314 ? 2.951 -7.485 -19.194 1.00 96.06 314 GLU A O 1
ATOM 2585 N N . LEU A 1 315 ? 3.155 -5.518 -20.267 1.00 95.94 315 LEU A N 1
ATOM 2586 C CA . LEU A 1 315 ? 3.928 -4.900 -19.193 1.00 95.94 315 LEU A CA 1
ATOM 2587 C C . LEU A 1 315 ? 2.993 -4.613 -18.023 1.00 95.94 315 LEU A C 1
ATOM 2589 O O . LEU A 1 315 ? 1.864 -4.151 -18.206 1.00 95.94 315 LEU A O 1
ATOM 2593 N N . PHE A 1 316 ? 3.493 -4.822 -16.812 1.00 94.25 316 PHE A N 1
ATOM 2594 C CA . PHE A 1 316 ? 2.759 -4.487 -15.600 1.00 94.25 316 PHE A CA 1
ATOM 2595 C C . PHE A 1 316 ? 2.301 -3.021 -15.592 1.00 94.25 316 PHE A C 1
ATOM 2597 O O . PHE A 1 316 ? 1.162 -2.720 -15.241 1.00 94.25 316 PHE A O 1
ATOM 2604 N N . THR A 1 317 ? 3.160 -2.110 -16.049 1.00 93.69 317 THR A N 1
ATOM 2605 C CA . THR A 1 317 ? 2.868 -0.673 -16.122 1.00 93.69 317 THR A CA 1
ATOM 2606 C C . THR A 1 317 ? 1.763 -0.347 -17.127 1.00 93.69 317 THR A C 1
ATOM 2608 O O . THR A 1 317 ? 0.864 0.420 -16.796 1.00 93.69 317 THR A O 1
ATOM 2611 N N . THR A 1 318 ? 1.756 -0.977 -18.306 1.00 93.38 318 THR A N 1
ATOM 2612 C CA . THR A 1 318 ? 0.660 -0.843 -19.283 1.00 93.38 318 THR A CA 1
ATOM 2613 C C . THR A 1 318 ? -0.652 -1.362 -18.700 1.00 93.38 318 THR A C 1
ATOM 2615 O O . THR A 1 318 ? -1.698 -0.724 -18.841 1.00 93.38 318 THR A O 1
ATOM 2618 N N . LYS A 1 319 ? -0.602 -2.475 -17.955 1.00 93.25 319 LYS A N 1
ATOM 2619 C CA . LYS A 1 319 ? -1.788 -3.003 -17.281 1.00 93.25 319 LYS A CA 1
ATOM 2620 C C . LYS A 1 319 ? -2.318 -2.036 -16.218 1.00 93.25 319 LYS A C 1
ATOM 2622 O O . LYS A 1 319 ? -3.531 -1.840 -16.138 1.00 93.25 319 LYS A O 1
ATOM 2627 N N . LEU A 1 320 ? -1.443 -1.415 -15.429 1.00 92.88 320 LEU A N 1
ATOM 2628 C CA . LEU A 1 320 ? -1.829 -0.370 -14.477 1.00 92.88 320 LEU A CA 1
ATOM 2629 C C . LEU A 1 320 ? -2.447 0.850 -15.174 1.00 92.88 320 LEU A C 1
ATOM 2631 O O . LEU A 1 320 ? -3.465 1.373 -14.720 1.00 92.88 320 LEU A O 1
ATOM 2635 N N . GLU A 1 321 ? -1.872 1.284 -16.291 1.00 93.75 321 GLU A N 1
ATOM 2636 C CA . GLU A 1 321 ? -2.404 2.395 -17.079 1.00 93.75 321 GLU A CA 1
ATOM 2637 C C . GLU A 1 321 ? -3.825 2.095 -17.578 1.00 93.75 321 GLU A C 1
ATOM 2639 O O . GLU A 1 321 ? -4.718 2.936 -17.460 1.00 93.75 321 GLU A O 1
ATOM 2644 N N . SER A 1 322 ? -4.089 0.847 -17.992 1.00 92.06 322 SER A N 1
ATOM 2645 C CA . SER A 1 322 ? -5.427 0.398 -18.407 1.00 92.06 322 SER A CA 1
ATOM 2646 C C . SER A 1 322 ? -6.500 0.507 -17.312 1.00 92.06 322 SER A C 1
ATOM 2648 O O . SER A 1 322 ? -7.686 0.601 -17.630 1.00 92.06 322 SER A O 1
ATOM 2650 N N . ILE A 1 323 ? -6.106 0.526 -16.032 1.00 91.38 323 ILE A N 1
ATOM 2651 C CA . ILE A 1 323 ? -7.016 0.698 -14.885 1.00 91.38 323 ILE A CA 1
ATOM 2652 C C . ILE A 1 323 ? -6.977 2.119 -14.295 1.00 91.38 323 ILE A C 1
ATOM 2654 O O . ILE A 1 323 ? -7.618 2.389 -13.279 1.00 91.38 323 ILE A O 1
ATOM 2658 N N . GLY A 1 324 ? -6.281 3.053 -14.953 1.00 93.75 324 GLY A N 1
ATOM 2659 C CA . GLY A 1 324 ? -6.309 4.484 -14.647 1.00 93.75 324 GLY A CA 1
ATOM 2660 C C . GLY A 1 324 ? -5.094 5.029 -13.897 1.00 93.75 324 GLY A C 1
ATOM 2661 O O . GLY A 1 324 ? -5.125 6.192 -13.492 1.00 93.75 324 GLY A O 1
ATOM 2662 N N . PHE A 1 325 ? -4.033 4.243 -13.701 1.00 95.38 325 PHE A N 1
ATOM 2663 C CA . PHE A 1 325 ? -2.774 4.786 -13.187 1.00 95.38 325 PHE A CA 1
ATOM 2664 C C . PHE A 1 325 ? -2.071 5.656 -14.229 1.00 95.38 325 PHE A C 1
ATOM 2666 O O . PHE A 1 325 ? -2.107 5.379 -15.423 1.00 95.38 325 PHE A O 1
ATOM 2673 N N . ASN A 1 326 ? -1.375 6.692 -13.775 1.00 95.06 326 ASN A N 1
ATOM 2674 C CA . ASN A 1 326 ? -0.487 7.465 -14.631 1.00 95.06 326 ASN A CA 1
ATOM 2675 C C . ASN A 1 326 ? 0.810 6.676 -14.880 1.00 95.06 326 ASN A C 1
ATOM 2677 O O . ASN A 1 326 ? 1.393 6.139 -13.937 1.00 95.06 326 ASN A O 1
ATOM 2681 N N . THR A 1 327 ? 1.317 6.648 -16.109 1.00 92.62 327 THR A N 1
ATOM 2682 C CA . THR A 1 327 ? 2.550 5.922 -16.462 1.00 92.62 327 THR A CA 1
ATOM 2683 C C . THR A 1 327 ? 3.769 6.401 -15.655 1.00 92.62 327 THR A C 1
ATOM 2685 O O . THR A 1 327 ? 4.614 5.596 -15.266 1.00 92.62 327 THR A O 1
ATOM 2688 N N . ASN A 1 328 ? 3.831 7.690 -15.295 1.00 93.50 328 ASN A N 1
ATOM 2689 C CA . ASN A 1 328 ? 4.883 8.253 -14.434 1.00 93.50 328 ASN A CA 1
ATOM 2690 C C . ASN A 1 328 ? 4.737 7.861 -12.960 1.00 93.50 328 ASN A C 1
ATOM 2692 O O . ASN A 1 328 ? 5.709 7.924 -12.211 1.00 93.50 328 ASN A O 1
ATOM 2696 N N . SER A 1 329 ? 3.545 7.425 -12.550 1.00 94.38 329 SER A N 1
ATOM 2697 C CA . SER A 1 329 ? 3.312 6.825 -11.236 1.00 94.38 329 SER A CA 1
ATOM 2698 C C . SER A 1 329 ? 3.630 5.333 -11.210 1.00 94.38 329 SER A C 1
ATOM 2700 O O . SER A 1 329 ? 3.378 4.682 -10.207 1.00 94.38 329 SER A O 1
ATOM 2702 N N . CYS A 1 330 ? 4.154 4.757 -12.290 1.00 93.75 330 CYS A N 1
ATOM 2703 C CA . CYS A 1 330 ? 4.503 3.346 -12.355 1.00 93.75 330 CYS A CA 1
ATOM 2704 C C . CYS A 1 330 ? 6.025 3.183 -12.437 1.00 93.75 330 CYS A C 1
ATOM 2706 O O . CYS A 1 330 ? 6.745 4.047 -12.937 1.00 93.75 330 CYS A O 1
ATOM 2708 N N . ILE A 1 331 ? 6.537 2.059 -11.953 1.00 91.69 331 ILE A N 1
ATOM 2709 C CA . ILE A 1 331 ? 7.942 1.680 -12.106 1.00 91.69 331 ILE A CA 1
ATOM 2710 C C . ILE A 1 331 ? 8.002 0.166 -12.332 1.00 91.69 331 ILE A C 1
ATOM 2712 O O . ILE A 1 331 ? 7.089 -0.550 -11.923 1.00 91.69 331 ILE A O 1
ATOM 2716 N N . LEU A 1 332 ? 9.020 -0.300 -13.051 1.00 91.12 332 LEU A N 1
ATOM 2717 C CA . LEU A 1 332 ? 9.286 -1.720 -13.291 1.00 91.12 332 LEU A CA 1
ATOM 2718 C C . LEU A 1 332 ? 10.115 -2.316 -12.143 1.00 91.12 332 LEU A C 1
ATOM 2720 O O . LEU A 1 332 ? 10.918 -1.601 -11.538 1.00 91.12 332 LEU A O 1
ATOM 2724 N N . HIS A 1 333 ? 9.949 -3.614 -11.871 1.00 91.69 333 HIS A N 1
ATOM 2725 C CA . HIS A 1 333 ? 10.693 -4.358 -10.843 1.00 91.69 333 HIS A CA 1
ATOM 2726 C C . HIS A 1 333 ? 12.204 -4.230 -11.021 1.00 91.69 333 HIS A C 1
ATOM 2728 O O . HIS A 1 333 ? 12.921 -3.817 -10.108 1.00 91.69 333 HIS A O 1
ATOM 2734 N N . THR A 1 334 ? 12.670 -4.496 -12.236 1.00 89.88 334 THR A N 1
ATOM 2735 C CA . THR A 1 334 ? 14.077 -4.356 -12.630 1.00 89.88 334 THR A CA 1
ATOM 2736 C C . THR A 1 334 ? 14.642 -2.962 -12.341 1.00 89.88 334 THR A C 1
ATOM 2738 O O . THR A 1 334 ? 15.713 -2.832 -11.745 1.00 89.88 334 THR A O 1
ATOM 2741 N N . TYR A 1 335 ? 13.900 -1.909 -12.693 1.00 89.38 335 TYR A N 1
ATOM 2742 C CA . TYR A 1 335 ? 14.335 -0.528 -12.483 1.00 89.38 335 TYR A CA 1
ATOM 2743 C C . TYR A 1 335 ? 14.322 -0.127 -11.001 1.00 89.38 335 TYR A C 1
ATOM 2745 O O . TYR A 1 335 ? 15.263 0.504 -10.523 1.00 89.38 335 TYR A O 1
ATOM 2753 N N . PHE A 1 336 ? 13.308 -0.549 -10.241 1.00 89.94 336 PHE A N 1
ATOM 2754 C CA . PHE A 1 336 ? 13.271 -0.348 -8.790 1.00 89.94 336 PHE A CA 1
ATOM 2755 C C . PHE A 1 336 ? 14.463 -1.008 -8.095 1.00 89.94 336 PHE A C 1
ATOM 2757 O O . PHE A 1 336 ? 15.104 -0.382 -7.253 1.00 89.94 336 PHE A O 1
ATOM 2764 N N . ASN A 1 337 ? 14.798 -2.242 -8.478 1.00 88.38 337 ASN A N 1
ATOM 2765 C CA . ASN A 1 337 ? 15.946 -2.954 -7.925 1.00 88.38 337 ASN A CA 1
ATOM 2766 C C . ASN A 1 337 ? 17.267 -2.252 -8.249 1.00 88.38 337 ASN A C 1
ATOM 2768 O O . ASN A 1 337 ? 18.145 -2.194 -7.388 1.00 88.38 337 ASN A O 1
ATOM 2772 N N . ALA A 1 338 ? 17.419 -1.716 -9.463 1.00 87.81 338 ALA A N 1
ATOM 2773 C CA . ALA A 1 338 ? 18.595 -0.937 -9.839 1.00 87.81 338 ALA A CA 1
ATOM 2774 C C . ALA A 1 338 ? 18.748 0.308 -8.946 1.00 87.81 338 ALA A C 1
ATOM 2776 O O . ALA A 1 338 ? 19.785 0.469 -8.303 1.00 87.81 338 ALA A O 1
ATOM 2777 N N . LEU A 1 339 ? 17.683 1.103 -8.795 1.00 85.44 339 LEU A N 1
ATOM 2778 C CA . LEU A 1 339 ? 17.680 2.289 -7.928 1.00 85.44 339 LEU A CA 1
ATOM 2779 C C . LEU A 1 339 ? 17.937 1.939 -6.454 1.00 85.44 339 LEU A C 1
ATOM 2781 O O . LEU A 1 339 ? 18.703 2.621 -5.774 1.00 85.44 339 LEU A O 1
ATOM 2785 N N . CYS A 1 340 ? 17.356 0.845 -5.952 1.00 85.38 340 CYS A N 1
ATOM 2786 C CA . CYS A 1 340 ? 17.618 0.374 -4.590 1.00 85.38 340 CYS A CA 1
ATOM 2787 C C . CYS A 1 340 ? 19.088 -0.010 -4.383 1.00 85.38 340 CYS A C 1
ATOM 2789 O O . CYS A 1 340 ? 19.641 0.252 -3.316 1.00 85.38 340 CYS A O 1
ATOM 2791 N N . LYS A 1 341 ? 19.728 -0.639 -5.380 1.00 86.19 341 LYS A N 1
ATOM 2792 C CA . LYS A 1 341 ? 21.154 -0.996 -5.316 1.00 86.19 341 LYS A CA 1
ATOM 2793 C C . LYS A 1 341 ? 22.032 0.255 -5.259 1.00 86.19 341 LYS A C 1
ATOM 2795 O O . LYS A 1 341 ? 22.947 0.291 -4.441 1.00 86.19 341 LYS A O 1
ATOM 2800 N N . GLU A 1 342 ? 21.727 1.268 -6.066 1.00 84.44 342 GLU A N 1
ATOM 2801 C CA . GLU A 1 342 ? 22.442 2.552 -6.082 1.00 84.44 342 GLU A CA 1
ATOM 2802 C C . GLU A 1 342 ? 22.297 3.305 -4.753 1.00 84.44 342 GLU A C 1
ATOM 2804 O O . GLU A 1 342 ? 23.271 3.816 -4.205 1.00 84.44 342 GLU A O 1
ATOM 2809 N N . GLN A 1 343 ? 21.090 3.316 -4.185 1.00 83.25 343 GLN A N 1
ATOM 2810 C CA . GLN A 1 343 ? 20.789 4.055 -2.958 1.00 83.25 343 GLN A CA 1
ATOM 2811 C C . GLN A 1 343 ? 21.093 3.270 -1.671 1.00 83.25 343 GLN A C 1
ATOM 2813 O O . GLN A 1 343 ? 20.932 3.808 -0.575 1.00 83.25 343 GLN A O 1
ATOM 2818 N N . ARG A 1 344 ? 21.574 2.020 -1.773 1.00 82.62 344 ARG A N 1
ATOM 2819 C CA . ARG A 1 344 ? 21.765 1.100 -0.634 1.00 82.62 344 ARG A CA 1
ATOM 2820 C C . ARG A 1 344 ? 22.611 1.692 0.492 1.00 82.62 344 ARG A C 1
ATOM 2822 O O . ARG A 1 344 ? 22.360 1.406 1.660 1.00 82.62 344 ARG A O 1
ATOM 2829 N N . VAL A 1 345 ? 23.594 2.521 0.143 1.00 79.00 345 VAL A N 1
ATOM 2830 C CA . VAL A 1 345 ? 24.493 3.187 1.097 1.00 79.00 345 VAL A CA 1
ATOM 2831 C C . VAL A 1 345 ? 23.785 4.209 1.991 1.00 79.00 345 VAL A C 1
ATOM 2833 O O . VAL A 1 345 ? 24.330 4.556 3.030 1.00 79.00 345 VAL A O 1
ATOM 2836 N N . TYR A 1 346 ? 22.582 4.661 1.624 1.00 80.31 346 TYR A N 1
ATOM 2837 C CA . TYR A 1 346 ? 21.790 5.644 2.372 1.00 80.31 346 TYR A CA 1
ATOM 2838 C C . TYR A 1 346 ? 20.709 5.016 3.261 1.00 80.31 346 TYR A C 1
ATOM 2840 O O . TYR A 1 346 ? 19.916 5.736 3.878 1.00 80.31 346 TYR A O 1
ATOM 2848 N N . PHE A 1 347 ? 20.649 3.683 3.307 1.00 80.62 347 PHE A N 1
ATOM 2849 C CA . PHE A 1 347 ? 19.656 2.946 4.074 1.00 80.62 347 PHE A CA 1
ATOM 2850 C C . PHE A 1 347 ? 20.250 2.454 5.397 1.00 80.62 347 PHE A C 1
ATOM 2852 O O . PHE A 1 347 ? 20.779 1.345 5.501 1.00 80.62 347 PHE A O 1
ATOM 2859 N N . PHE A 1 348 ? 20.157 3.290 6.424 1.00 72.50 348 PHE A N 1
ATOM 2860 C CA . PHE A 1 348 ? 20.737 3.047 7.749 1.00 72.50 348 PHE A CA 1
ATOM 2861 C C . PHE A 1 348 ? 19.726 2.471 8.738 1.00 72.50 348 PHE A C 1
ATOM 2863 O O . PHE A 1 348 ? 20.072 1.836 9.734 1.00 72.50 348 PHE A O 1
ATOM 2870 N N . SER A 1 349 ? 18.458 2.704 8.454 1.00 71.94 349 SER A N 1
ATOM 2871 C CA . SER A 1 349 ? 17.331 2.389 9.298 1.00 71.94 349 SER A CA 1
ATOM 2872 C C . SER A 1 349 ? 16.777 0.994 8.959 1.00 71.94 349 SER A C 1
ATOM 2874 O O . SER A 1 349 ? 16.854 0.501 7.839 1.00 71.94 349 SER A O 1
ATOM 2876 N N . LYS A 1 350 ? 16.250 0.282 9.946 1.00 70.31 350 LYS A N 1
ATOM 2877 C CA . LYS A 1 350 ? 15.608 -1.030 9.780 1.00 70.31 350 LYS A CA 1
ATOM 2878 C C . LYS A 1 350 ? 14.113 -0.904 9.486 1.00 70.31 350 LYS A C 1
ATOM 2880 O O . LYS A 1 350 ? 13.374 -0.652 10.418 1.00 70.31 350 LYS A O 1
ATOM 2885 N N . MET A 1 351 ? 13.641 -1.099 8.259 1.00 60.28 351 MET A N 1
ATOM 2886 C CA . MET A 1 351 ? 12.207 -0.977 7.935 1.00 60.28 351 MET A CA 1
ATOM 2887 C C . MET A 1 351 ? 11.344 -2.153 8.411 1.00 60.28 351 MET A C 1
ATOM 2889 O O . MET A 1 351 ? 11.738 -3.312 8.277 1.00 60.28 351 MET A O 1
ATOM 2893 N N . ARG A 1 352 ? 10.122 -1.867 8.888 1.00 70.06 352 ARG A N 1
ATOM 2894 C CA . ARG A 1 352 ? 9.065 -2.878 9.056 1.00 70.06 352 ARG A CA 1
ATOM 2895 C C . ARG A 1 352 ? 7.968 -2.742 8.019 1.00 70.06 352 ARG A C 1
ATOM 2897 O O . ARG A 1 352 ? 7.726 -1.690 7.438 1.00 70.06 352 ARG A O 1
ATOM 2904 N N . HIS A 1 353 ? 7.255 -3.842 7.850 1.00 57.59 353 HIS A N 1
ATOM 2905 C CA . HIS A 1 353 ? 5.925 -3.835 7.277 1.00 57.59 353 HIS A CA 1
ATOM 2906 C C . HIS A 1 353 ? 4.949 -3.954 8.442 1.00 57.59 353 HIS A C 1
ATOM 2908 O O . HIS A 1 353 ? 4.775 -5.055 8.960 1.00 57.59 353 HIS A O 1
ATOM 2914 N N . ASN A 1 354 ? 4.367 -2.841 8.882 1.00 64.31 354 ASN A N 1
ATOM 2915 C CA . ASN A 1 354 ? 3.113 -2.901 9.615 1.00 64.31 354 ASN A CA 1
ATOM 2916 C C . ASN A 1 354 ? 1.991 -2.684 8.606 1.00 64.31 354 ASN A C 1
ATOM 2918 O O . ASN A 1 354 ? 2.111 -1.844 7.709 1.00 64.31 354 ASN A O 1
ATOM 2922 N N . ASP A 1 355 ? 0.881 -3.392 8.761 1.00 79.31 355 ASP A N 1
ATOM 2923 C CA . ASP A 1 355 ? -0.313 -3.139 7.959 1.00 79.31 355 ASP A CA 1
ATOM 2924 C C . ASP A 1 355 ? -1.061 -1.907 8.505 1.00 79.31 355 ASP A C 1
ATOM 2926 O O . ASP A 1 355 ? -2.270 -1.902 8.710 1.00 79.31 355 ASP A O 1
ATOM 2930 N N . PHE A 1 356 ? -0.326 -0.828 8.789 1.00 88.25 356 PHE A N 1
ATOM 2931 C CA . PHE A 1 356 ? -0.865 0.395 9.366 1.00 88.25 356 PHE A CA 1
ATOM 2932 C C . PHE A 1 356 ? -1.505 1.256 8.275 1.00 88.25 356 PHE A C 1
ATOM 2934 O O . PHE A 1 356 ? -0.888 2.159 7.723 1.00 88.25 356 PHE A O 1
ATOM 2941 N N . HIS A 1 357 ? -2.744 0.933 7.915 1.00 91.88 357 HIS A N 1
ATOM 2942 C CA . HIS A 1 357 ? -3.543 1.654 6.922 1.00 91.88 357 HIS A CA 1
ATOM 2943 C C . HIS A 1 357 ? -4.912 2.046 7.493 1.00 91.88 357 HIS A C 1
ATOM 2945 O O . HIS A 1 357 ? -5.308 1.587 8.562 1.00 91.88 357 HIS A O 1
ATOM 2951 N N . CYS A 1 358 ? -5.682 2.853 6.757 1.00 92.44 358 CYS A N 1
ATOM 2952 C CA . CYS A 1 358 ? -6.992 3.361 7.181 1.00 92.44 358 CYS A CA 1
ATOM 2953 C C . CYS A 1 358 ? -7.986 2.300 7.685 1.00 92.44 358 CYS A C 1
ATOM 2955 O O . CYS A 1 358 ? -8.849 2.619 8.495 1.00 92.44 358 CYS A O 1
ATOM 2957 N N . GLY A 1 359 ? -7.903 1.063 7.186 1.00 90.00 359 GLY A N 1
ATOM 2958 C CA . GLY A 1 35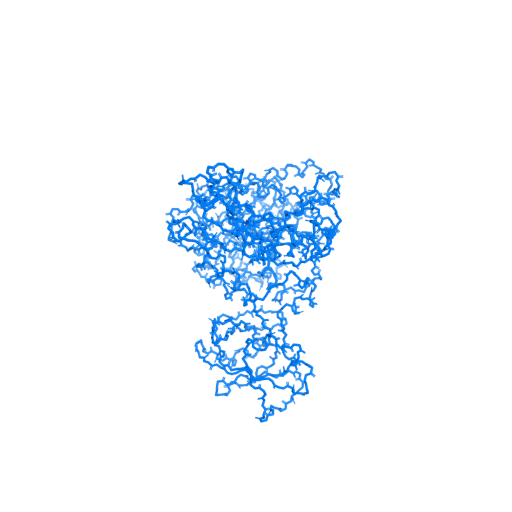9 ? -8.789 -0.040 7.583 1.00 90.00 359 GLY A CA 1
ATOM 2959 C C . GLY A 1 359 ? -8.398 -0.698 8.908 1.00 90.00 359 GLY A C 1
ATOM 2960 O O . GLY A 1 359 ? -9.220 -1.376 9.512 1.00 90.00 359 GLY A O 1
ATOM 2961 N N . ASN A 1 360 ? -7.171 -0.455 9.370 1.00 90.69 360 ASN A N 1
ATOM 2962 C CA . ASN A 1 360 ? -6.646 -0.945 10.640 1.00 90.69 360 ASN A CA 1
ATOM 2963 C C . ASN A 1 360 ? -6.598 0.151 11.722 1.00 90.69 360 ASN A C 1
ATOM 2965 O O . ASN A 1 360 ? -6.114 -0.076 12.830 1.00 90.69 360 ASN A O 1
ATOM 2969 N N . VAL A 1 361 ? -7.141 1.337 11.428 1.00 92.75 361 VAL A N 1
ATOM 2970 C CA . VAL A 1 361 ? -7.314 2.433 12.387 1.00 92.75 361 VAL A CA 1
ATOM 2971 C C . VAL A 1 361 ? -8.798 2.706 12.563 1.00 92.75 361 VAL A C 1
ATOM 2973 O O . VAL A 1 361 ? -9.503 3.060 11.621 1.00 92.75 361 VAL A O 1
ATOM 2976 N N . LEU A 1 362 ? -9.264 2.554 13.795 1.00 92.19 362 LEU A N 1
ATOM 2977 C CA . LEU A 1 362 ? -10.650 2.745 14.184 1.00 92.19 362 LEU A CA 1
ATOM 2978 C C . LEU A 1 362 ? -10.820 4.085 14.869 1.00 92.19 362 LEU A C 1
ATOM 2980 O O . LEU A 1 362 ? -10.039 4.426 15.757 1.00 92.19 362 LEU A O 1
ATOM 2984 N N . VAL A 1 363 ? -11.887 4.793 14.516 1.00 92.88 363 VAL A N 1
ATOM 2985 C CA . VAL A 1 363 ? -12.233 6.084 15.107 1.00 92.88 363 VAL A CA 1
ATOM 2986 C C . VAL A 1 363 ? -13.612 6.005 15.754 1.00 92.88 363 VAL A C 1
ATOM 2988 O O . VAL A 1 363 ? -14.561 5.478 15.173 1.00 92.88 363 VAL A O 1
ATOM 2991 N N . SER A 1 364 ? -13.722 6.515 16.980 1.00 90.06 364 SER A N 1
ATOM 2992 C CA . SER A 1 364 ? -14.978 6.625 17.728 1.00 90.06 364 SER A CA 1
ATOM 2993 C C . SER A 1 364 ? -14.962 7.904 18.569 1.00 90.06 364 SER A C 1
ATOM 2995 O O . SER A 1 364 ? -14.420 7.929 19.680 1.00 90.06 364 SER A O 1
ATOM 2997 N N . GLY A 1 365 ? -15.571 8.969 18.044 1.00 87.56 365 GLY A N 1
ATOM 2998 C CA . GLY A 1 365 ? -15.470 10.311 18.623 1.00 87.56 365 GLY A CA 1
ATOM 2999 C C . GLY A 1 365 ? -14.008 10.788 18.630 1.00 87.56 365 GLY A C 1
ATOM 3000 O O . GLY A 1 365 ? -13.369 10.722 17.585 1.00 87.56 365 GLY A O 1
ATOM 3001 N N . PRO A 1 366 ? -13.444 11.218 19.777 1.00 86.00 366 PRO A N 1
ATOM 3002 C CA . PRO A 1 366 ? -12.044 11.653 19.866 1.00 86.00 366 PRO A CA 1
ATOM 3003 C C . PRO A 1 366 ? -11.023 10.507 19.823 1.00 86.00 366 PRO A C 1
ATOM 3005 O O . PRO A 1 366 ? -9.826 10.754 19.732 1.00 86.00 366 PRO A O 1
ATOM 3008 N N . SER A 1 367 ? -11.463 9.256 19.991 1.00 90.56 367 SER A N 1
ATOM 3009 C CA . SER A 1 367 ? -10.557 8.134 20.224 1.00 90.56 367 SER A CA 1
ATOM 3010 C C . SER A 1 367 ? -10.174 7.452 18.917 1.00 90.56 367 SER A C 1
ATOM 3012 O O . SER A 1 367 ? -11.050 7.009 18.170 1.00 90.56 367 SER A O 1
ATOM 3014 N N . LEU A 1 368 ? -8.864 7.327 18.693 1.00 93.88 368 LEU A N 1
ATOM 3015 C CA . LEU A 1 368 ? -8.268 6.497 17.653 1.00 93.88 368 LEU A CA 1
ATOM 3016 C C . LEU A 1 368 ? -7.666 5.239 18.278 1.00 93.88 368 LEU A C 1
ATOM 3018 O O . LEU A 1 368 ? -6.984 5.319 19.303 1.00 93.88 368 LEU A O 1
ATOM 3022 N N . LYS A 1 369 ? -7.905 4.080 17.662 1.00 93.12 369 LYS A N 1
ATOM 3023 C CA . LYS A 1 369 ? -7.303 2.812 18.087 1.00 93.12 369 LYS A CA 1
ATOM 3024 C C . LYS A 1 369 ? -6.834 1.974 16.909 1.00 93.12 369 LYS A C 1
ATOM 3026 O O . LYS A 1 369 ? -7.525 1.885 15.900 1.00 93.12 369 LYS A O 1
ATOM 3031 N N . ILE A 1 370 ? -5.696 1.312 17.078 1.00 91.50 370 ILE A N 1
ATOM 3032 C CA . ILE A 1 370 ? -5.173 0.333 16.121 1.00 91.50 370 ILE A CA 1
ATOM 3033 C C . ILE A 1 370 ? -5.832 -1.028 16.340 1.00 91.50 370 ILE A C 1
ATOM 3035 O O . ILE A 1 370 ? -6.030 -1.465 17.480 1.00 91.50 370 ILE A O 1
ATOM 3039 N N . ILE A 1 371 ? -6.131 -1.694 15.231 1.00 82.69 371 ILE A N 1
ATOM 3040 C CA . ILE A 1 371 ? -6.374 -3.134 15.141 1.00 82.69 371 ILE A CA 1
ATOM 3041 C C . ILE A 1 371 ? -5.342 -3.751 14.209 1.00 82.69 371 ILE A C 1
ATOM 3043 O O . ILE A 1 371 ? -4.777 -3.036 13.395 1.00 82.69 371 ILE A O 1
ATOM 3047 N N . ASP A 1 372 ? -5.129 -5.061 14.320 1.00 84.50 372 ASP A N 1
ATOM 3048 C CA . ASP A 1 372 ? -4.026 -5.769 13.659 1.00 84.50 372 ASP A CA 1
ATOM 3049 C C . ASP A 1 372 ? -2.661 -5.473 14.289 1.00 84.50 372 ASP A C 1
ATOM 3051 O O . ASP A 1 372 ? -1.948 -4.542 13.923 1.00 84.50 372 ASP A O 1
ATOM 3055 N N . VAL A 1 373 ? -2.306 -6.285 15.283 1.00 83.69 373 VAL A N 1
ATOM 3056 C CA . VAL A 1 373 ? -0.990 -6.216 15.933 1.00 83.69 373 VAL A CA 1
ATOM 3057 C C . VAL A 1 373 ? -0.125 -7.430 15.589 1.00 83.69 373 VAL A C 1
ATOM 3059 O O . VAL A 1 373 ? 0.971 -7.572 16.125 1.00 83.69 373 VAL A O 1
ATOM 3062 N N . GLY A 1 374 ? -0.574 -8.304 14.677 1.00 78.06 374 GLY A N 1
ATOM 3063 C CA . GLY A 1 374 ? 0.101 -9.565 14.344 1.00 78.06 374 GLY A CA 1
ATOM 3064 C C . GLY A 1 374 ? 1.442 -9.375 13.647 1.00 78.06 374 GLY A C 1
ATOM 3065 O O . GLY A 1 374 ? 2.405 -10.107 13.904 1.00 78.06 374 GLY A O 1
ATOM 3066 N N . ASP A 1 375 ? 1.543 -8.320 12.844 1.00 73.31 375 ASP A N 1
ATOM 3067 C CA . ASP A 1 375 ? 2.753 -7.965 12.104 1.00 73.31 375 ASP A CA 1
ATOM 3068 C C . ASP A 1 375 ? 3.571 -6.851 12.751 1.00 73.31 375 ASP A C 1
ATOM 3070 O O . ASP A 1 375 ? 4.504 -6.315 12.149 1.00 73.31 375 ASP A O 1
ATOM 3074 N N . MET A 1 376 ? 3.308 -6.562 14.027 1.00 68.94 376 MET A N 1
ATOM 3075 C CA . MET A 1 376 ? 4.150 -5.649 14.780 1.00 68.94 376 MET A CA 1
ATOM 3076 C C . MET A 1 376 ? 5.577 -6.179 14.864 1.00 68.94 376 MET A C 1
ATOM 3078 O O . MET A 1 376 ? 5.861 -7.218 15.454 1.00 68.94 376 MET A O 1
ATOM 3082 N N . LYS A 1 377 ? 6.488 -5.432 14.249 1.00 64.06 377 LYS A N 1
ATOM 3083 C CA . LYS A 1 377 ? 7.927 -5.591 14.420 1.00 64.06 377 LYS A CA 1
ATOM 3084 C C . LYS A 1 377 ? 8.497 -4.314 15.028 1.00 64.06 377 LYS A C 1
ATOM 3086 O O . LYS A 1 377 ? 7.905 -3.246 14.832 1.00 64.06 377 LYS A O 1
ATOM 3091 N N . PRO A 1 378 ? 9.620 -4.393 15.751 1.00 48.75 378 PRO A N 1
ATOM 3092 C CA . PRO A 1 378 ? 10.010 -3.303 16.629 1.00 48.75 378 PRO A CA 1
ATOM 3093 C C . PRO A 1 378 ? 10.861 -2.205 15.976 1.00 48.75 378 PRO A C 1
ATOM 3095 O O . PRO A 1 378 ? 11.490 -1.443 16.695 1.00 48.75 378 PRO A O 1
ATOM 3098 N N . ASP A 1 379 ? 10.912 -2.091 14.644 1.00 58.09 379 ASP A N 1
ATOM 3099 C CA . ASP A 1 379 ? 11.713 -1.044 14.002 1.00 58.09 379 ASP A CA 1
ATOM 3100 C C . ASP A 1 379 ? 11.116 -0.496 12.681 1.00 58.09 379 ASP A C 1
ATOM 3102 O O . ASP A 1 379 ? 10.660 -1.239 11.820 1.00 58.09 379 ASP A O 1
ATOM 3106 N N . LEU A 1 380 ? 11.178 0.837 12.595 1.00 56.16 380 LEU A N 1
ATOM 3107 C CA . LEU A 1 380 ? 10.780 1.870 11.619 1.00 56.16 380 LEU A CA 1
ATOM 3108 C C . LEU A 1 380 ? 9.352 2.237 11.266 1.00 56.16 380 LEU A C 1
ATOM 3110 O O . LEU A 1 380 ? 8.469 1.448 10.994 1.00 56.16 380 LEU A O 1
ATOM 3114 N N . LEU A 1 381 ? 9.268 3.548 11.073 1.00 66.62 381 LEU A N 1
ATOM 3115 C CA . LEU A 1 381 ? 8.076 4.362 11.014 1.00 66.62 381 LEU A CA 1
ATOM 3116 C C . LEU A 1 381 ? 7.869 4.924 9.614 1.00 66.62 381 LEU A C 1
ATOM 3118 O O . LEU A 1 381 ? 6.734 5.174 9.246 1.00 66.62 381 LEU A O 1
ATOM 3122 N N . ALA A 1 382 ? 8.930 5.040 8.801 1.00 81.25 382 ALA A N 1
ATOM 3123 C CA . ALA A 1 382 ? 8.830 5.507 7.417 1.00 81.25 382 ALA A CA 1
ATOM 3124 C C . ALA A 1 382 ? 7.784 4.701 6.637 1.00 81.25 382 ALA A C 1
ATOM 3126 O O . ALA A 1 382 ? 6.907 5.269 5.998 1.00 81.25 382 ALA A O 1
ATOM 3127 N N . SER A 1 383 ? 7.849 3.371 6.753 1.00 86.00 383 SER A N 1
ATOM 3128 C CA . SER A 1 383 ? 6.915 2.454 6.101 1.00 86.00 383 SER A CA 1
ATOM 3129 C C . SER A 1 383 ? 5.498 2.571 6.656 1.00 86.00 383 SER A C 1
ATOM 3131 O O . SER A 1 383 ? 4.561 2.522 5.873 1.00 86.00 383 SER A O 1
ATOM 3133 N N . ASP A 1 384 ? 5.315 2.790 7.961 1.00 86.56 384 ASP A N 1
ATOM 3134 C CA . ASP A 1 384 ? 3.978 2.926 8.558 1.00 86.56 384 ASP A CA 1
ATOM 3135 C C . ASP A 1 384 ? 3.326 4.265 8.225 1.00 86.56 384 ASP A C 1
ATOM 3137 O O . ASP A 1 384 ? 2.148 4.306 7.880 1.00 86.56 384 ASP A O 1
ATOM 3141 N N . ILE A 1 385 ? 4.098 5.355 8.306 1.00 90.56 385 ILE A N 1
ATOM 3142 C CA . ILE A 1 385 ? 3.683 6.692 7.876 1.00 90.56 385 ILE A CA 1
ATOM 3143 C C . ILE A 1 385 ? 3.282 6.606 6.414 1.00 90.56 385 ILE A C 1
ATOM 3145 O O . ILE A 1 385 ? 2.159 6.960 6.067 1.00 90.56 385 ILE A O 1
ATOM 3149 N N . ALA A 1 386 ? 4.177 6.075 5.574 1.00 93.38 386 ALA A N 1
ATOM 3150 C CA . ALA A 1 386 ? 3.923 5.897 4.159 1.00 93.38 386 ALA A CA 1
ATOM 3151 C C . ALA A 1 386 ? 2.688 5.029 3.927 1.00 93.38 386 ALA A C 1
ATOM 3153 O O . ALA A 1 386 ? 1.840 5.396 3.127 1.00 93.38 386 ALA A O 1
ATOM 3154 N N . ARG A 1 387 ? 2.531 3.909 4.637 1.00 93.00 387 ARG A N 1
ATOM 3155 C CA . ARG A 1 387 ? 1.389 3.000 4.492 1.00 93.00 387 ARG A CA 1
ATOM 3156 C C . ARG A 1 387 ? 0.079 3.710 4.805 1.00 93.00 387 ARG A C 1
ATOM 3158 O O . ARG A 1 387 ? -0.862 3.615 4.011 1.00 93.00 387 ARG A O 1
ATOM 3165 N N . LEU A 1 388 ? 0.020 4.419 5.930 1.00 94.12 388 LEU A N 1
ATOM 3166 C CA . LEU A 1 388 ? -1.186 5.108 6.360 1.00 94.12 388 LEU A CA 1
ATOM 3167 C C . LEU A 1 388 ? -1.489 6.282 5.438 1.00 94.12 388 LEU A C 1
ATOM 3169 O O . LEU A 1 388 ? -2.606 6.389 4.940 1.00 94.12 388 LEU A O 1
ATOM 3173 N N . GLU A 1 389 ? -0.497 7.105 5.123 1.00 96.69 389 GLU A N 1
ATOM 3174 C CA . GLU A 1 389 ? -0.654 8.234 4.215 1.00 96.69 389 GLU A CA 1
ATOM 3175 C C . GLU A 1 389 ? -1.056 7.788 2.798 1.00 96.69 389 GLU A C 1
ATOM 3177 O O . GLU A 1 389 ? -2.025 8.314 2.251 1.00 96.69 389 GLU A O 1
ATOM 3182 N N . VAL A 1 390 ? -0.396 6.778 2.221 1.00 96.56 390 VAL A N 1
ATOM 3183 C CA . VAL A 1 390 ? -0.770 6.187 0.920 1.00 96.56 390 VAL A CA 1
ATOM 3184 C C . VAL A 1 390 ? -2.210 5.687 0.969 1.00 96.56 390 VAL A C 1
ATOM 3186 O O . VAL A 1 390 ? -2.960 5.918 0.025 1.00 96.56 390 VAL A O 1
ATOM 3189 N N . SER A 1 391 ? -2.629 5.056 2.072 1.00 95.44 391 SER A N 1
ATOM 3190 C CA . SER A 1 391 ? -4.014 4.607 2.235 1.00 95.44 391 SER A CA 1
ATOM 3191 C C . SER A 1 391 ? -5.015 5.757 2.329 1.00 95.44 391 SER A C 1
ATOM 3193 O O . SER A 1 391 ? -6.100 5.652 1.770 1.00 95.44 391 SER A O 1
ATOM 3195 N N . ILE A 1 392 ? -4.657 6.876 2.966 1.00 96.75 392 ILE A N 1
ATOM 3196 C CA . ILE A 1 392 ? -5.493 8.082 3.008 1.00 96.75 392 ILE A CA 1
ATOM 3197 C C . ILE A 1 392 ? -5.611 8.669 1.596 1.00 96.75 392 ILE A C 1
ATOM 3199 O O . ILE A 1 392 ? -6.720 8.920 1.126 1.00 96.75 392 ILE A O 1
ATOM 3203 N N . TRP A 1 393 ? -4.497 8.838 0.880 1.00 97.50 393 TRP A N 1
ATOM 3204 C CA . TRP A 1 393 ? -4.520 9.322 -0.502 1.00 97.50 393 TRP A CA 1
ATOM 3205 C C . TRP A 1 393 ? -5.324 8.406 -1.425 1.00 97.50 393 TRP A C 1
ATOM 3207 O O . TRP A 1 393 ? -6.058 8.888 -2.284 1.00 97.50 393 TRP A O 1
ATOM 3217 N N . PHE A 1 394 ? -5.205 7.094 -1.248 1.00 95.25 394 PHE A N 1
ATOM 3218 C CA . PHE A 1 394 ? -5.900 6.120 -2.076 1.00 95.25 394 PHE A CA 1
ATOM 3219 C C . PHE A 1 394 ? -7.402 6.061 -1.765 1.00 95.25 394 PHE A C 1
ATOM 3221 O O . PHE A 1 394 ? -8.224 6.213 -2.668 1.00 95.25 394 PHE A O 1
ATOM 3228 N N . ASP A 1 395 ? -7.766 5.868 -0.495 1.00 93.19 395 ASP A N 1
ATOM 3229 C CA . ASP A 1 395 ? -9.150 5.620 -0.083 1.00 93.19 395 ASP A CA 1
ATOM 3230 C C . ASP A 1 395 ? -9.967 6.911 0.075 1.00 93.19 395 ASP A C 1
ATOM 3232 O O . ASP A 1 395 ? -11.163 6.902 -0.206 1.00 93.19 395 ASP A O 1
ATOM 3236 N N . VAL A 1 396 ? -9.363 8.015 0.530 1.00 95.88 396 VAL A N 1
ATOM 3237 C CA . VAL A 1 396 ? -10.091 9.246 0.892 1.00 95.88 396 VAL A CA 1
ATOM 3238 C C . VAL A 1 396 ? -10.093 10.255 -0.251 1.00 95.88 396 VAL A C 1
ATOM 3240 O O . VAL A 1 396 ? -11.158 10.768 -0.594 1.00 95.88 396 VAL A O 1
ATOM 3243 N N . ALA A 1 397 ? -8.945 10.524 -0.888 1.00 95.69 397 ALA A N 1
ATOM 3244 C CA . ALA A 1 397 ? -8.843 11.607 -1.877 1.00 95.69 397 ALA A CA 1
ATOM 3245 C C . ALA A 1 397 ? -9.792 11.415 -3.076 1.00 95.69 397 ALA A C 1
ATOM 3247 O O . ALA A 1 397 ? -10.399 12.379 -3.547 1.00 95.69 397 ALA A O 1
ATOM 3248 N N . GLY A 1 398 ? -9.971 10.169 -3.530 1.00 92.31 398 GLY A N 1
ATOM 3249 C CA . GLY A 1 398 ? -10.930 9.838 -4.586 1.00 92.31 398 GLY A CA 1
ATOM 3250 C C . GLY A 1 398 ? -12.385 10.054 -4.164 1.00 92.31 398 GLY A C 1
ATOM 3251 O O . GLY A 1 398 ? -13.160 10.642 -4.915 1.00 92.31 398 GLY A O 1
ATOM 3252 N N . ARG A 1 399 ? -12.749 9.648 -2.941 1.00 95.06 399 ARG A N 1
ATOM 3253 C CA . ARG A 1 399 ? -14.124 9.743 -2.420 1.00 95.06 399 ARG A CA 1
ATOM 3254 C C . ARG A 1 399 ? -14.579 11.178 -2.188 1.00 95.06 399 ARG A C 1
ATOM 3256 O O . ARG A 1 399 ? -15.739 11.492 -2.426 1.00 95.06 399 ARG A O 1
ATOM 3263 N N . ILE A 1 400 ? -13.665 12.054 -1.777 1.00 96.38 400 ILE A N 1
ATOM 3264 C CA . ILE A 1 400 ? -13.947 13.489 -1.603 1.00 96.38 400 ILE A CA 1
ATOM 3265 C C . ILE A 1 400 ? -13.795 14.290 -2.910 1.00 96.38 400 ILE A C 1
ATOM 3267 O O . ILE A 1 400 ? -13.906 15.522 -2.918 1.00 96.38 400 ILE A O 1
ATOM 3271 N N . GLY A 1 401 ? -13.507 13.610 -4.027 1.00 96.62 401 GLY A N 1
ATOM 3272 C CA . GLY A 1 401 ? -13.355 14.219 -5.346 1.00 96.62 401 GLY A CA 1
ATOM 3273 C C . GLY A 1 401 ? -12.251 15.274 -5.394 1.00 96.62 401 GLY A C 1
ATOM 3274 O O . GLY A 1 401 ? -12.470 16.361 -5.931 1.00 96.62 401 GLY A O 1
ATOM 3275 N N . LEU A 1 402 ? -11.105 15.016 -4.761 1.00 97.62 402 LEU A N 1
ATO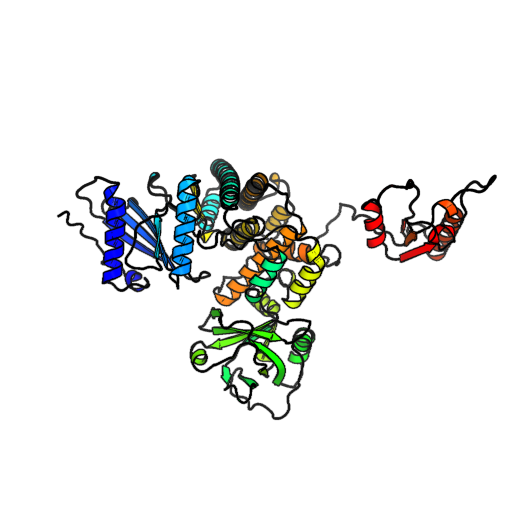M 3276 C CA . LEU A 1 402 ? -9.974 15.942 -4.756 1.00 97.62 402 LEU A CA 1
ATOM 3277 C C . LEU A 1 402 ? -9.406 16.096 -6.178 1.00 97.62 402 LEU A C 1
ATOM 3279 O O . LEU A 1 402 ? -9.153 15.106 -6.865 1.00 97.62 402 LEU A O 1
ATOM 3283 N N . SER A 1 403 ? -9.211 17.334 -6.627 1.00 97.62 403 SER A N 1
ATOM 3284 C CA . SER A 1 403 ? -8.660 17.624 -7.954 1.00 97.62 403 SER A CA 1
ATOM 3285 C C . SER A 1 403 ? -7.138 17.456 -8.004 1.00 97.62 403 SER A C 1
ATOM 3287 O O . SER A 1 403 ? -6.449 17.480 -6.982 1.00 97.62 403 SER A O 1
ATOM 3289 N N . GLU A 1 404 ? -6.579 17.358 -9.214 1.00 97.25 404 GLU A N 1
ATOM 3290 C CA . GLU A 1 404 ? -5.121 17.331 -9.400 1.00 97.25 404 GLU A CA 1
ATOM 3291 C C . GLU A 1 404 ? -4.435 18.601 -8.890 1.00 97.25 404 GLU A C 1
ATOM 3293 O O . GLU A 1 404 ? -3.341 18.527 -8.334 1.00 97.25 404 GLU A O 1
ATOM 3298 N N . ALA A 1 405 ? -5.054 19.769 -9.089 1.00 96.94 405 ALA A N 1
ATOM 3299 C CA . ALA A 1 405 ? -4.496 21.048 -8.662 1.00 96.94 405 ALA A CA 1
ATOM 3300 C C . ALA A 1 405 ? -4.418 21.136 -7.133 1.00 96.94 405 ALA A C 1
ATOM 3302 O O . ALA A 1 405 ? -3.384 21.525 -6.592 1.00 96.94 405 ALA A O 1
ATOM 3303 N N . GLU A 1 406 ? -5.472 20.701 -6.439 1.00 97.69 406 GLU A N 1
ATOM 3304 C CA . GLU A 1 406 ? -5.487 20.612 -4.978 1.00 97.69 406 GLU A CA 1
ATOM 3305 C C . GLU A 1 406 ? -4.456 19.601 -4.475 1.00 97.69 406 GLU A C 1
ATOM 3307 O O . GLU A 1 406 ? -3.681 19.923 -3.579 1.00 97.69 406 GLU A O 1
ATOM 3312 N N . ALA A 1 407 ? -4.374 18.413 -5.085 1.00 97.75 407 ALA A N 1
ATOM 3313 C CA . ALA A 1 407 ? -3.371 17.415 -4.721 1.00 97.75 407 ALA A CA 1
ATOM 3314 C C . ALA A 1 407 ? -1.940 17.966 -4.866 1.00 97.75 407 ALA A C 1
ATOM 3316 O O . ALA A 1 407 ? -1.132 17.853 -3.942 1.00 97.75 407 ALA A O 1
ATOM 3317 N N . LYS A 1 408 ? -1.644 18.643 -5.987 1.00 96.50 408 LYS A N 1
ATOM 3318 C CA . LYS A 1 408 ? -0.361 19.331 -6.215 1.00 96.50 408 LYS A CA 1
ATOM 3319 C C . LYS A 1 408 ? -0.110 20.403 -5.154 1.00 96.50 408 LYS A C 1
ATOM 3321 O O . LYS A 1 408 ? 1.011 20.508 -4.667 1.00 96.50 408 LYS A O 1
ATOM 3326 N N . ALA A 1 409 ? -1.125 21.184 -4.788 1.00 96.50 409 ALA A N 1
ATOM 3327 C CA . ALA A 1 409 ? -1.002 22.242 -3.791 1.00 96.50 409 ALA A CA 1
ATOM 3328 C C . ALA A 1 409 ? -0.708 21.692 -2.383 1.00 96.50 409 ALA A C 1
ATOM 3330 O O . ALA A 1 409 ? 0.146 22.240 -1.686 1.00 96.50 409 ALA A O 1
ATOM 3331 N N . ILE A 1 410 ? -1.348 20.583 -1.993 1.00 96.56 410 ILE A N 1
ATOM 3332 C CA . ILE A 1 410 ? -1.073 19.885 -0.727 1.00 96.56 410 ILE A CA 1
ATOM 3333 C C . ILE A 1 410 ? 0.374 19.381 -0.701 1.00 96.56 410 ILE A C 1
ATOM 3335 O O . ILE A 1 410 ? 1.099 19.669 0.248 1.00 96.56 410 ILE A O 1
ATOM 3339 N N . ILE A 1 411 ? 0.816 18.689 -1.757 1.00 95.94 411 ILE A N 1
ATOM 3340 C CA . ILE A 1 411 ? 2.175 18.125 -1.852 1.00 95.94 411 ILE A CA 1
ATOM 3341 C C . ILE A 1 411 ? 3.244 19.223 -1.840 1.00 95.94 411 ILE A C 1
ATOM 3343 O O . ILE A 1 411 ? 4.266 19.073 -1.177 1.00 95.94 411 ILE A O 1
ATOM 3347 N N . LYS A 1 412 ? 2.997 20.348 -2.523 1.00 93.94 412 LYS A N 1
ATOM 3348 C CA . LYS A 1 412 ? 3.894 21.517 -2.537 1.00 93.94 412 LYS A CA 1
ATOM 3349 C C . LYS A 1 412 ? 3.864 22.336 -1.240 1.00 93.94 412 LYS A C 1
ATOM 3351 O O . LYS A 1 412 ? 4.615 23.297 -1.125 1.00 93.94 412 LYS A O 1
ATOM 3356 N N . GLY A 1 413 ? 2.984 22.015 -0.290 1.00 93.06 413 GLY A N 1
ATOM 3357 C CA . GLY A 1 413 ? 2.862 22.765 0.959 1.00 93.06 413 GLY A CA 1
ATOM 3358 C C . GLY A 1 413 ? 2.299 24.183 0.791 1.00 93.06 413 GLY A C 1
ATOM 3359 O O . GLY A 1 413 ? 2.577 25.044 1.623 1.00 93.06 413 GLY A O 1
ATOM 3360 N N . VAL A 1 414 ? 1.493 24.440 -0.249 1.00 90.31 414 VAL A N 1
ATOM 3361 C CA . VAL A 1 414 ? 0.900 25.765 -0.530 1.00 90.31 414 VAL A CA 1
ATOM 3362 C C . VAL A 1 414 ? 0.155 26.305 0.705 1.00 90.31 414 VAL A C 1
ATOM 3364 O O . VAL A 1 414 ? -0.522 25.522 1.383 1.00 90.31 414 VAL A O 1
ATOM 3367 N N . PRO A 1 415 ? 0.239 27.615 1.025 1.00 89.81 415 PRO A N 1
ATOM 3368 C CA . PRO A 1 415 ? -0.460 28.209 2.166 1.00 89.81 415 PRO A CA 1
ATOM 3369 C C . PRO A 1 415 ? -1.970 27.934 2.176 1.00 89.81 415 PRO A C 1
ATOM 3371 O O . PRO A 1 415 ? -2.615 27.866 1.130 1.00 89.81 415 PRO A O 1
ATOM 3374 N N . ASN A 1 416 ? -2.543 27.817 3.377 1.00 87.25 416 ASN A N 1
ATOM 3375 C CA . ASN A 1 416 ? -3.921 27.348 3.578 1.00 87.25 416 ASN A CA 1
ATOM 3376 C C . ASN A 1 416 ? -4.990 28.213 2.886 1.00 87.25 416 ASN A C 1
ATOM 3378 O O . ASN A 1 416 ? -5.999 27.670 2.454 1.00 87.25 416 ASN A O 1
ATOM 3382 N N . GLY A 1 417 ? -4.760 29.522 2.722 1.00 85.25 417 GLY A N 1
ATOM 3383 C CA . GLY A 1 417 ? -5.741 30.450 2.139 1.00 85.25 417 GLY A CA 1
ATOM 3384 C C . GLY A 1 417 ? -6.124 30.182 0.676 1.00 85.25 417 GLY A C 1
ATOM 3385 O O . GLY A 1 417 ? -7.096 30.755 0.201 1.00 85.25 417 GLY A O 1
ATOM 3386 N N . ASN A 1 418 ? -5.396 29.306 -0.025 1.00 91.25 418 ASN A N 1
ATOM 3387 C CA . ASN A 1 418 ? -5.640 28.969 -1.433 1.00 91.25 418 ASN A CA 1
ATOM 3388 C C . ASN A 1 418 ? -6.259 27.575 -1.634 1.00 91.25 418 ASN A C 1
ATOM 3390 O O . ASN A 1 418 ? -6.397 27.125 -2.771 1.00 91.25 418 ASN A O 1
ATOM 3394 N N . LEU A 1 419 ? -6.572 26.856 -0.554 1.00 95.56 419 LEU A N 1
ATOM 3395 C CA . LEU A 1 419 ? -7.115 25.501 -0.616 1.00 95.56 419 LEU A CA 1
ATOM 3396 C C . LEU A 1 419 ? -8.630 25.523 -0.409 1.00 95.56 419 LEU A C 1
ATOM 3398 O O . LEU A 1 419 ? -9.148 26.301 0.389 1.00 95.56 419 LEU A O 1
ATOM 3402 N N . SER A 1 420 ? -9.344 24.629 -1.093 1.00 97.12 420 SER A N 1
ATOM 3403 C CA . SER A 1 420 ? -10.723 24.319 -0.710 1.00 97.12 420 SER A CA 1
ATOM 3404 C C . SER A 1 420 ? -10.758 23.718 0.697 1.00 97.12 420 SER A C 1
ATOM 3406 O O . SER A 1 420 ? -9.749 23.190 1.174 1.00 97.12 420 SER A O 1
ATOM 3408 N N . PHE A 1 421 ? -11.929 23.721 1.340 1.00 97.31 421 PHE A N 1
ATOM 3409 C CA . PHE A 1 421 ? -12.078 23.143 2.675 1.00 97.31 421 PHE A CA 1
ATOM 3410 C C . PHE A 1 421 ? -11.590 21.686 2.728 1.00 97.31 421 PHE A C 1
ATOM 3412 O O . PHE A 1 421 ? -10.735 21.349 3.541 1.00 97.31 421 PHE A O 1
ATOM 3419 N N . LYS A 1 422 ? -12.025 20.832 1.794 1.00 97.88 422 LYS A N 1
ATOM 3420 C CA . LYS A 1 422 ? -11.589 19.425 1.721 1.00 97.88 422 LYS A CA 1
ATOM 3421 C C . LYS A 1 422 ? -10.073 19.259 1.552 1.00 97.88 422 LYS A C 1
ATOM 3423 O O . LYS A 1 422 ? -9.479 18.382 2.177 1.00 97.88 422 LYS A O 1
ATOM 3428 N N . ALA A 1 423 ? -9.441 20.099 0.728 1.00 97.69 423 ALA A N 1
ATOM 3429 C CA . ALA A 1 423 ? -8.001 20.051 0.494 1.00 97.69 423 ALA A CA 1
ATOM 3430 C C . ALA A 1 423 ? -7.227 20.542 1.724 1.00 97.69 423 ALA A C 1
ATOM 3432 O O . ALA A 1 423 ? -6.198 19.967 2.080 1.00 97.69 423 ALA A O 1
ATOM 3433 N N . TRP A 1 424 ? -7.752 21.564 2.402 1.00 97.75 424 TRP A N 1
ATOM 3434 C CA . TRP A 1 424 ? -7.238 22.043 3.676 1.00 97.75 424 TRP A CA 1
ATOM 3435 C C . TRP A 1 424 ? -7.322 20.960 4.761 1.00 97.75 424 TRP A C 1
ATOM 3437 O O . TRP A 1 424 ? -6.293 20.662 5.365 1.00 97.75 424 TRP A O 1
ATOM 3447 N N . VAL A 1 425 ? -8.478 20.306 4.952 1.00 97.62 425 VAL A N 1
ATOM 3448 C CA . VAL A 1 425 ? -8.631 19.217 5.939 1.00 97.62 425 VAL A CA 1
ATOM 3449 C C . VAL A 1 425 ? -7.638 18.096 5.663 1.00 97.62 425 VAL A C 1
ATOM 3451 O O . VAL A 1 425 ? -6.911 17.686 6.566 1.00 97.62 425 VAL A O 1
ATOM 3454 N N . LEU A 1 426 ? -7.560 17.622 4.414 1.00 97.56 426 LEU A N 1
ATOM 3455 C CA . LEU A 1 426 ? -6.624 16.559 4.057 1.00 97.56 426 LEU A CA 1
ATOM 3456 C C . LEU A 1 426 ? -5.176 16.978 4.344 1.00 97.56 426 LEU A C 1
ATOM 3458 O O . LEU A 1 426 ? -4.427 16.205 4.933 1.00 97.56 426 LEU A O 1
ATOM 3462 N N . LYS A 1 427 ? -4.791 18.214 4.005 1.00 97.56 427 LYS A N 1
ATOM 3463 C CA . LYS A 1 427 ? -3.468 18.751 4.343 1.00 97.56 427 LYS A CA 1
ATOM 3464 C C . LYS A 1 427 ? -3.207 18.727 5.851 1.00 97.56 427 LYS A C 1
ATOM 3466 O O . LYS A 1 427 ? -2.133 18.287 6.248 1.00 97.56 427 LYS A O 1
ATOM 3471 N N . GLN A 1 428 ? -4.157 19.178 6.676 1.00 97.81 428 GLN A N 1
ATOM 3472 C CA . GLN A 1 428 ? -4.000 19.184 8.136 1.00 97.81 428 GLN A CA 1
ATOM 3473 C C . GLN A 1 428 ? -3.846 17.764 8.693 1.00 97.81 428 GLN A C 1
ATOM 3475 O O . GLN A 1 428 ? -2.949 17.511 9.489 1.00 97.81 428 GLN A O 1
ATOM 3480 N N . VAL A 1 429 ? -4.656 16.813 8.218 1.00 97.56 429 VAL A N 1
ATOM 3481 C CA . VAL A 1 429 ? -4.570 15.397 8.611 1.00 97.56 429 VAL A CA 1
ATOM 3482 C C . VAL A 1 429 ? -3.197 14.812 8.283 1.00 97.56 429 VAL A C 1
ATOM 3484 O O . VAL A 1 429 ? -2.569 14.205 9.149 1.00 97.56 429 VAL A O 1
ATOM 3487 N N . LEU A 1 430 ? -2.708 15.019 7.057 1.00 97.31 430 LEU A N 1
ATOM 3488 C CA . LEU A 1 430 ? -1.401 14.519 6.623 1.00 97.31 430 LEU A CA 1
ATOM 3489 C C . LEU A 1 430 ? -0.248 15.175 7.391 1.00 97.31 430 LEU A C 1
ATOM 3491 O O . LEU A 1 430 ? 0.704 14.498 7.770 1.00 97.31 430 LEU A O 1
ATOM 3495 N N . GLN A 1 431 ? -0.338 16.479 7.655 1.00 96.94 431 GLN A N 1
ATOM 3496 C CA . GLN A 1 431 ? 0.671 17.192 8.431 1.00 96.94 431 GLN A CA 1
ATOM 3497 C C . GLN A 1 431 ? 0.705 16.708 9.884 1.00 96.94 431 GLN A C 1
ATOM 3499 O O . GLN A 1 431 ? 1.770 16.346 10.370 1.00 96.94 431 GLN A O 1
ATOM 3504 N N . SER A 1 432 ? -0.445 16.606 10.554 1.00 97.06 432 SER A N 1
ATOM 3505 C CA . SER A 1 432 ? -0.529 16.075 11.919 1.00 97.06 432 SER A CA 1
ATOM 3506 C C . SER A 1 432 ? -0.016 14.647 12.035 1.00 97.06 432 SER A C 1
ATOM 3508 O O . SER A 1 432 ? 0.640 14.313 13.021 1.00 97.06 432 SER A O 1
ATOM 3510 N N . LEU A 1 433 ? -0.291 13.813 11.030 1.00 95.69 433 LEU A N 1
ATOM 3511 C CA . LEU A 1 433 ? 0.235 12.457 10.957 1.00 95.69 433 LEU A CA 1
ATOM 3512 C C . LEU A 1 433 ? 1.768 12.471 10.944 1.00 95.69 433 LEU A C 1
ATOM 3514 O O . LEU A 1 433 ? 2.398 11.881 11.821 1.00 95.69 433 LEU A O 1
ATOM 3518 N N . ARG A 1 434 ? 2.360 13.178 9.974 1.00 94.50 434 ARG A N 1
ATOM 3519 C CA . ARG A 1 434 ? 3.817 13.285 9.811 1.00 94.50 434 ARG A CA 1
ATOM 3520 C C . ARG A 1 434 ? 4.472 13.870 11.056 1.00 94.50 434 ARG A C 1
ATOM 3522 O O . ARG A 1 434 ? 5.374 13.243 11.595 1.00 94.50 434 ARG A O 1
ATOM 3529 N N . ASP A 1 435 ? 3.954 14.987 11.564 1.00 95.12 435 ASP A N 1
ATOM 3530 C CA . ASP A 1 435 ? 4.434 15.626 12.789 1.00 95.12 435 ASP A CA 1
ATOM 3531 C C . ASP A 1 435 ? 4.401 14.661 13.980 1.00 95.12 435 ASP A C 1
ATOM 3533 O O . ASP A 1 435 ? 5.345 14.589 14.761 1.00 95.12 435 ASP A O 1
ATOM 3537 N N . GLY A 1 436 ? 3.291 13.944 14.172 1.00 93.94 436 GLY A N 1
ATOM 3538 C CA . GLY A 1 436 ? 3.132 13.030 15.298 1.00 93.94 436 GLY A CA 1
ATOM 3539 C C . GLY A 1 436 ? 4.160 11.906 15.246 1.00 93.94 436 GLY A C 1
ATOM 3540 O O . GLY A 1 436 ? 4.825 11.617 16.239 1.00 93.94 436 GLY A O 1
ATOM 3541 N N . PHE A 1 437 ? 4.355 11.332 14.063 1.00 91.31 437 PHE A N 1
ATOM 3542 C CA . PHE A 1 437 ? 5.390 10.338 13.847 1.00 91.31 437 PHE A CA 1
ATOM 3543 C C . PHE A 1 437 ? 6.802 10.898 14.044 1.00 91.31 437 PHE A C 1
ATOM 3545 O O . PHE A 1 437 ? 7.560 10.320 14.818 1.00 91.31 437 PHE A O 1
ATOM 3552 N N . GLU A 1 438 ? 7.145 12.025 13.415 1.00 90.06 438 GLU A N 1
ATOM 3553 C CA . GLU A 1 438 ? 8.450 12.689 13.547 1.00 90.06 438 GLU A CA 1
ATOM 3554 C C . GLU A 1 438 ? 8.778 13.059 15.001 1.00 90.06 438 GLU A C 1
ATOM 3556 O O . GLU A 1 438 ? 9.920 12.930 15.424 1.00 90.06 438 GLU A O 1
ATOM 3561 N N . ASN A 1 439 ? 7.787 13.437 15.810 1.00 91.69 439 ASN A N 1
ATOM 3562 C CA . ASN A 1 439 ? 7.990 13.709 17.238 1.00 91.69 439 ASN A CA 1
ATOM 3563 C C . ASN A 1 439 ? 8.184 12.439 18.084 1.00 91.69 439 ASN A C 1
ATOM 3565 O O . ASN A 1 439 ? 8.644 12.506 19.228 1.00 91.69 439 ASN A O 1
ATOM 3569 N N . GLY A 1 440 ? 7.788 11.279 17.560 1.00 86.19 440 GLY A N 1
ATOM 3570 C CA . GLY A 1 440 ? 7.974 9.992 18.216 1.00 86.19 440 GLY A CA 1
ATOM 3571 C C . GLY A 1 440 ? 9.309 9.320 17.905 1.00 86.19 440 GLY A C 1
ATOM 3572 O O . GLY A 1 440 ? 9.737 8.461 18.678 1.00 86.19 440 GLY A O 1
ATOM 3573 N N . ILE A 1 441 ? 9.950 9.661 16.784 1.00 85.62 441 ILE A N 1
ATOM 3574 C CA . ILE A 1 441 ? 11.147 8.957 16.306 1.00 85.62 441 ILE A CA 1
ATOM 3575 C C . ILE A 1 441 ? 12.388 9.423 17.081 1.00 85.62 441 ILE A C 1
ATOM 3577 O O . ILE A 1 441 ? 12.612 10.616 17.253 1.00 85.62 441 ILE A O 1
ATOM 3581 N N . GLU A 1 442 ? 13.235 8.489 17.521 1.00 82.56 442 GLU A N 1
ATOM 3582 C CA . GLU A 1 442 ? 14.516 8.829 18.172 1.00 82.56 442 GLU A CA 1
ATOM 3583 C C . GLU A 1 442 ? 15.581 9.286 17.163 1.00 82.56 442 GLU A C 1
ATOM 3585 O O . GLU A 1 442 ? 16.509 10.023 17.500 1.00 82.56 442 GLU A O 1
ATOM 3590 N N . HIS A 1 443 ? 15.452 8.849 15.909 1.00 81.75 443 HIS A N 1
ATOM 3591 C CA . HIS A 1 443 ? 16.402 9.124 14.838 1.00 81.75 443 HIS A CA 1
ATOM 3592 C C . HIS A 1 443 ? 15.684 9.694 13.627 1.00 81.75 443 HIS A C 1
ATOM 3594 O O . HIS A 1 443 ? 14.698 9.127 13.157 1.00 81.75 443 HIS A O 1
ATOM 3600 N N . LYS A 1 444 ? 16.217 10.795 13.095 1.00 83.38 444 LYS A N 1
ATOM 3601 C CA . LYS A 1 444 ? 15.705 11.414 11.876 1.00 83.38 444 LYS A CA 1
ATOM 3602 C C . LYS A 1 444 ? 15.924 10.479 10.685 1.00 83.38 444 LYS A C 1
ATOM 3604 O O . LYS A 1 444 ? 17.043 10.036 10.445 1.00 83.38 444 LYS A O 1
ATOM 3609 N N . LEU A 1 445 ? 14.852 10.211 9.947 1.00 83.44 445 LEU A N 1
ATOM 3610 C CA . LEU A 1 445 ? 14.879 9.396 8.734 1.00 83.44 445 LEU A CA 1
ATOM 3611 C C . LEU A 1 445 ? 15.607 10.136 7.610 1.00 83.44 445 LEU A C 1
ATOM 3613 O O . LEU A 1 445 ? 15.443 11.352 7.455 1.00 83.44 445 LEU A O 1
ATOM 3617 N N . SER A 1 446 ? 16.394 9.409 6.816 1.00 86.00 446 SER A N 1
ATOM 3618 C CA . SER A 1 446 ? 16.988 9.987 5.614 1.00 86.00 446 SER A CA 1
ATOM 3619 C C . SER A 1 446 ? 15.904 10.230 4.556 1.00 86.00 446 SER A C 1
ATOM 3621 O O . SER A 1 446 ? 14.864 9.564 4.521 1.00 86.00 446 SER A O 1
ATOM 3623 N N . GLN A 1 447 ? 16.134 11.190 3.657 1.00 88.69 447 GLN A N 1
ATOM 3624 C CA . GLN A 1 447 ? 15.206 11.435 2.551 1.00 88.69 447 GLN A CA 1
ATOM 3625 C C . GLN A 1 447 ? 15.050 10.189 1.666 1.00 88.69 447 GLN A C 1
ATOM 3627 O O . GLN A 1 447 ? 13.931 9.866 1.275 1.00 88.69 447 GLN A O 1
ATOM 3632 N N . ALA A 1 448 ? 16.143 9.466 1.401 1.00 87.19 448 ALA A N 1
ATOM 3633 C CA . ALA A 1 448 ? 16.126 8.245 0.598 1.00 87.19 448 ALA A CA 1
ATOM 3634 C C . ALA A 1 448 ? 15.242 7.158 1.230 1.00 87.19 448 ALA A C 1
ATOM 3636 O O . ALA A 1 448 ? 14.464 6.508 0.538 1.00 87.19 448 ALA A O 1
ATOM 3637 N N . GLU A 1 449 ? 15.295 7.005 2.554 1.00 86.50 449 GLU A N 1
ATOM 3638 C CA . GLU A 1 449 ? 14.467 6.041 3.287 1.00 86.50 449 GLU A CA 1
ATOM 3639 C C . GLU A 1 449 ? 12.986 6.403 3.243 1.00 86.50 449 GLU A C 1
ATOM 3641 O O . GLU A 1 449 ? 12.148 5.535 3.000 1.00 86.50 449 GLU A O 1
ATOM 3646 N N . ASN A 1 450 ? 12.663 7.684 3.430 1.00 89.75 450 ASN A N 1
ATOM 3647 C CA . ASN A 1 450 ? 11.292 8.167 3.295 1.00 89.75 450 ASN A CA 1
ATOM 3648 C C . ASN A 1 450 ? 10.759 7.881 1.890 1.00 89.75 450 ASN A C 1
ATOM 3650 O O . ASN A 1 450 ? 9.722 7.240 1.739 1.00 89.75 450 ASN A O 1
ATOM 3654 N N . VAL A 1 451 ? 11.492 8.303 0.859 1.00 91.81 451 VAL A N 1
ATOM 3655 C CA . VAL A 1 451 ? 11.096 8.116 -0.541 1.00 91.81 451 VAL A CA 1
ATOM 3656 C C . VAL A 1 451 ? 10.889 6.637 -0.866 1.00 91.81 451 VAL A C 1
ATOM 3658 O O . VAL A 1 451 ? 9.858 6.268 -1.430 1.00 91.81 451 VAL A O 1
ATOM 3661 N N . LEU A 1 452 ? 11.827 5.781 -0.466 1.00 90.75 452 LEU A N 1
ATOM 3662 C CA . LEU A 1 452 ? 11.745 4.349 -0.714 1.00 90.75 452 LEU A CA 1
ATOM 3663 C C . LEU A 1 452 ? 10.544 3.708 -0.002 1.00 90.75 452 LEU A C 1
ATOM 3665 O O . LEU A 1 452 ? 9.843 2.891 -0.605 1.00 90.75 452 LEU A O 1
ATOM 3669 N N . ALA A 1 453 ? 10.250 4.116 1.236 1.00 90.88 453 ALA A N 1
ATOM 3670 C CA . ALA A 1 453 ? 9.060 3.669 1.952 1.00 90.88 453 ALA A CA 1
ATOM 3671 C C . ALA A 1 453 ? 7.773 4.044 1.196 1.00 90.88 453 ALA A C 1
ATOM 3673 O O . ALA A 1 453 ? 6.928 3.180 0.963 1.00 90.88 453 ALA A O 1
ATOM 3674 N N . TYR A 1 454 ? 7.640 5.293 0.737 1.00 94.50 454 TYR A N 1
ATOM 3675 C CA . TYR A 1 454 ? 6.476 5.725 -0.045 1.00 94.50 454 TYR A CA 1
ATOM 3676 C C . TYR A 1 454 ? 6.324 4.965 -1.360 1.00 94.50 454 TYR A C 1
ATOM 3678 O O . TYR A 1 454 ? 5.235 4.460 -1.635 1.00 94.50 454 TYR A O 1
ATOM 3686 N N . VAL A 1 455 ? 7.390 4.833 -2.155 1.00 93.88 455 VAL A N 1
ATOM 3687 C CA . VAL A 1 455 ? 7.331 4.108 -3.437 1.00 93.88 455 VAL A CA 1
ATOM 3688 C C . VAL A 1 455 ? 6.920 2.658 -3.236 1.00 93.88 455 VAL A C 1
ATOM 3690 O O . VAL A 1 455 ? 6.041 2.161 -3.938 1.00 93.88 455 VAL A O 1
ATOM 3693 N N . THR A 1 456 ? 7.486 2.002 -2.232 1.00 92.00 456 THR A N 1
ATOM 3694 C CA . THR A 1 456 ? 7.152 0.617 -1.894 1.00 92.00 456 THR A CA 1
ATOM 3695 C C . THR A 1 456 ? 5.679 0.472 -1.523 1.00 92.00 456 THR A C 1
ATOM 3697 O O . THR A 1 456 ? 5.000 -0.448 -1.984 1.00 92.00 456 THR A O 1
ATOM 3700 N N . GLN A 1 457 ? 5.148 1.402 -0.727 1.00 93.19 457 GLN A N 1
ATOM 3701 C CA . GLN A 1 457 ? 3.743 1.370 -0.336 1.00 93.19 457 GLN A CA 1
ATOM 3702 C C . GLN A 1 457 ? 2.800 1.686 -1.503 1.00 93.19 457 GLN A C 1
ATOM 3704 O O . GLN A 1 457 ? 1.789 1.002 -1.661 1.00 93.19 457 GLN A O 1
ATOM 3709 N N . ILE A 1 458 ? 3.152 2.629 -2.382 1.00 95.19 458 ILE A N 1
ATOM 3710 C CA . ILE A 1 458 ? 2.435 2.872 -3.647 1.00 95.19 458 ILE A CA 1
ATOM 3711 C C . ILE A 1 458 ? 2.388 1.591 -4.490 1.00 95.19 458 ILE A C 1
ATOM 3713 O O . ILE A 1 458 ? 1.330 1.224 -5.004 1.00 95.19 458 ILE A O 1
ATOM 3717 N N . TRP A 1 459 ? 3.504 0.869 -4.581 1.00 92.56 459 TRP A N 1
ATOM 3718 C CA . TRP A 1 459 ? 3.605 -0.397 -5.306 1.00 92.56 459 TRP A CA 1
ATOM 3719 C C . TRP A 1 459 ? 2.738 -1.511 -4.743 1.00 92.56 459 TRP A C 1
ATOM 3721 O O . TRP A 1 459 ? 2.077 -2.221 -5.506 1.00 92.56 459 TRP A O 1
ATOM 3731 N N . PHE A 1 460 ? 2.678 -1.651 -3.419 1.00 91.31 460 PHE A N 1
ATOM 3732 C CA . PHE A 1 460 ? 1.735 -2.578 -2.803 1.00 91.31 460 PHE A CA 1
ATOM 3733 C C . PHE A 1 460 ? 0.296 -2.248 -3.206 1.00 91.31 460 PHE A C 1
ATOM 3735 O O . PHE A 1 460 ? -0.450 -3.150 -3.584 1.00 91.31 460 PHE A O 1
ATOM 3742 N N . TYR A 1 461 ? -0.084 -0.967 -3.204 1.00 92.00 461 TYR A N 1
ATOM 3743 C CA . TYR A 1 461 ? -1.415 -0.538 -3.639 1.00 92.00 461 TYR A CA 1
ATOM 3744 C C . TYR A 1 461 ? -1.676 -0.806 -5.122 1.00 92.00 461 TYR A C 1
ATOM 3746 O O . TYR A 1 461 ? -2.751 -1.297 -5.463 1.00 92.00 461 TYR A O 1
ATOM 3754 N N . GLN A 1 462 ? -0.700 -0.569 -5.996 1.00 93.06 462 GLN A N 1
ATOM 3755 C CA . GLN A 1 462 ? -0.782 -0.927 -7.415 1.00 93.06 462 GLN A CA 1
ATOM 3756 C C . GLN A 1 462 ? -1.019 -2.423 -7.621 1.00 93.06 462 GLN A C 1
ATOM 3758 O O . GLN A 1 462 ? -1.913 -2.820 -8.368 1.00 93.06 462 GLN A O 1
ATOM 3763 N N . ARG A 1 463 ? -0.274 -3.262 -6.894 1.00 91.44 463 ARG A N 1
ATOM 3764 C CA . ARG A 1 463 ? -0.486 -4.711 -6.872 1.00 91.44 463 ARG A CA 1
ATOM 3765 C C . ARG A 1 463 ? -1.888 -5.077 -6.385 1.00 91.44 463 ARG A C 1
ATOM 3767 O O . ARG A 1 463 ? -2.556 -5.870 -7.046 1.00 91.44 463 ARG A O 1
ATOM 3774 N N . TYR A 1 464 ? -2.361 -4.507 -5.276 1.00 88.81 464 TYR A N 1
ATOM 3775 C CA . TYR A 1 464 ? -3.710 -4.786 -4.767 1.00 88.81 464 TYR A CA 1
ATOM 3776 C C . TYR A 1 464 ? -4.797 -4.380 -5.761 1.00 88.81 464 TYR A C 1
ATOM 3778 O O . TYR A 1 464 ? -5.785 -5.098 -5.906 1.00 88.81 464 TYR A O 1
ATOM 3786 N N . CYS A 1 465 ? -4.607 -3.275 -6.487 1.00 88.88 465 CYS A N 1
ATOM 3787 C CA . CYS A 1 465 ? -5.548 -2.847 -7.518 1.00 88.88 465 CYS A CA 1
ATOM 3788 C C . CYS A 1 465 ? -5.708 -3.888 -8.625 1.00 88.88 465 CYS A C 1
ATOM 3790 O O . CYS A 1 465 ? -6.803 -4.050 -9.139 1.00 88.88 465 CYS A O 1
ATOM 3792 N N . LEU A 1 466 ? -4.652 -4.625 -8.964 1.00 85.81 466 LEU A N 1
ATOM 3793 C CA . LEU A 1 466 ? -4.723 -5.668 -9.985 1.00 85.81 466 LEU A CA 1
ATOM 3794 C C . LEU A 1 466 ? -5.294 -6.987 -9.465 1.00 85.81 466 LEU A C 1
ATOM 3796 O O . LEU A 1 466 ? -5.985 -7.690 -10.202 1.00 85.81 466 LEU A O 1
ATOM 3800 N N . LEU A 1 467 ? -5.000 -7.336 -8.212 1.00 86.69 467 LEU A N 1
ATOM 3801 C CA . LEU A 1 467 ? -5.454 -8.594 -7.622 1.00 86.69 467 LEU A CA 1
ATOM 3802 C C . LEU A 1 467 ? -6.913 -8.527 -7.165 1.00 86.69 467 LEU A C 1
ATOM 3804 O O . LEU A 1 467 ? -7.681 -9.446 -7.412 1.00 86.69 467 LEU A O 1
ATOM 3808 N N . GLU A 1 468 ? -7.319 -7.450 -6.507 1.00 75.81 468 GLU A N 1
ATOM 3809 C CA . GLU A 1 468 ? -8.562 -7.451 -5.730 1.00 75.81 468 GLU A CA 1
ATOM 3810 C C . GLU A 1 468 ? -9.593 -6.473 -6.263 1.00 75.81 468 GLU A C 1
ATOM 3812 O O . GLU A 1 468 ? -10.797 -6.749 -6.235 1.00 75.81 468 GLU A O 1
ATOM 3817 N N . TYR A 1 469 ? -9.150 -5.339 -6.805 1.00 61.28 469 TYR A N 1
ATOM 3818 C CA . TYR A 1 469 ? -10.050 -4.231 -7.077 1.00 61.28 469 TYR A CA 1
ATOM 3819 C C . TYR A 1 469 ? -10.373 -4.031 -8.553 1.00 61.28 469 TYR A C 1
ATOM 3821 O O . TYR A 1 469 ? -9.580 -4.174 -9.468 1.00 61.28 469 TYR A O 1
ATOM 3829 N N . GLY A 1 470 ? -11.621 -3.668 -8.767 1.00 56.12 470 GLY A N 1
ATOM 3830 C CA . GLY A 1 470 ? -12.152 -3.074 -9.972 1.00 56.12 470 GLY A CA 1
ATOM 3831 C C . GLY A 1 470 ? -12.505 -1.743 -9.422 1.00 56.12 470 GLY A C 1
ATOM 3832 O O . GLY A 1 470 ? -13.679 -1.466 -9.213 1.00 56.12 470 GLY A O 1
ATOM 3833 N N . VAL A 1 471 ? -11.457 -1.057 -8.953 1.00 57.88 471 VAL A N 1
ATOM 3834 C CA . VAL A 1 471 ? -11.610 0.278 -8.433 1.00 57.88 471 VAL A CA 1
ATOM 3835 C C . VAL A 1 471 ? -12.258 1.010 -9.587 1.00 57.88 471 VAL A C 1
ATOM 3837 O O . VAL A 1 471 ? -11.751 0.956 -10.713 1.00 57.88 471 VAL A O 1
ATOM 3840 N N . ASP A 1 472 ? -13.385 1.647 -9.314 1.00 64.69 472 ASP A N 1
ATOM 3841 C CA . ASP A 1 472 ? -13.874 2.698 -10.181 1.00 64.69 472 ASP A CA 1
ATOM 3842 C C . ASP A 1 472 ? -12.707 3.673 -10.337 1.00 64.69 472 ASP A C 1
ATOM 3844 O O . ASP A 1 472 ? -12.307 4.292 -9.360 1.00 64.69 472 ASP A O 1
ATOM 3848 N N . LYS A 1 473 ? -12.080 3.658 -11.519 1.00 81.19 473 LYS A N 1
ATOM 3849 C CA . LYS A 1 473 ? -10.999 4.526 -12.007 1.00 81.19 473 LYS A CA 1
ATOM 3850 C C . LYS A 1 473 ? -10.132 5.191 -10.918 1.00 81.19 473 LYS A C 1
ATOM 3852 O O . LYS A 1 473 ? -10.578 6.111 -10.238 1.00 81.19 473 LYS A O 1
ATOM 3857 N N . ILE A 1 474 ? -8.846 4.827 -10.850 1.00 93.81 474 ILE A N 1
ATOM 3858 C CA . ILE A 1 474 ? -7.862 5.460 -9.947 1.00 93.81 474 ILE A CA 1
ATOM 3859 C C . ILE A 1 474 ? -7.982 6.990 -9.973 1.00 93.81 474 ILE A C 1
ATOM 3861 O O . ILE A 1 474 ? -7.974 7.613 -11.040 1.00 93.81 474 ILE A O 1
ATOM 3865 N N . SER A 1 475 ? -8.111 7.596 -8.788 1.00 95.31 475 SER A N 1
ATOM 3866 C CA . SER A 1 475 ? -8.303 9.041 -8.690 1.00 95.31 475 SER A CA 1
ATOM 3867 C C . SER A 1 475 ? -7.084 9.792 -9.225 1.00 95.31 475 SER A C 1
ATOM 3869 O O . SER A 1 475 ? -5.931 9.408 -9.003 1.00 95.31 475 SER A O 1
ATOM 3871 N N . SER A 1 476 ? -7.327 10.905 -9.915 1.00 96.19 476 SER A N 1
ATOM 3872 C CA . SER A 1 476 ? -6.244 11.743 -10.430 1.00 96.19 476 SER A CA 1
ATOM 3873 C C . SER A 1 476 ? -5.396 12.344 -9.301 1.00 96.19 476 SER A C 1
ATOM 3875 O O . SER A 1 476 ? -4.180 12.446 -9.439 1.00 96.19 476 SER A O 1
ATOM 3877 N N . ALA A 1 477 ? -5.998 12.635 -8.143 1.00 97.00 477 ALA A N 1
ATOM 3878 C CA . ALA A 1 477 ? -5.282 13.031 -6.933 1.00 97.00 477 ALA A CA 1
ATOM 3879 C C . ALA A 1 477 ? -4.273 11.972 -6.454 1.00 97.00 477 ALA A C 1
ATOM 3881 O O . ALA A 1 477 ? -3.127 12.318 -6.162 1.00 97.00 477 ALA A O 1
ATOM 3882 N N . PHE A 1 478 ? -4.658 10.688 -6.423 1.00 97.44 478 PHE A N 1
ATOM 3883 C CA . PHE A 1 478 ? -3.727 9.611 -6.072 1.00 97.44 478 PHE A CA 1
ATOM 3884 C C . PHE A 1 478 ? -2.585 9.502 -7.085 1.00 97.44 478 PHE A C 1
ATOM 3886 O O . PHE A 1 478 ? -1.431 9.352 -6.691 1.00 97.44 478 PHE A O 1
ATOM 3893 N N . ASN A 1 479 ? -2.880 9.653 -8.381 1.00 97.25 479 ASN A N 1
ATOM 3894 C CA . ASN A 1 479 ? -1.849 9.681 -9.419 1.00 97.25 479 ASN A CA 1
ATOM 3895 C C . ASN A 1 479 ? -0.842 10.818 -9.209 1.00 97.25 479 ASN A C 1
ATOM 3897 O O . ASN A 1 479 ? 0.355 10.581 -9.330 1.00 97.25 479 ASN A O 1
ATOM 3901 N N . VAL A 1 480 ? -1.286 12.029 -8.851 1.00 97.44 480 VAL A N 1
ATOM 3902 C CA . VAL A 1 480 ? -0.373 13.143 -8.533 1.00 97.44 480 VAL A CA 1
ATOM 3903 C C . VAL A 1 480 ? 0.552 12.775 -7.370 1.00 97.44 480 VAL A C 1
ATOM 3905 O O . VAL A 1 480 ? 1.765 12.971 -7.466 1.00 97.44 480 VAL A O 1
ATOM 3908 N N . PHE A 1 481 ? -0.004 12.223 -6.292 1.00 97.88 481 PHE A N 1
ATOM 3909 C CA . PHE A 1 481 ? 0.764 11.785 -5.128 1.00 97.88 481 PHE A CA 1
ATOM 3910 C C . PHE A 1 481 ? 1.776 10.683 -5.471 1.00 97.88 481 PHE A C 1
ATOM 3912 O O . PHE A 1 481 ? 2.949 10.778 -5.108 1.00 97.88 481 PHE A O 1
ATOM 3919 N N . ALA A 1 482 ? 1.354 9.670 -6.226 1.00 97.38 482 ALA A N 1
ATOM 3920 C CA . ALA A 1 482 ? 2.217 8.567 -6.618 1.00 97.38 482 ALA A CA 1
ATOM 3921 C C . ALA A 1 482 ? 3.332 9.011 -7.584 1.00 97.38 482 ALA A C 1
ATOM 3923 O O . ALA A 1 482 ? 4.495 8.654 -7.387 1.00 97.38 482 ALA A O 1
ATOM 3924 N N . CYS A 1 483 ? 3.008 9.853 -8.574 1.00 96.38 483 CYS A N 1
ATOM 3925 C CA . CYS A 1 483 ? 3.986 10.482 -9.466 1.00 96.38 483 CYS A CA 1
ATOM 3926 C C . CYS A 1 483 ? 5.036 11.279 -8.688 1.00 96.38 483 CYS A C 1
ATOM 3928 O O . CYS A 1 483 ? 6.218 11.194 -9.011 1.00 96.38 483 CYS A O 1
ATOM 3930 N N . HIS A 1 484 ? 4.625 12.037 -7.664 1.00 96.06 484 HIS A N 1
ATOM 3931 C CA . HIS A 1 484 ? 5.555 12.808 -6.844 1.00 96.06 484 HIS A CA 1
ATOM 3932 C C . HIS A 1 484 ? 6.612 11.895 -6.211 1.00 96.06 484 HIS A C 1
ATOM 3934 O O . HIS A 1 484 ? 7.796 12.069 -6.487 1.00 96.06 484 HIS A O 1
ATOM 3940 N N . TRP A 1 485 ? 6.212 10.876 -5.450 1.00 96.12 485 TRP A N 1
ATOM 3941 C CA . TRP A 1 485 ? 7.171 10.005 -4.760 1.00 96.12 485 TRP A CA 1
ATOM 3942 C C . TRP A 1 485 ? 8.026 9.168 -5.709 1.00 96.12 485 TRP A C 1
ATOM 3944 O O . TRP A 1 485 ? 9.225 9.024 -5.481 1.00 96.12 485 TRP A O 1
ATOM 3954 N N . ILE A 1 486 ? 7.457 8.680 -6.813 1.00 94.88 486 ILE A N 1
ATOM 3955 C CA . ILE A 1 486 ? 8.234 7.936 -7.811 1.00 94.88 486 ILE A CA 1
ATOM 3956 C C . ILE A 1 486 ? 9.230 8.847 -8.527 1.00 94.88 486 ILE A C 1
ATOM 3958 O O . ILE A 1 486 ? 10.356 8.422 -8.766 1.00 94.88 486 ILE A O 1
ATOM 3962 N N . SER A 1 487 ? 8.880 10.108 -8.801 1.00 92.88 487 SER A N 1
ATOM 3963 C CA . SER A 1 487 ? 9.836 11.077 -9.354 1.00 92.88 487 SER A CA 1
ATOM 3964 C C . SER A 1 487 ? 10.996 11.350 -8.395 1.00 92.88 487 SER A C 1
ATOM 3966 O O . SER A 1 487 ? 12.144 11.347 -8.825 1.00 92.88 487 SER A O 1
ATOM 3968 N N . GLN A 1 488 ? 10.722 11.490 -7.091 1.00 92.31 488 GLN A N 1
ATOM 3969 C CA . GLN A 1 488 ? 11.778 11.633 -6.085 1.00 92.31 488 GLN A CA 1
ATOM 3970 C C . GLN A 1 488 ? 12.683 10.395 -6.045 1.00 92.31 488 GLN A C 1
ATOM 3972 O O . GLN A 1 488 ? 13.896 10.525 -5.916 1.00 92.31 488 GLN A O 1
ATOM 3977 N N . PHE A 1 489 ? 12.112 9.198 -6.202 1.00 91.56 489 PHE A N 1
ATOM 3978 C CA . PHE A 1 489 ? 12.868 7.947 -6.155 1.00 91.56 489 PHE A CA 1
ATOM 3979 C C . PHE A 1 489 ? 13.773 7.730 -7.363 1.00 91.56 489 PHE A C 1
ATOM 3981 O O . PHE A 1 489 ? 14.890 7.244 -7.206 1.00 91.56 489 PHE A O 1
ATOM 3988 N N . ARG A 1 490 ? 13.322 8.145 -8.552 1.00 89.19 490 ARG A N 1
ATOM 3989 C CA . ARG A 1 490 ? 14.136 8.172 -9.779 1.00 89.19 490 ARG A CA 1
ATOM 3990 C C . ARG A 1 490 ? 15.309 9.160 -9.700 1.00 89.19 490 ARG A C 1
ATOM 3992 O O . ARG A 1 490 ? 16.208 9.101 -10.533 1.00 89.19 490 ARG A O 1
ATOM 3999 N N . GLY A 1 491 ? 15.307 10.031 -8.691 1.00 80.94 491 GLY A N 1
ATOM 4000 C CA . GLY A 1 491 ? 16.300 11.069 -8.470 1.00 80.94 491 GLY A CA 1
ATOM 4001 C C . GLY A 1 491 ? 15.981 12.351 -9.237 1.00 80.94 491 GLY A C 1
ATOM 4002 O O . GLY A 1 491 ? 15.461 12.337 -10.350 1.00 80.94 491 GLY A O 1
ATOM 4003 N N . SER A 1 492 ? 16.365 13.484 -8.653 1.00 51.78 492 SER A N 1
ATOM 4004 C CA . SER A 1 492 ? 16.351 14.809 -9.288 1.00 51.78 492 SER A CA 1
ATOM 4005 C C . SER A 1 492 ? 17.363 14.963 -10.436 1.00 51.78 492 SER A C 1
ATOM 4007 O O . SER A 1 492 ? 17.379 16.001 -11.088 1.00 51.78 492 SER A O 1
ATOM 4009 N N . ASN A 1 493 ? 18.199 13.948 -10.691 1.00 41.38 493 ASN A N 1
ATOM 4010 C CA . ASN A 1 493 ? 19.259 13.977 -11.707 1.00 41.38 493 ASN A CA 1
ATOM 4011 C C . ASN A 1 493 ? 18.803 13.504 -13.096 1.00 41.38 493 ASN A C 1
ATOM 4013 O O . ASN A 1 493 ? 19.555 13.627 -14.060 1.00 41.38 493 ASN A O 1
ATOM 4017 N N . GLN A 1 494 ? 17.580 12.985 -13.233 1.00 42.94 494 GLN A N 1
ATOM 4018 C CA . GLN A 1 494 ? 16.974 12.793 -14.545 1.00 42.94 494 GLN A CA 1
ATOM 4019 C C . GLN A 1 494 ? 15.994 13.935 -14.793 1.00 42.94 494 GLN A C 1
ATOM 4021 O O . GLN A 1 494 ? 15.006 14.070 -14.076 1.00 42.94 494 GLN A O 1
ATOM 4026 N N . ASN A 1 495 ? 16.260 14.732 -15.831 1.00 37.50 495 ASN A N 1
ATOM 4027 C CA . ASN A 1 495 ? 15.341 15.710 -16.419 1.00 37.50 495 ASN A CA 1
ATOM 4028 C C . ASN A 1 495 ? 14.075 15.023 -16.979 1.00 37.50 495 ASN A C 1
ATOM 4030 O O . ASN A 1 495 ? 13.766 15.127 -18.163 1.00 37.50 495 ASN A O 1
ATOM 4034 N N . TYR A 1 496 ? 13.304 14.323 -16.148 1.00 37.31 496 TYR A N 1
ATOM 4035 C CA . TYR A 1 496 ? 11.883 14.143 -16.396 1.00 37.31 496 TYR A CA 1
ATOM 4036 C C . TYR A 1 496 ? 11.220 15.468 -16.035 1.00 37.31 496 TYR A C 1
ATOM 4038 O O . TYR A 1 496 ? 10.709 15.656 -14.931 1.00 37.31 496 TYR A O 1
ATOM 4046 N N . SER A 1 497 ? 11.277 16.404 -16.985 1.00 30.98 497 SER A N 1
ATOM 4047 C CA . SER A 1 497 ? 10.373 17.546 -17.023 1.00 30.98 497 SER A CA 1
ATOM 4048 C C . SER A 1 497 ? 8.949 16.993 -17.010 1.00 30.98 497 SER A C 1
ATOM 4050 O O . SER A 1 497 ? 8.404 16.583 -18.031 1.00 30.98 497 SER A O 1
ATOM 4052 N N . PHE A 1 498 ? 8.331 16.943 -15.833 1.00 37.53 498 PHE A N 1
ATOM 4053 C CA . PHE A 1 498 ? 6.926 17.298 -15.787 1.00 37.53 498 PHE A CA 1
ATOM 4054 C C . PHE A 1 498 ? 6.888 18.738 -16.290 1.00 37.53 498 PHE A C 1
ATOM 4056 O O . PHE A 1 498 ? 7.462 19.599 -15.627 1.00 37.53 498 PHE A O 1
ATOM 4063 N N . ASP A 1 499 ? 6.245 18.991 -17.430 1.00 33.97 499 ASP A N 1
ATOM 4064 C CA . ASP A 1 499 ? 5.934 20.345 -17.902 1.00 33.97 499 ASP A CA 1
ATOM 4065 C C . ASP A 1 499 ? 4.994 21.031 -16.894 1.00 33.97 499 ASP A C 1
ATOM 4067 O O . ASP A 1 499 ? 3.782 21.147 -17.072 1.00 33.97 499 ASP A O 1
ATOM 4071 N N . ILE A 1 500 ? 5.557 21.412 -15.752 1.00 41.19 500 ILE A N 1
ATOM 4072 C CA . ILE A 1 500 ? 4.939 22.141 -14.658 1.00 41.19 500 ILE A CA 1
ATOM 4073 C C . ILE A 1 500 ? 6.008 23.087 -14.098 1.00 41.19 500 ILE A C 1
ATOM 4075 O O . ILE A 1 500 ? 6.418 22.980 -12.944 1.00 41.19 500 ILE A O 1
ATOM 4079 N N . TYR A 1 501 ? 6.413 24.052 -14.917 1.00 38.88 501 TYR A N 1
ATOM 4080 C CA . TYR A 1 501 ? 6.898 25.341 -14.436 1.00 38.88 501 TYR A CA 1
ATOM 4081 C C . TYR A 1 501 ? 6.082 26.446 -15.107 1.00 38.88 501 TYR A C 1
ATOM 4083 O O . TYR A 1 501 ? 6.064 26.549 -16.331 1.00 38.88 501 TYR A O 1
ATOM 4091 N N . PRO A 1 502 ? 5.434 27.302 -14.312 1.00 38.22 502 PRO A N 1
ATOM 4092 C CA . PRO A 1 502 ? 5.562 28.729 -14.478 1.00 38.22 502 PRO A CA 1
ATOM 4093 C C . PRO A 1 502 ? 6.525 29.228 -13.395 1.00 38.22 502 PRO A C 1
ATOM 4095 O O . PRO A 1 502 ? 6.279 29.044 -12.206 1.00 38.22 502 PRO A O 1
ATOM 4098 N N . ASP A 1 503 ? 7.650 29.759 -13.861 1.00 47.50 503 ASP A N 1
ATOM 4099 C CA . ASP A 1 503 ? 8.473 30.837 -13.311 1.00 47.50 503 ASP A CA 1
ATOM 4100 C C . ASP A 1 503 ? 8.612 31.024 -11.783 1.00 47.50 503 ASP A C 1
ATOM 4102 O O . ASP A 1 503 ? 7.648 31.262 -11.055 1.00 47.50 503 ASP A O 1
ATOM 4106 N N . ASN A 1 504 ? 9.888 31.143 -11.382 1.00 43.00 504 ASN A N 1
ATOM 4107 C CA . ASN A 1 504 ? 10.417 31.981 -10.288 1.00 43.00 504 ASN A CA 1
ATOM 4108 C C . ASN A 1 504 ? 10.970 31.317 -9.018 1.00 43.00 504 ASN A C 1
ATOM 4110 O O . ASN A 1 504 ? 10.947 31.943 -7.963 1.00 43.00 504 ASN A O 1
ATOM 4114 N N . GLU A 1 505 ? 11.630 30.164 -9.123 1.00 39.81 505 GLU A N 1
ATOM 4115 C CA . GLU A 1 505 ? 12.845 29.976 -8.314 1.00 39.81 505 GLU A CA 1
ATOM 4116 C C . GLU A 1 505 ? 14.016 29.571 -9.216 1.00 39.81 505 GLU A C 1
ATOM 4118 O O . GLU A 1 505 ? 13.862 28.662 -10.037 1.00 39.81 505 GLU A O 1
ATOM 4123 N N . PRO A 1 506 ? 15.171 30.263 -9.139 1.00 36.38 506 PRO A N 1
ATOM 4124 C CA . PRO A 1 506 ? 16.308 29.933 -9.974 1.00 36.38 506 PRO A CA 1
ATOM 4125 C C . PRO A 1 506 ? 16.843 28.567 -9.549 1.00 36.38 506 PRO A C 1
ATOM 4127 O O . PRO A 1 506 ? 17.376 28.394 -8.453 1.00 36.38 506 PRO A O 1
ATOM 4130 N N . ILE A 1 507 ? 16.708 27.602 -10.456 1.00 46.47 507 ILE A N 1
ATOM 4131 C CA . ILE A 1 507 ? 17.472 26.356 -10.450 1.00 46.47 507 ILE A CA 1
ATOM 4132 C C . ILE A 1 507 ? 18.942 26.732 -10.184 1.00 46.47 507 ILE A C 1
ATOM 4134 O O . ILE A 1 507 ? 19.431 27.669 -10.829 1.00 46.47 507 ILE A O 1
ATOM 4138 N N . PRO A 1 508 ? 19.655 26.066 -9.252 1.00 47.12 508 PRO A N 1
ATOM 4139 C CA . PRO A 1 508 ? 21.078 26.310 -9.058 1.00 47.12 508 PRO A CA 1
ATOM 4140 C C . PRO A 1 508 ? 21.769 26.187 -10.413 1.00 47.12 508 PRO A C 1
ATOM 4142 O O . PRO A 1 508 ? 21.690 25.140 -11.054 1.00 47.12 508 PRO A O 1
ATOM 4145 N N . LYS A 1 509 ? 22.355 27.288 -10.889 1.00 55.47 509 LYS A N 1
ATOM 4146 C CA . LYS A 1 509 ? 22.931 27.370 -12.231 1.00 55.47 509 LYS A CA 1
ATOM 4147 C C . LYS A 1 509 ? 23.989 26.269 -12.364 1.00 55.47 509 LYS A C 1
ATOM 4149 O O . LYS A 1 509 ? 24.991 26.314 -11.655 1.00 55.47 509 LYS A O 1
ATOM 4154 N N . MET A 1 510 ? 23.738 25.279 -13.223 1.00 73.25 510 MET A N 1
ATOM 4155 C CA . MET A 1 510 ? 24.729 24.257 -13.569 1.00 73.25 510 MET A CA 1
ATOM 4156 C C . MET A 1 510 ? 25.967 24.947 -14.153 1.00 73.25 510 MET A C 1
ATOM 4158 O O . MET A 1 510 ? 25.850 25.939 -14.883 1.00 73.25 510 MET A O 1
ATOM 4162 N N . ASN A 1 511 ? 27.150 24.460 -13.786 1.00 84.31 511 ASN A N 1
ATOM 4163 C CA . ASN A 1 511 ? 28.394 24.946 -14.368 1.00 84.31 511 ASN A CA 1
ATOM 4164 C C . ASN A 1 511 ? 28.695 24.147 -15.637 1.00 84.31 511 ASN A C 1
ATOM 4166 O O . ASN A 1 511 ? 28.561 22.932 -15.652 1.00 84.31 511 ASN A O 1
ATOM 4170 N N . ASP A 1 512 ? 29.097 24.790 -16.723 1.00 91.50 512 ASP A N 1
ATOM 4171 C CA . ASP A 1 512 ? 29.477 24.053 -17.931 1.00 91.50 512 ASP A CA 1
ATOM 4172 C C . ASP A 1 512 ? 30.885 23.466 -17.790 1.00 91.50 512 ASP A C 1
ATOM 4174 O O . ASP A 1 512 ? 31.176 22.391 -18.317 1.00 91.50 512 ASP A O 1
ATOM 4178 N N . ILE A 1 513 ? 31.760 24.156 -17.053 1.00 93.94 513 ILE A N 1
ATOM 4179 C CA . ILE A 1 513 ? 33.165 23.789 -16.874 1.00 93.94 513 ILE A CA 1
ATOM 4180 C C . ILE A 1 513 ? 33.538 23.840 -15.390 1.00 93.94 513 ILE A C 1
ATOM 4182 O O . ILE A 1 513 ? 33.441 24.891 -14.759 1.00 93.94 513 ILE A O 1
ATOM 4186 N N . PHE A 1 514 ? 34.045 22.731 -14.860 1.00 94.12 514 PHE A N 1
ATOM 4187 C CA . PHE A 1 514 ? 34.707 22.653 -13.559 1.00 94.12 514 PHE A CA 1
ATOM 4188 C C . PHE A 1 514 ? 36.220 22.605 -13.750 1.00 94.12 514 PHE A C 1
ATOM 4190 O O . PHE A 1 514 ? 36.714 21.753 -14.488 1.00 94.12 514 PHE A O 1
ATOM 4197 N N . VAL A 1 515 ? 36.970 23.475 -13.074 1.00 94.75 515 VAL A N 1
ATOM 4198 C CA . VAL A 1 515 ? 38.438 23.499 -13.136 1.00 94.75 515 VAL A CA 1
ATOM 4199 C C . VAL A 1 515 ? 39.032 22.926 -11.852 1.00 94.75 515 VAL A C 1
ATOM 4201 O O . VAL A 1 515 ? 38.861 23.507 -10.783 1.00 94.75 515 VAL A O 1
ATOM 4204 N N . SER A 1 516 ? 39.781 21.826 -11.974 1.00 92.38 516 SER A N 1
ATOM 4205 C CA . SER A 1 516 ? 40.592 21.261 -10.888 1.00 92.38 516 SER A CA 1
ATOM 4206 C C . SER A 1 516 ? 42.071 21.556 -11.124 1.00 92.38 516 SER A C 1
ATOM 4208 O O . SER A 1 516 ? 42.599 21.297 -12.210 1.00 92.38 516 SER A O 1
ATOM 4210 N N . TYR A 1 517 ? 42.750 22.092 -10.112 1.00 93.06 517 TYR A N 1
ATOM 4211 C CA . TYR A 1 517 ? 44.164 22.463 -10.166 1.00 93.06 517 TYR A CA 1
ATOM 4212 C C . TYR A 1 517 ? 44.794 22.396 -8.770 1.00 93.06 517 TYR A C 1
ATOM 4214 O O . TYR A 1 517 ? 44.087 22.440 -7.762 1.00 93.06 517 TYR A O 1
ATOM 4222 N N . ALA A 1 518 ? 46.124 22.323 -8.697 1.00 91.00 518 ALA A N 1
ATOM 4223 C CA . ALA A 1 518 ? 46.819 22.388 -7.417 1.00 91.00 518 ALA A CA 1
ATOM 4224 C C . ALA A 1 518 ? 47.007 23.840 -6.986 1.00 91.00 518 ALA A C 1
ATOM 4226 O O . ALA A 1 518 ? 47.491 24.662 -7.760 1.00 91.00 518 ALA A O 1
ATOM 4227 N N . ARG A 1 519 ? 46.713 24.162 -5.725 1.00 89.06 519 ARG A N 1
ATOM 4228 C CA . ARG A 1 519 ? 46.817 25.537 -5.211 1.00 89.06 519 ARG A CA 1
ATOM 4229 C C . ARG A 1 519 ? 48.180 26.189 -5.478 1.00 89.06 519 ARG A C 1
ATOM 4231 O O . ARG A 1 519 ? 48.217 27.344 -5.896 1.00 89.06 519 ARG A O 1
ATOM 4238 N N . VAL A 1 520 ? 49.271 25.441 -5.291 1.00 90.88 520 VAL A N 1
ATOM 4239 C CA . VAL A 1 520 ? 50.650 25.915 -5.520 1.00 90.88 520 VAL A CA 1
ATOM 4240 C C . VAL A 1 520 ? 50.882 26.399 -6.958 1.00 90.88 520 VAL A C 1
ATOM 4242 O O . VAL A 1 520 ? 51.683 27.297 -7.194 1.00 90.88 520 VAL A O 1
ATOM 4245 N N . ASP A 1 521 ? 50.129 25.872 -7.926 1.00 91.69 521 ASP A N 1
ATOM 4246 C CA . ASP A 1 521 ? 50.213 26.296 -9.324 1.00 91.69 521 ASP A CA 1
ATOM 4247 C C . ASP A 1 521 ? 49.547 27.654 -9.579 1.00 91.69 521 ASP A C 1
ATOM 4249 O O . ASP A 1 521 ? 49.756 28.283 -10.613 1.00 91.69 521 ASP A O 1
ATOM 4253 N N . ASN A 1 522 ? 48.725 28.146 -8.659 1.00 93.31 522 ASN A N 1
ATOM 4254 C CA . ASN A 1 522 ? 48.084 29.447 -8.805 1.00 93.31 522 ASN A CA 1
ATOM 4255 C C . ASN A 1 522 ? 48.696 30.520 -7.899 1.00 93.31 522 ASN A C 1
ATOM 4257 O O . ASN A 1 522 ? 48.161 31.627 -7.809 1.00 93.31 522 ASN A O 1
ATOM 4261 N N . GLU A 1 523 ? 49.831 30.230 -7.263 1.00 91.75 523 GLU A N 1
ATOM 4262 C CA . GLU A 1 523 ? 50.586 31.238 -6.528 1.00 91.75 523 GLU A CA 1
ATOM 4263 C C . GLU A 1 523 ? 51.273 32.215 -7.502 1.00 91.75 523 GLU A C 1
ATOM 4265 O O . GLU A 1 523 ? 51.915 31.793 -8.471 1.00 91.75 523 GLU A O 1
ATOM 4270 N N . PRO A 1 524 ? 51.124 33.537 -7.302 1.00 92.50 524 PRO A N 1
ATOM 4271 C CA . PRO A 1 524 ? 51.780 34.524 -8.147 1.00 92.50 524 PRO A CA 1
ATOM 4272 C C . PRO A 1 524 ? 53.292 34.544 -7.891 1.00 92.50 524 PRO A C 1
ATOM 4274 O O . PRO A 1 524 ? 53.754 34.561 -6.750 1.00 92.50 524 PRO A O 1
ATOM 4277 N N . LEU A 1 525 ? 54.074 34.602 -8.970 1.00 91.00 525 LEU A N 1
ATOM 4278 C CA . LEU A 1 525 ? 55.517 34.833 -8.883 1.00 91.00 525 LEU A CA 1
ATOM 4279 C C . LEU A 1 525 ? 55.815 36.282 -8.446 1.00 91.00 525 LEU A C 1
ATOM 4281 O O . LEU A 1 525 ? 55.005 37.175 -8.704 1.00 91.00 525 LEU A O 1
ATOM 4285 N N . PRO A 1 526 ? 56.988 36.565 -7.841 1.00 92.81 526 PRO A N 1
ATOM 4286 C CA . PRO A 1 526 ? 57.378 37.929 -7.496 1.00 92.81 526 PRO A CA 1
ATOM 4287 C C . PRO A 1 526 ? 57.303 38.874 -8.703 1.00 92.81 526 PRO A C 1
ATOM 4289 O O . PRO A 1 526 ? 57.963 38.654 -9.718 1.00 92.81 526 PRO A O 1
ATOM 4292 N N . GLY A 1 527 ? 56.498 39.932 -8.581 1.00 89.88 527 GLY A N 1
ATOM 4293 C CA . GLY A 1 527 ? 56.264 40.905 -9.652 1.00 89.88 527 GLY A CA 1
ATOM 4294 C C . GLY A 1 527 ? 55.152 40.537 -10.643 1.00 89.88 527 GLY A C 1
ATOM 4295 O O . GLY A 1 527 ? 54.911 41.312 -11.563 1.00 89.88 527 GLY A O 1
ATOM 4296 N N . ALA A 1 528 ? 54.470 39.401 -10.467 1.00 91.31 528 ALA A N 1
ATOM 4297 C CA . ALA A 1 528 ? 53.259 39.050 -11.205 1.00 91.31 528 ALA A CA 1
ATOM 4298 C C . ALA A 1 528 ? 52.001 39.343 -10.373 1.00 91.31 528 ALA A C 1
ATOM 4300 O O . ALA A 1 528 ? 51.949 39.042 -9.182 1.00 91.31 528 ALA A O 1
ATOM 4301 N N . ASP A 1 529 ? 50.961 39.873 -11.019 1.00 87.56 529 ASP A N 1
ATOM 4302 C CA . ASP A 1 529 ? 49.699 40.218 -10.348 1.00 87.56 529 ASP A CA 1
ATOM 4303 C C . ASP A 1 529 ? 48.812 38.993 -10.053 1.00 87.56 529 ASP A C 1
ATOM 4305 O O . ASP A 1 529 ? 47.929 39.051 -9.198 1.00 87.56 529 ASP A O 1
ATOM 4309 N N . LYS A 1 530 ? 48.994 37.889 -10.793 1.00 91.00 530 LYS A N 1
ATOM 4310 C CA . LYS A 1 530 ? 48.166 36.671 -10.722 1.00 91.00 530 LYS A CA 1
ATOM 4311 C C . LYS A 1 530 ? 49.011 35.416 -10.962 1.00 91.00 530 LYS A C 1
ATOM 4313 O O . LYS A 1 530 ? 50.013 35.472 -11.674 1.00 91.00 530 LYS A O 1
ATOM 4318 N N . GLY A 1 531 ? 48.572 34.282 -10.413 1.00 93.38 531 GLY A N 1
ATOM 4319 C CA . GLY A 1 531 ? 49.142 32.964 -10.704 1.00 93.38 531 GLY A CA 1
ATOM 4320 C C . GLY A 1 531 ? 48.935 32.524 -12.155 1.00 93.38 531 GLY A C 1
ATOM 4321 O O . GLY A 1 531 ? 48.090 33.064 -12.888 1.00 93.38 531 GLY A O 1
ATOM 4322 N N . TRP A 1 532 ? 49.708 31.528 -12.592 1.00 94.06 532 TRP A N 1
ATOM 4323 C CA . TRP A 1 532 ? 49.668 31.085 -13.98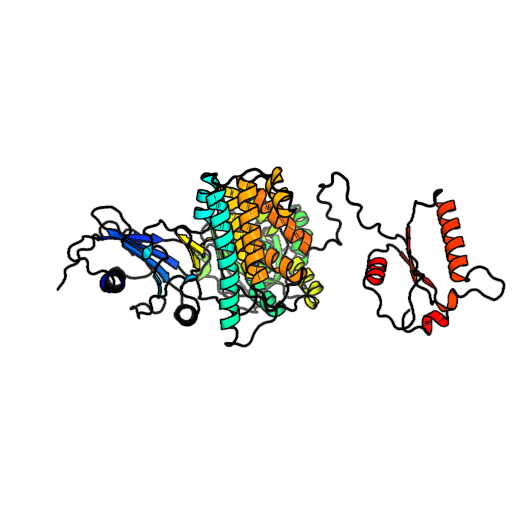6 1.00 94.06 532 TRP A CA 1
ATOM 4324 C C . TRP A 1 532 ? 48.364 30.353 -14.325 1.00 94.06 532 TRP A C 1
ATOM 4326 O O . TRP A 1 532 ? 47.852 30.539 -15.428 1.00 94.06 532 TRP A O 1
ATOM 4336 N N . VAL A 1 533 ? 47.765 29.617 -13.378 1.00 94.31 533 VAL A N 1
ATOM 4337 C CA . VAL A 1 533 ? 46.446 28.983 -13.566 1.00 94.31 533 VAL A CA 1
ATOM 4338 C C . VAL A 1 533 ? 45.361 30.035 -13.791 1.00 94.31 533 VAL A C 1
ATOM 4340 O O . VAL A 1 533 ? 44.624 29.962 -14.771 1.00 94.31 533 VAL A O 1
ATOM 4343 N N . THR A 1 534 ? 45.301 31.077 -12.959 1.00 93.88 534 THR A N 1
ATOM 4344 C CA . THR A 1 534 ? 44.352 32.186 -13.157 1.00 93.88 534 THR A CA 1
ATOM 4345 C C . THR A 1 534 ? 44.576 32.870 -14.506 1.00 93.88 534 THR A C 1
ATOM 4347 O O . THR A 1 534 ? 43.622 33.242 -15.188 1.00 93.88 534 THR A O 1
ATOM 4350 N N . THR A 1 535 ? 45.834 33.033 -14.921 1.00 95.12 535 THR A N 1
ATOM 4351 C CA . THR A 1 535 ? 46.174 33.605 -16.232 1.00 95.12 535 THR A CA 1
ATOM 4352 C C . THR A 1 535 ? 45.667 32.724 -17.377 1.00 95.12 535 THR A C 1
ATOM 4354 O O . THR A 1 535 ? 45.032 33.235 -18.302 1.00 95.12 535 THR A O 1
ATOM 4357 N N . LEU A 1 536 ? 45.864 31.406 -17.281 1.00 95.12 536 LEU A N 1
ATOM 4358 C CA . LEU A 1 536 ? 45.350 30.424 -18.234 1.00 95.12 536 LEU A CA 1
ATOM 4359 C C . LEU A 1 536 ? 43.818 30.469 -18.319 1.00 95.12 536 LEU A C 1
ATOM 4361 O O . LEU A 1 536 ? 43.277 30.580 -19.417 1.00 95.12 536 LEU A O 1
ATOM 4365 N N . ILE A 1 537 ? 43.119 30.434 -17.182 1.00 95.88 537 ILE A N 1
ATOM 4366 C CA . ILE A 1 537 ? 41.650 30.429 -17.143 1.00 95.88 537 ILE A CA 1
ATOM 4367 C C . ILE A 1 537 ? 41.059 31.745 -17.654 1.00 95.88 537 ILE A C 1
ATOM 4369 O O . ILE A 1 537 ? 40.055 31.719 -18.366 1.00 95.88 537 ILE A O 1
ATOM 4373 N N . ASN A 1 538 ? 41.701 32.889 -17.399 1.00 94.81 538 ASN A N 1
ATOM 4374 C CA . ASN A 1 538 ? 41.291 34.163 -18.001 1.00 94.81 538 ASN A CA 1
ATOM 4375 C C . ASN A 1 538 ? 41.441 34.144 -19.530 1.00 94.81 538 ASN A C 1
ATOM 4377 O O . ASN A 1 538 ? 40.555 34.621 -20.244 1.00 94.81 538 ASN A O 1
ATOM 4381 N N . GLY A 1 539 ? 42.541 33.578 -20.036 1.00 95.88 539 GLY A N 1
ATOM 4382 C CA . GLY A 1 539 ? 42.764 33.402 -21.471 1.00 95.88 539 GLY A CA 1
ATOM 4383 C C . GLY A 1 539 ? 41.729 32.474 -22.107 1.00 95.88 539 GLY A C 1
ATOM 4384 O O . GLY A 1 539 ? 41.121 32.833 -23.115 1.00 95.88 539 GLY A O 1
ATOM 4385 N N . LEU A 1 540 ? 41.467 31.326 -21.476 1.00 94.81 540 LEU A N 1
ATOM 4386 C CA . LEU A 1 540 ? 40.448 30.366 -21.900 1.00 94.81 540 LEU A CA 1
ATOM 4387 C C . LEU A 1 540 ? 39.058 31.007 -21.928 1.00 94.81 540 LEU A C 1
ATOM 4389 O O . LEU A 1 540 ? 38.370 30.928 -22.938 1.00 94.81 540 LEU A O 1
ATOM 4393 N N . THR A 1 541 ? 38.681 31.700 -20.853 1.00 93.75 541 THR A N 1
ATOM 4394 C CA . THR A 1 541 ? 37.401 32.412 -20.735 1.00 93.75 541 THR A CA 1
ATOM 4395 C C . THR A 1 541 ? 37.257 33.443 -21.860 1.00 93.75 541 THR A C 1
ATOM 4397 O O . THR A 1 541 ? 36.268 33.472 -22.587 1.00 93.75 541 THR A O 1
ATOM 4400 N N . THR A 1 542 ? 38.293 34.250 -22.092 1.00 94.75 542 THR A N 1
ATOM 4401 C CA . THR A 1 542 ? 38.280 35.250 -23.169 1.00 94.75 542 THR A CA 1
ATOM 4402 C C . THR A 1 542 ? 38.143 34.598 -24.546 1.00 94.75 542 THR A C 1
ATOM 4404 O O . THR A 1 542 ? 37.354 35.058 -25.370 1.00 94.75 542 THR A O 1
ATOM 4407 N N . SER A 1 543 ? 38.873 33.509 -24.795 1.00 95.75 543 SER A N 1
ATOM 4408 C CA . SER A 1 543 ? 38.827 32.791 -26.070 1.00 95.75 543 SER A CA 1
ATOM 4409 C C . SER A 1 543 ? 37.468 32.124 -26.312 1.00 95.75 543 SER A C 1
ATOM 4411 O O . SER A 1 543 ? 36.924 32.236 -27.410 1.00 95.75 543 SER A O 1
ATOM 4413 N N . LEU A 1 544 ? 36.875 31.491 -25.295 1.00 94.56 544 LEU A N 1
ATOM 4414 C CA . LEU A 1 544 ? 35.531 30.910 -25.374 1.00 94.56 544 LEU A CA 1
ATOM 4415 C C . LEU A 1 544 ? 34.477 31.984 -25.655 1.00 94.56 544 LEU A C 1
ATOM 4417 O O . LEU A 1 544 ? 33.670 31.824 -26.569 1.00 94.56 544 LEU A O 1
ATOM 4421 N N . ALA A 1 545 ? 34.536 33.113 -24.945 1.00 92.88 545 ALA A N 1
ATOM 4422 C CA . ALA A 1 545 ? 33.631 34.235 -25.167 1.00 92.88 545 ALA A CA 1
ATOM 4423 C C . ALA A 1 545 ? 33.753 34.813 -26.588 1.00 92.88 545 ALA A C 1
ATOM 4425 O O . ALA A 1 545 ? 32.741 35.139 -27.205 1.00 92.88 545 ALA A O 1
ATOM 4426 N N . GLN A 1 546 ? 34.972 34.911 -27.131 1.00 94.31 546 GLN A N 1
ATOM 4427 C CA . GLN A 1 546 ? 35.207 35.345 -28.513 1.00 94.31 546 GLN A CA 1
ATOM 4428 C C . GLN A 1 546 ? 34.653 34.344 -29.534 1.00 94.31 546 GLN A C 1
ATOM 4430 O O . GLN A 1 546 ? 34.005 34.755 -30.494 1.00 94.31 546 GLN A O 1
ATOM 4435 N N . ASN A 1 547 ? 34.860 33.044 -29.312 1.00 94.38 547 ASN A N 1
ATOM 4436 C CA . ASN A 1 547 ? 34.369 31.991 -30.203 1.00 94.38 547 ASN A CA 1
ATOM 4437 C C . ASN A 1 547 ? 32.837 31.897 -30.210 1.00 94.38 547 ASN A C 1
ATOM 4439 O O . ASN A 1 547 ? 32.246 31.610 -31.247 1.00 94.38 547 ASN A O 1
ATOM 4443 N N . TRP A 1 548 ? 32.190 32.116 -29.063 1.00 91.19 548 TRP A N 1
ATOM 4444 C CA . TRP A 1 548 ? 30.731 32.012 -28.914 1.00 91.19 548 TRP A CA 1
ATOM 4445 C C . TRP A 1 548 ? 30.018 33.366 -29.047 1.00 91.19 548 TRP A C 1
ATOM 4447 O O . TRP A 1 548 ? 28.790 33.437 -29.007 1.00 91.19 548 TRP A O 1
ATOM 4457 N N . GLY A 1 549 ? 30.779 34.450 -29.222 1.00 91.12 549 GLY A N 1
ATOM 4458 C CA . GLY A 1 549 ? 30.280 35.810 -29.421 1.00 91.12 549 GLY A CA 1
ATOM 4459 C C . GLY A 1 549 ? 29.694 36.484 -28.175 1.00 91.12 549 GLY A C 1
ATOM 4460 O O . GLY A 1 549 ? 29.206 37.608 -28.281 1.00 91.12 549 GLY A O 1
ATOM 4461 N N . ARG A 1 550 ? 29.718 35.831 -27.005 1.00 86.81 550 ARG A N 1
ATOM 4462 C CA . ARG A 1 550 ? 29.203 36.357 -25.729 1.00 86.81 550 ARG A CA 1
ATOM 4463 C C . ARG A 1 550 ? 29.810 35.613 -24.531 1.00 86.81 550 ARG A C 1
ATOM 4465 O O . ARG A 1 550 ? 30.012 34.404 -24.586 1.00 86.81 550 ARG A O 1
ATOM 4472 N N . ALA A 1 551 ? 30.089 36.335 -23.445 1.00 83.75 551 ALA A N 1
ATOM 4473 C CA . ALA A 1 551 ? 30.757 35.793 -22.252 1.00 83.75 551 ALA A CA 1
ATOM 4474 C C . ALA A 1 551 ? 29.825 35.023 -21.298 1.00 83.75 551 ALA A C 1
ATOM 4476 O O . ALA A 1 551 ? 30.293 34.343 -20.396 1.00 83.75 551 ALA A O 1
ATOM 4477 N N . ASP A 1 552 ? 28.512 35.131 -21.488 1.00 87.50 552 ASP A N 1
ATOM 4478 C CA . ASP A 1 552 ? 27.481 34.468 -20.686 1.00 87.50 552 ASP A CA 1
ATOM 4479 C C . ASP A 1 552 ? 26.908 33.212 -21.362 1.00 87.50 552 ASP A C 1
ATOM 4481 O O . ASP A 1 552 ? 25.952 32.630 -20.852 1.00 87.50 552 ASP A O 1
ATOM 4485 N N . ALA A 1 553 ? 27.475 32.791 -22.500 1.00 84.81 553 ALA A N 1
ATOM 4486 C CA . ALA A 1 553 ? 27.073 31.556 -23.171 1.00 84.81 553 ALA A CA 1
ATOM 4487 C C . ALA A 1 553 ? 27.597 30.287 -22.480 1.00 84.81 553 ALA A C 1
ATOM 4489 O O . ALA A 1 553 ? 27.140 29.209 -22.838 1.00 84.81 553 ALA A O 1
ATOM 4490 N N . TYR A 1 554 ? 28.504 30.411 -21.506 1.00 89.31 554 TYR A N 1
ATOM 4491 C CA . TYR A 1 554 ? 28.937 29.308 -20.650 1.00 89.31 554 TYR A CA 1
ATOM 4492 C C . TYR A 1 554 ? 29.124 29.761 -19.192 1.00 89.31 554 TYR A C 1
ATOM 4494 O O . TYR A 1 554 ? 29.288 30.951 -18.905 1.00 89.31 554 TYR A O 1
ATOM 4502 N N . SER A 1 555 ? 29.125 28.809 -18.262 1.00 90.88 555 SER A N 1
ATOM 4503 C CA . SER A 1 555 ? 29.495 28.976 -16.852 1.00 90.88 555 SER A CA 1
ATOM 4504 C C . SER A 1 555 ? 30.759 28.177 -16.521 1.00 90.88 555 SER A C 1
ATOM 4506 O O . SER A 1 555 ? 30.928 27.035 -16.941 1.00 90.88 555 SER A O 1
ATOM 4508 N N . LEU A 1 556 ? 31.674 28.782 -15.762 1.00 92.38 556 LEU A N 1
ATOM 4509 C CA . LEU A 1 556 ? 32.911 28.144 -15.314 1.00 92.38 556 LEU A CA 1
ATOM 4510 C C . LEU A 1 556 ? 33.038 28.301 -13.805 1.00 92.38 556 LEU A C 1
ATOM 4512 O O . LEU A 1 556 ? 32.912 29.407 -13.278 1.00 92.38 556 LEU A O 1
ATOM 4516 N N . TRP A 1 557 ? 33.325 27.194 -13.132 1.00 92.19 557 TRP A N 1
ATOM 4517 C CA . TRP A 1 557 ? 33.610 27.151 -11.710 1.00 92.19 557 TRP A CA 1
ATOM 4518 C C . TRP A 1 557 ? 35.060 26.742 -11.478 1.00 92.19 557 TRP A C 1
ATOM 4520 O O . TRP A 1 557 ? 35.551 25.768 -12.049 1.00 92.19 557 TRP A O 1
ATOM 4530 N N . MET A 1 558 ? 35.746 27.512 -10.642 1.00 88.94 558 MET A N 1
ATOM 4531 C CA . MET A 1 558 ? 37.106 27.253 -10.193 1.00 88.94 558 MET A CA 1
ATOM 4532 C C . MET A 1 558 ? 37.163 27.598 -8.712 1.00 88.94 558 MET A C 1
ATOM 4534 O O . MET A 1 558 ? 36.676 28.656 -8.312 1.00 88.94 558 MET A O 1
ATOM 4538 N N . ASP A 1 559 ? 37.740 26.714 -7.909 1.00 78.56 559 ASP A N 1
ATOM 4539 C CA . ASP A 1 559 ? 37.910 26.978 -6.487 1.00 78.56 559 ASP A CA 1
ATOM 4540 C C . ASP A 1 559 ? 39.016 28.014 -6.254 1.00 78.56 559 ASP A C 1
ATOM 4542 O O . ASP A 1 559 ? 40.097 27.925 -6.841 1.00 78.56 559 ASP A O 1
ATOM 4546 N N . PHE A 1 560 ? 38.763 28.996 -5.393 1.00 63.84 560 PHE A N 1
ATOM 4547 C CA . PHE A 1 560 ? 39.725 30.037 -5.032 1.00 63.84 560 PHE A CA 1
ATOM 4548 C C . PHE A 1 560 ? 40.086 30.044 -3.540 1.00 63.84 560 PHE A C 1
ATOM 4550 O O . PHE A 1 560 ? 41.016 30.760 -3.169 1.00 63.84 560 PHE A O 1
ATOM 4557 N N . GLU A 1 561 ? 39.387 29.297 -2.673 1.00 56.59 561 GLU A N 1
ATOM 4558 C CA . GLU A 1 561 ? 39.374 29.626 -1.234 1.00 56.59 561 GLU A CA 1
ATOM 4559 C C . GLU A 1 561 ? 39.721 28.496 -0.263 1.00 56.59 561 GLU A C 1
ATOM 4561 O O . GLU A 1 561 ? 39.800 28.741 0.945 1.00 56.59 561 GLU A O 1
ATOM 4566 N N . LEU A 1 562 ? 40.022 27.285 -0.728 1.00 56.78 562 LEU A N 1
ATOM 4567 C CA . LEU A 1 562 ? 40.298 26.210 0.218 1.00 56.78 562 LEU A CA 1
ATOM 4568 C C . LEU A 1 562 ? 41.658 26.273 0.905 1.00 56.78 562 LEU A C 1
ATOM 4570 O O . LEU A 1 562 ? 42.720 26.418 0.289 1.00 56.78 562 LEU A O 1
ATOM 4574 N N . ARG A 1 563 ? 41.607 26.142 2.233 1.00 55.03 563 ARG A N 1
ATOM 4575 C CA . ARG A 1 563 ? 42.759 26.065 3.134 1.00 55.03 563 ARG A CA 1
ATOM 4576 C C . ARG A 1 563 ? 43.210 24.613 3.279 1.00 55.03 563 ARG A C 1
ATOM 4578 O O . ARG A 1 563 ? 42.392 23.699 3.314 1.00 55.03 563 ARG A O 1
ATOM 4585 N N . GLU A 1 564 ? 44.520 24.408 3.379 1.00 52.03 564 GLU A N 1
ATOM 4586 C CA . GLU A 1 564 ? 45.103 23.082 3.604 1.00 52.03 564 GLU A CA 1
ATOM 4587 C C . GLU A 1 564 ? 44.567 22.475 4.920 1.00 52.03 564 GLU A C 1
ATOM 4589 O O . GLU A 1 564 ? 44.568 23.149 5.951 1.00 52.03 564 GLU A O 1
ATOM 4594 N N . ASN A 1 565 ? 44.145 21.202 4.874 1.00 51.91 565 ASN A N 1
ATOM 4595 C CA . ASN A 1 565 ? 43.584 20.370 5.962 1.00 51.91 565 ASN A CA 1
ATOM 4596 C C . ASN A 1 565 ? 42.071 20.436 6.256 1.00 51.91 565 ASN A C 1
ATOM 4598 O O . ASN A 1 565 ? 41.645 19.855 7.257 1.00 51.91 565 ASN A O 1
ATOM 4602 N N . GLU A 1 566 ? 41.238 21.042 5.409 1.00 57.44 566 GLU A N 1
ATOM 4603 C CA . GLU A 1 566 ? 39.777 20.897 5.538 1.00 57.44 566 GLU A CA 1
ATOM 4604 C C . GLU A 1 566 ? 39.229 19.774 4.629 1.00 57.44 566 GLU A C 1
ATOM 4606 O O . GLU A 1 566 ? 39.679 19.628 3.485 1.00 57.44 566 GLU A O 1
ATOM 4611 N N . PRO A 1 567 ? 38.287 18.937 5.119 1.00 62.50 567 PRO A N 1
ATOM 4612 C CA . PRO A 1 567 ? 37.604 17.958 4.277 1.00 62.50 567 PRO A CA 1
ATOM 4613 C C . PRO A 1 567 ? 36.890 18.673 3.128 1.00 62.50 567 PRO A C 1
ATOM 4615 O O . PRO A 1 567 ? 36.386 19.777 3.323 1.00 62.50 567 PRO A O 1
ATOM 4618 N N . ILE A 1 568 ? 36.838 18.036 1.949 1.00 65.56 568 ILE A N 1
ATOM 4619 C CA . ILE A 1 568 ? 36.165 18.578 0.758 1.00 65.56 568 ILE A CA 1
ATOM 4620 C C . ILE A 1 568 ? 34.763 19.045 1.166 1.00 65.56 568 ILE A C 1
ATOM 4622 O O . ILE A 1 568 ? 33.948 18.200 1.561 1.00 65.56 568 ILE A O 1
ATOM 4626 N N . PRO A 1 569 ? 34.461 20.355 1.094 1.00 69.75 569 PRO A N 1
ATOM 4627 C CA . PRO A 1 569 ? 33.129 20.820 1.417 1.00 69.75 569 PRO A CA 1
ATOM 4628 C C . PRO A 1 569 ? 32.123 20.152 0.472 1.00 69.75 569 PRO A C 1
ATOM 4630 O O . PRO A 1 569 ? 32.397 20.056 -0.733 1.00 69.75 569 PRO A O 1
ATOM 4633 N N . PRO A 1 570 ? 30.967 19.682 0.974 1.00 73.06 570 PRO A N 1
ATOM 4634 C CA . PRO A 1 570 ? 29.918 19.081 0.148 1.00 73.06 570 PRO A CA 1
ATOM 4635 C C . PRO A 1 570 ? 29.540 19.937 -1.069 1.00 73.06 570 PRO A C 1
ATOM 4637 O O . PRO A 1 570 ? 29.113 19.418 -2.099 1.00 73.06 570 PRO A O 1
ATOM 4640 N N . GLU A 1 571 ? 29.735 21.251 -0.972 1.00 74.56 571 GLU A N 1
ATOM 4641 C CA . GLU A 1 571 ? 29.545 22.214 -2.045 1.00 74.56 571 GLU A CA 1
ATOM 4642 C C . GLU A 1 571 ? 30.423 21.916 -3.266 1.00 74.56 571 GLU A C 1
ATOM 4644 O O . GLU A 1 571 ? 29.917 21.967 -4.380 1.00 74.56 571 GLU A O 1
ATOM 4649 N N . ILE A 1 572 ? 31.699 21.560 -3.096 1.00 79.06 572 ILE A N 1
ATOM 4650 C CA . ILE A 1 572 ? 32.623 21.321 -4.220 1.00 79.06 572 ILE A CA 1
ATOM 4651 C C . ILE A 1 572 ? 32.292 20.018 -4.937 1.00 79.06 572 ILE A C 1
ATOM 4653 O O . ILE A 1 572 ? 32.233 19.998 -6.167 1.00 79.06 572 ILE A O 1
ATOM 4657 N N . ALA A 1 573 ? 32.008 18.954 -4.180 1.00 81.75 573 ALA A N 1
ATOM 4658 C CA . ALA A 1 573 ? 31.537 17.690 -4.744 1.00 81.75 573 ALA A CA 1
ATOM 4659 C C . ALA A 1 573 ? 30.261 17.912 -5.569 1.00 81.75 573 ALA A C 1
ATOM 4661 O O . ALA A 1 573 ? 30.158 17.457 -6.706 1.00 81.75 573 ALA A O 1
ATOM 4662 N N . LYS A 1 574 ? 29.340 18.731 -5.047 1.00 81.06 574 LYS A N 1
ATOM 4663 C CA . LYS A 1 574 ? 28.127 19.120 -5.762 1.00 81.06 574 LYS A CA 1
ATOM 4664 C C . LYS A 1 574 ? 28.420 19.946 -7.020 1.00 81.06 574 LYS A C 1
ATOM 4666 O O . LYS A 1 574 ? 27.739 19.753 -8.021 1.00 81.06 574 LYS A O 1
ATOM 4671 N N . GLN A 1 575 ? 29.393 20.859 -7.012 1.00 84.56 575 GLN A N 1
ATOM 4672 C CA . GLN A 1 575 ? 29.761 21.610 -8.222 1.00 84.56 575 GLN A CA 1
ATOM 4673 C C . GLN A 1 575 ? 30.365 20.697 -9.294 1.00 84.56 575 GLN A C 1
ATOM 4675 O O . GLN A 1 575 ? 30.036 20.846 -10.470 1.00 84.56 575 GLN A O 1
ATOM 4680 N N . LEU A 1 576 ? 31.185 19.723 -8.896 1.00 85.81 576 LEU A N 1
ATOM 4681 C CA . LEU A 1 576 ? 31.775 18.738 -9.799 1.00 85.81 576 LEU A CA 1
ATOM 4682 C C . LEU A 1 576 ? 30.710 17.839 -10.442 1.00 85.81 576 LEU A C 1
ATOM 4684 O O . LEU A 1 576 ? 30.673 17.718 -11.663 1.00 85.81 576 LEU A O 1
ATOM 4688 N N . GLU A 1 577 ? 29.816 17.261 -9.637 1.00 84.44 577 GLU A N 1
ATOM 4689 C CA . GLU A 1 577 ? 28.705 16.420 -10.112 1.00 84.44 577 GLU A CA 1
ATOM 4690 C C . GLU A 1 577 ? 27.771 17.157 -11.082 1.00 84.44 577 GLU A C 1
ATOM 4692 O O . GLU A 1 577 ? 27.214 16.546 -11.991 1.00 84.44 577 GLU A O 1
ATOM 4697 N N . ASN A 1 578 ? 27.610 18.471 -10.903 1.00 83.50 578 ASN A N 1
ATOM 4698 C CA . ASN A 1 578 ? 26.736 19.305 -11.730 1.00 83.50 578 ASN A CA 1
ATOM 4699 C C . ASN A 1 578 ? 27.445 19.959 -12.924 1.00 83.50 578 ASN A C 1
ATOM 4701 O O . ASN A 1 578 ? 26.855 20.842 -13.552 1.00 83.50 578 ASN A O 1
ATOM 4705 N N . SER A 1 579 ? 28.687 19.567 -13.227 1.00 90.06 579 SER A N 1
ATOM 4706 C CA . SER A 1 579 ? 29.459 20.170 -14.312 1.00 90.06 579 SER A CA 1
ATOM 4707 C C . SER A 1 579 ? 29.453 19.341 -15.591 1.00 90.06 579 SER A C 1
ATOM 4709 O O . SER A 1 579 ? 29.685 18.136 -15.561 1.00 90.06 579 SER A O 1
ATOM 4711 N N . ALA A 1 580 ? 29.223 19.987 -16.739 1.00 90.19 580 ALA A N 1
ATOM 4712 C CA . ALA A 1 580 ? 29.189 19.288 -18.029 1.00 90.19 580 ALA A CA 1
ATOM 4713 C C . ALA A 1 580 ? 30.583 18.825 -18.493 1.00 90.19 580 ALA A C 1
ATOM 4715 O O . ALA A 1 580 ? 30.710 17.819 -19.190 1.00 90.19 580 ALA A O 1
ATOM 4716 N N . THR A 1 581 ? 31.629 19.565 -18.118 1.00 92.88 581 THR A N 1
ATOM 4717 C CA . THR A 1 581 ? 33.026 19.292 -18.476 1.00 92.88 581 THR A CA 1
ATOM 4718 C C . THR A 1 581 ? 33.942 19.466 -17.268 1.00 92.88 581 THR A C 1
ATOM 4720 O O . THR A 1 581 ? 33.854 20.461 -16.553 1.00 92.88 581 THR A O 1
ATOM 4723 N N . LEU A 1 582 ? 34.880 18.533 -17.084 1.00 93.50 582 LEU A N 1
ATOM 4724 C CA . LEU A 1 582 ? 35.956 18.618 -16.095 1.00 93.50 582 LEU A CA 1
ATOM 4725 C C . LEU A 1 582 ? 37.286 18.967 -16.780 1.00 93.50 582 LEU A C 1
ATOM 4727 O O . LEU A 1 582 ? 37.790 18.198 -17.598 1.00 93.50 582 LEU A O 1
ATOM 4731 N N . LEU A 1 583 ? 37.869 20.112 -16.423 1.00 94.44 583 LEU A N 1
ATOM 4732 C CA . LEU A 1 583 ? 39.199 20.548 -16.843 1.00 94.44 583 LEU A CA 1
ATOM 4733 C C . LEU A 1 583 ? 40.212 20.278 -15.723 1.00 94.44 583 LEU A C 1
ATOM 4735 O O . LEU A 1 583 ? 40.224 20.974 -14.709 1.00 94.44 583 LEU A O 1
ATOM 4739 N N . LEU A 1 584 ? 41.078 19.284 -15.926 1.00 93.88 584 LEU A N 1
ATOM 4740 C CA . LEU A 1 584 ? 42.153 18.933 -14.994 1.00 93.88 584 LEU A CA 1
ATOM 4741 C C . LEU A 1 584 ? 43.474 19.595 -15.404 1.00 93.88 584 LEU A C 1
ATOM 4743 O O . LEU A 1 584 ? 43.966 19.371 -16.512 1.00 93.88 584 LEU A O 1
ATOM 4747 N N . ILE A 1 585 ? 44.079 20.361 -14.498 1.00 94.19 585 ILE A N 1
ATOM 4748 C CA . ILE A 1 585 ? 45.410 20.949 -14.675 1.00 94.19 585 ILE A CA 1
ATOM 4749 C C . ILE A 1 585 ? 46.438 20.071 -13.961 1.00 94.19 585 ILE A C 1
ATOM 4751 O O . ILE A 1 585 ? 46.701 20.226 -12.771 1.00 94.19 585 ILE A O 1
ATOM 4755 N N . LEU A 1 586 ? 47.023 19.133 -14.705 1.00 94.00 586 LEU A N 1
ATOM 4756 C CA . LEU A 1 586 ? 48.011 18.197 -14.173 1.00 94.00 586 LEU A CA 1
ATOM 4757 C C . LEU A 1 586 ? 49.404 18.839 -14.105 1.00 94.00 586 LEU A C 1
ATOM 4759 O O . LEU A 1 586 ? 49.993 19.190 -15.128 1.00 94.00 586 LEU A O 1
ATOM 4763 N N . SER A 1 587 ? 49.950 18.935 -12.897 1.00 93.44 587 SER A N 1
ATOM 4764 C CA . SER A 1 587 ? 51.292 19.442 -12.600 1.00 93.44 587 SER A CA 1
ATOM 4765 C C . SER A 1 587 ? 51.982 18.547 -11.555 1.00 93.44 587 SER A C 1
ATOM 4767 O O . SER A 1 587 ? 51.328 17.702 -10.936 1.00 93.44 587 SER A O 1
ATOM 4769 N N . PRO A 1 588 ? 53.287 18.733 -11.284 1.00 96.38 588 PRO A N 1
ATOM 4770 C CA . PRO A 1 588 ? 53.924 18.103 -10.129 1.00 96.38 588 PRO A CA 1
ATOM 4771 C C . PRO A 1 588 ? 53.227 18.438 -8.800 1.00 96.38 588 PRO A C 1
ATOM 4773 O O . PRO A 1 588 ? 53.129 17.570 -7.939 1.00 96.38 588 PRO A O 1
ATOM 4776 N N . GLY A 1 589 ? 52.710 19.665 -8.650 1.00 91.31 589 GLY A N 1
ATOM 4777 C CA . GLY A 1 589 ? 51.930 20.078 -7.481 1.00 91.31 589 GLY A CA 1
ATOM 4778 C C . GLY A 1 589 ? 50.602 19.330 -7.371 1.00 91.31 589 GLY A C 1
ATOM 4779 O O . GLY A 1 589 ? 50.226 18.920 -6.277 1.00 91.31 589 GLY A O 1
ATOM 4780 N N . TYR A 1 590 ? 49.937 19.077 -8.502 1.00 92.38 590 TYR A N 1
ATOM 4781 C CA . TYR A 1 590 ? 48.689 18.310 -8.561 1.00 92.38 590 TYR A CA 1
ATOM 4782 C C . TYR A 1 590 ? 48.914 16.875 -8.090 1.00 92.38 590 TYR A C 1
ATOM 4784 O O . TYR A 1 590 ? 48.197 16.388 -7.229 1.00 92.38 590 TYR A O 1
ATOM 4792 N N . LEU A 1 591 ? 49.964 16.220 -8.591 1.00 91.38 591 LEU A N 1
ATOM 4793 C CA . LEU A 1 591 ? 50.297 14.840 -8.221 1.00 91.38 591 LEU A CA 1
ATOM 4794 C C . LEU A 1 591 ? 50.783 14.694 -6.770 1.00 91.38 591 LEU A C 1
ATOM 4796 O O . LEU A 1 591 ? 50.667 13.616 -6.192 1.00 91.38 591 LEU A O 1
ATOM 4800 N N . ALA A 1 592 ? 51.372 15.748 -6.201 1.00 89.38 592 ALA A N 1
ATOM 4801 C CA . ALA A 1 592 ? 51.853 15.760 -4.821 1.00 89.38 592 ALA A CA 1
ATOM 4802 C C . ALA A 1 592 ? 50.761 16.138 -3.803 1.00 89.38 592 ALA A C 1
ATOM 4804 O O . ALA A 1 592 ? 50.939 15.923 -2.603 1.00 89.38 592 ALA A O 1
ATOM 4805 N N . SER A 1 593 ? 49.647 16.706 -4.265 1.00 83.38 593 SER A N 1
ATOM 4806 C CA . SER A 1 593 ? 48.531 17.118 -3.425 1.00 83.38 593 SER A CA 1
ATOM 4807 C C . SER A 1 593 ? 47.622 15.928 -3.136 1.00 83.38 593 SER A C 1
ATOM 4809 O O . SER A 1 593 ? 47.005 15.384 -4.038 1.00 83.38 593 SER A O 1
ATOM 4811 N N . SER A 1 594 ? 47.471 15.558 -1.862 1.00 78.19 594 SER A N 1
ATOM 4812 C CA . SER A 1 594 ? 46.461 14.561 -1.446 1.00 78.19 594 SER A CA 1
ATOM 4813 C C . SER A 1 594 ? 45.010 15.036 -1.625 1.00 78.19 594 SER A C 1
ATOM 4815 O O . SER A 1 594 ? 44.078 14.258 -1.434 1.00 78.19 594 SER A O 1
ATOM 4817 N N . TRP A 1 595 ? 44.836 16.319 -1.946 1.00 76.50 595 TRP A N 1
ATOM 4818 C CA . TRP A 1 595 ? 43.551 16.979 -2.126 1.00 76.50 595 TRP A CA 1
ATOM 4819 C C . TRP A 1 595 ? 43.067 16.946 -3.589 1.00 76.50 595 TRP A C 1
ATOM 4821 O O . TRP A 1 595 ? 41.865 17.012 -3.833 1.00 76.50 595 TRP A O 1
ATOM 4831 N N . CYS A 1 596 ? 44.000 16.852 -4.543 1.00 78.69 596 CYS A N 1
ATOM 4832 C CA . CYS A 1 596 ? 43.771 16.851 -5.992 1.00 78.69 596 CYS A CA 1
ATOM 4833 C C . CYS A 1 596 ? 43.705 15.423 -6.548 1.00 78.69 596 CYS A C 1
ATOM 4835 O O . CYS A 1 596 ? 43.004 15.236 -7.576 1.00 78.69 596 CYS A O 1
#

Sequence (596 aa):
MMSYQFDLSNLEIINKLPLNEKESNQLIKQLFETWAGYSQKKGRRLKATLCQRTEGRSSVQVFELIFNYADNSKRAATFILRFHKNENDANKEQEHARQIKATASQYFAEFVDKQFNNPGLVVYRHVADQTGANVYDLKEYLCDLISKENETEVNFFTDNLKEFSHQIVKVYNSLKELGVFDSCSSYYEKIAHQLPPDLIINGYVDSSRDKTIVIKYGRFFPVPQYQQSISATQLVNQLDNIKKQDEEWIRVKDICLTSNNCLVGRDNIVYFLFSSAGVDDVQIWLGTHKEQCNTLNFEKEKRYELVFHKNAVELFTTKLESIGFNTNSCILHTYFNALCKEQRVYFFSKMRHNDFHCGNVLVSGPSLKIIDVGDMKPDLLASDIARLEVSIWFDVAGRIGLSEAEAKAIIKGVPNGNLSFKAWVLKQVLQSLRDGFENGIEHKLSQAENVLAYVTQIWFYQRYCLLEYGVDKISSAFNVFACHWISQFRGSNQNYSFDIYPDNEPIPKMNDIFVSYARVDNEPLPGADKGWVTTLINGLTTSLAQNWGRADAYSLWMDFELRENEPIPPEIAKQLENSATLLLILSPGYLASSWC